Protein AF-A0A2E6SCY8-F1 (afdb_monomer)

Secondary structure (DSSP, 8-state):
------PPP-PPP--HHHHHHHHHHHHHHHHHHIIIII---TT-HHHHHHHHHHHHHHHHHHHHHHHHHHHHHTTT-TTHHHHHHHHHHHHHHHHHHHHHHTSTTS-THHHHHHHHHHHHHHHHHHHHHHHS----PPPP---THHHHHTSEEE--HHHHHHHHHHHHHHHHHGGGGS-S--HHHHHHHHHHHHHHHHHHHHHHHHHHHHHHHHS-GGGHHHHHHHHHHHHHHHHHHHHHHHHHSS-HHHHHHHTTTTS---HHHHHHHTT--S-HHHHHHHHHHHHHHHHHHHHHHHHHHHHTT-EEEHHHHHHHHHHHHHHHHHHHHHHHHHS-HHHHHHHHHH-S---SS-------------PPPSS-HHHHHHHHTS-PPPPS---EEEEEEETT--GGG-STTT-HHHHHHHHHTSPP-S----S-SSHHHHHHHHHHT--GGGHHHHHTGGGSTT-----HHHHHHHHTT-EEEEEESS-TTGGGHHHHHH-GGGTTEEEEE-GGGSPTT--HHHHHHHHHHHHHHHHHHS-SSSEEEEEEE-TTSTT----SSS---S-S--PPP-TT-SS--HHHHHHHHHHHHHHHHHHHHHHHHHHHHHHHTT-STTEEEEEEESS-------TTS-HHHHTT--

Solvent-accessible surface area (backbone atoms only — not comparable to full-atom values): 36044 Å² total; per-residue (Å²): 139,83,84,79,76,82,73,79,78,86,72,77,70,80,56,66,66,38,46,45,33,26,34,54,28,12,32,36,67,48,38,40,56,34,73,75,73,65,55,65,62,61,42,29,51,38,59,44,52,54,52,50,52,50,37,26,52,52,25,23,53,52,41,27,48,49,51,52,52,49,53,61,75,38,61,93,42,97,56,37,57,62,50,53,51,50,53,35,52,47,31,49,53,29,31,53,36,39,62,53,37,60,41,84,92,40,63,68,68,51,41,56,54,25,50,50,53,48,47,49,51,52,47,56,48,50,53,48,66,74,68,56,82,82,77,87,67,84,73,83,89,67,70,72,78,63,67,68,73,73,57,53,46,77,48,48,50,52,46,54,50,50,42,44,49,51,52,47,52,54,54,59,64,52,50,74,78,44,69,97,70,54,73,65,49,51,51,51,51,54,52,34,49,55,22,23,49,50,19,51,47,43,48,50,55,52,50,52,51,51,49,56,70,61,39,52,83,9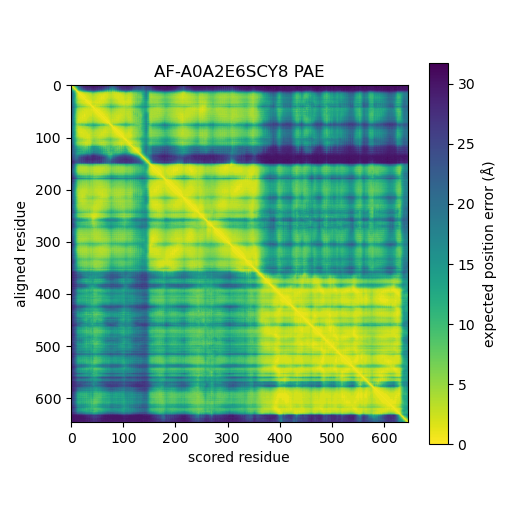2,52,33,63,57,59,50,52,58,56,53,44,52,55,51,51,52,52,47,26,52,48,27,36,59,76,66,76,34,52,41,57,56,59,50,7,57,58,21,53,81,65,54,75,56,65,60,62,55,30,54,76,68,70,42,90,66,54,58,66,57,54,51,52,51,55,51,49,53,52,53,51,45,51,53,49,49,54,52,28,34,53,53,16,58,75,71,63,41,62,49,35,66,71,56,52,51,52,50,26,51,49,22,36,52,46,15,31,53,43,39,54,47,40,72,76,72,40,58,69,66,61,45,37,39,51,58,70,73,44,90,81,77,62,45,86,68,73,63,77,86,81,70,82,85,73,91,78,75,84,78,69,94,65,52,74,69,56,50,55,52,54,73,72,43,93,72,80,84,73,91,72,50,48,26,33,39,38,40,36,30,35,40,40,51,76,86,50,59,31,70,91,42,14,48,54,52,33,48,45,47,73,77,75,45,87,85,71,97,77,87,77,57,53,31,89,41,63,65,38,11,51,46,16,70,48,55,76,41,66,40,87,50,48,70,62,56,61,51,40,56,76,42,94,82,36,24,82,30,16,63,59,54,53,50,41,41,76,73,60,36,46,32,35,39,30,34,50,54,57,45,69,55,88,41,44,38,26,57,42,33,5,46,88,34,69,50,37,80,41,73,46,32,34,89,77,48,70,86,88,60,50,64,46,55,40,43,52,49,49,53,49,52,49,54,58,48,53,79,78,46,76,89,41,36,36,36,40,39,40,41,40,50,27,42,28,92,86,30,36,58,56,91,64,100,57,82,63,88,47,86,83,41,60,80,84,62,91,82,53,75,74,67,50,74,67,55,37,50,22,48,49,40,33,37,43,29,6,44,30,46,51,26,53,53,48,46,55,49,53,52,47,29,54,74,71,75,53,43,90,63,42,46,81,45,79,44,47,32,16,61,67,84,74,82,72,52,98,81,41,58,69,80,62,52,69,73,75,114

Mean predicted aligned error: 11.48 Å

Foldseek 3Di:
DDDDDPDPDPDQDDLQLLLVLLLLLLLLLQLLCCLQPVPDFALQVLVSVVVSVVSSLRSLLVRLVVSVVLCVLCPPPPCNNVLSVVSSVLSVVLSVLSVVSNDPPDDVVSSVVSVVSVVVNVVVSVCCSVPDDPDDDDDPDDPPVVVVVPQWDFDLVLLLVVLLVLQCVLLVVLPPVQDDDDPVLVVLLNLLSCLQSQLVSLVLRLSLVSCCVSDRPVCNVVSLLVSLVSSVQSVVQSVCCLQPVDGPSSLVSVCGNLPDHDQVVSCVVVVNPDDPVVVVVVVVVVSVVSSVVSVVSSVVSVVVVDIDGPVRSVVSSVVSLVSSQVSVVCCVVPPDLSSQLSSVVSRPTRRYDDHRDNPDDDDPDDDDDPDDPVRLVVQLPDDDDQDPAFFEEEEEAEEQDAPVLLDCLQQVQSVCCCVPPDDDDPDDAQLDQDQLLSLCCVQAVDRSVCVSVLSVQCVDPQGAPAHSVLSNLVSNQAAEAAEEAADCPVSVSQCSHCNPVSVRNPHYYYNVNDDPPDDQQRSLVVRLVVVLVVPVVDDGGRYYYYYYHCCLPPQRDDDPPPDDFSDPPADGDDSVCSDDDPVNLVSVVSSSSRNVNRVSVVVVVSQVSCVVVVSNPRYHYHYYYNHHDDSPQPPPRDVVNVVSVD

Radius of gyration: 33.43 Å; Cα contacts (8 Å, |Δi|>4): 744; chains: 1; bounding box: 75×60×118 Å

Structure (mmCIF, N/CA/C/O backbone):
data_AF-A0A2E6SCY8-F1
#
_entry.id   AF-A0A2E6SCY8-F1
#
loop_
_atom_site.group_PDB
_atom_site.id
_atom_site.type_symbol
_atom_site.label_atom_id
_atom_site.label_alt_id
_atom_site.label_comp_id
_atom_site.label_asym_id
_atom_site.label_entity_id
_atom_site.label_seq_id
_atom_site.pdbx_PDB_ins_code
_atom_site.Cartn_x
_atom_site.Cartn_y
_atom_site.Cartn_z
_atom_site.occupancy
_atom_site.B_iso_or_equiv
_atom_site.auth_seq_id
_atom_site.auth_comp_id
_atom_site.auth_asym_id
_atom_site.auth_atom_id
_atom_site.pdbx_PDB_model_num
ATOM 1 N N . MET A 1 1 ? 20.234 -27.187 -81.248 1.00 42.41 1 MET A N 1
ATOM 2 C CA . MET A 1 1 ? 20.884 -27.167 -79.915 1.00 42.41 1 MET A CA 1
ATOM 3 C C . MET A 1 1 ? 20.815 -25.746 -79.379 1.00 42.41 1 MET A C 1
ATOM 5 O O . MET A 1 1 ? 21.062 -24.842 -80.161 1.00 42.41 1 MET A O 1
ATOM 9 N N . GLY A 1 2 ? 20.455 -25.559 -78.103 1.00 38.84 2 GLY A N 1
ATOM 10 C CA . GLY A 1 2 ? 20.498 -24.250 -77.432 1.00 38.84 2 GLY A CA 1
ATOM 11 C C . GLY A 1 2 ? 19.183 -23.797 -76.787 1.00 38.84 2 GLY A C 1
ATOM 12 O O . GLY A 1 2 ? 18.647 -22.765 -77.164 1.00 38.84 2 GLY A O 1
ATOM 13 N N . LYS A 1 3 ? 18.651 -24.553 -75.813 1.00 39.00 3 LYS A N 1
ATOM 14 C CA . LYS A 1 3 ? 17.714 -23.995 -74.821 1.00 39.00 3 LYS A CA 1
ATOM 15 C C . LYS A 1 3 ? 18.544 -23.173 -73.832 1.00 39.00 3 LYS A C 1
ATOM 17 O O . LYS A 1 3 ? 19.162 -23.750 -72.940 1.00 39.00 3 LYS A O 1
ATOM 22 N N . GLU A 1 4 ? 18.570 -21.854 -73.980 1.00 36.12 4 GLU A N 1
ATOM 23 C CA . GLU A 1 4 ? 19.003 -20.975 -72.894 1.00 36.12 4 GLU A CA 1
ATOM 24 C C . GLU A 1 4 ? 17.894 -20.929 -71.840 1.00 36.12 4 GLU A C 1
ATOM 26 O O . GLU A 1 4 ? 16.843 -20.320 -72.025 1.00 36.12 4 GLU A O 1
ATOM 31 N N . SER A 1 5 ? 18.113 -21.628 -70.724 1.00 37.28 5 SER A N 1
ATOM 32 C CA . SER A 1 5 ? 17.304 -21.433 -69.528 1.00 37.28 5 SER A CA 1
ATOM 33 C C . SER A 1 5 ? 17.600 -20.038 -68.978 1.00 37.28 5 SER A C 1
ATOM 35 O O . SER A 1 5 ? 18.706 -19.780 -68.489 1.00 37.28 5 SER A O 1
ATOM 37 N N . SER A 1 6 ? 16.615 -19.149 -69.012 1.00 38.16 6 SER A N 1
ATOM 38 C CA . SER A 1 6 ? 16.626 -17.922 -68.223 1.00 38.16 6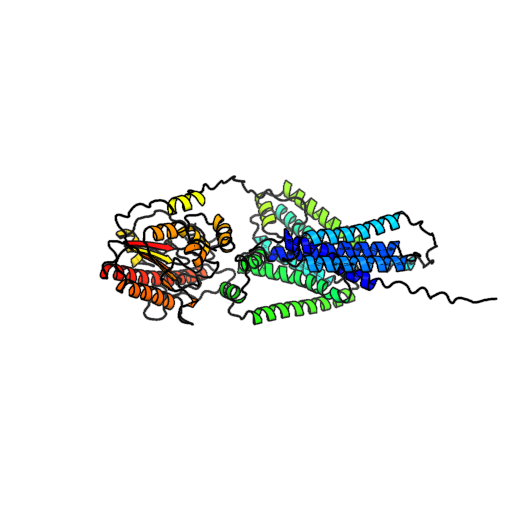 SER A CA 1
ATOM 39 C C . SER A 1 6 ? 16.730 -18.295 -66.739 1.00 38.16 6 SER A C 1
ATOM 41 O O . SER A 1 6 ? 15.765 -18.768 -66.135 1.00 38.16 6 SER A O 1
ATOM 43 N N . LYS A 1 7 ? 17.923 -18.134 -66.154 1.00 37.00 7 LYS A N 1
ATOM 44 C CA . LYS A 1 7 ? 18.144 -18.240 -64.706 1.00 37.00 7 LYS A CA 1
ATOM 45 C C . LYS A 1 7 ? 17.178 -17.288 -63.984 1.00 37.00 7 LYS A C 1
ATOM 47 O O . LYS A 1 7 ? 17.072 -16.134 -64.404 1.00 37.00 7 LYS A O 1
ATOM 52 N N . PRO A 1 8 ? 16.512 -17.709 -62.895 1.00 38.69 8 PRO A N 1
ATOM 53 C CA . PRO A 1 8 ? 15.695 -16.798 -62.114 1.00 38.69 8 PRO A CA 1
ATOM 54 C C . PRO A 1 8 ? 16.599 -15.716 -61.517 1.00 38.69 8 PRO A C 1
ATOM 56 O O . PRO A 1 8 ? 17.639 -16.000 -60.917 1.00 38.69 8 PRO A O 1
ATOM 59 N N . THR A 1 9 ? 16.207 -14.462 -61.717 1.00 40.53 9 THR A N 1
ATOM 60 C CA . THR A 1 9 ? 16.811 -13.292 -61.085 1.00 40.53 9 THR A CA 1
ATOM 61 C C . THR A 1 9 ? 16.861 -13.508 -59.578 1.00 40.53 9 THR A C 1
ATOM 63 O O . THR A 1 9 ? 15.832 -13.718 -58.940 1.00 40.53 9 THR A O 1
ATOM 66 N N . ASN A 1 10 ? 18.069 -13.483 -59.020 1.00 43.09 10 ASN A N 1
ATOM 67 C CA . ASN A 1 10 ? 18.356 -13.729 -57.613 1.00 43.09 10 ASN A CA 1
ATOM 68 C C . ASN A 1 10 ? 17.792 -12.571 -56.758 1.00 43.09 10 ASN A C 1
ATOM 70 O O . ASN A 1 10 ? 18.501 -11.622 -56.420 1.00 43.09 10 ASN A O 1
ATOM 74 N N . THR A 1 11 ? 16.487 -12.592 -56.473 1.00 58.28 11 THR A N 1
ATOM 75 C CA . THR A 1 11 ? 15.826 -11.630 -55.585 1.00 58.28 11 THR A CA 1
ATOM 76 C C . THR A 1 11 ? 16.339 -11.855 -54.170 1.00 58.28 11 THR A C 1
ATOM 78 O O . THR A 1 11 ? 16.159 -12.933 -53.601 1.00 58.28 11 THR A O 1
ATOM 81 N N . ARG A 1 12 ? 17.014 -10.848 -53.608 1.00 65.19 12 ARG A N 1
ATOM 82 C CA . ARG A 1 12 ? 17.549 -10.901 -52.241 1.00 65.19 12 ARG A CA 1
ATOM 83 C C . ARG A 1 12 ? 16.430 -11.230 -51.238 1.00 65.19 12 ARG A C 1
ATOM 85 O O . ARG A 1 12 ? 15.341 -10.671 -51.371 1.00 65.19 12 ARG A O 1
ATOM 92 N N . PRO A 1 13 ? 16.676 -12.088 -50.233 1.00 73.19 13 PRO A N 1
ATOM 93 C CA . PRO A 1 13 ? 15.659 -12.436 -49.248 1.00 73.19 13 PRO A CA 1
ATOM 94 C C . PRO A 1 13 ? 15.268 -11.222 -48.394 1.00 73.19 13 PRO A C 1
ATOM 96 O O . PRO A 1 13 ? 16.131 -10.478 -47.918 1.00 73.19 13 PRO A O 1
ATOM 99 N N . ASN A 1 14 ? 13.961 -11.033 -48.184 1.00 80.56 14 ASN A N 1
ATOM 100 C CA . ASN A 1 14 ? 13.443 -10.009 -47.281 1.00 80.56 14 ASN A CA 1
ATOM 101 C C . ASN A 1 14 ? 13.557 -10.492 -45.825 1.00 80.56 14 ASN A C 1
ATOM 103 O O . ASN A 1 14 ? 12.884 -11.438 -45.425 1.00 80.56 14 ASN A O 1
ATOM 107 N N . TRP A 1 15 ? 14.413 -9.838 -45.041 1.00 82.19 15 TRP A N 1
ATOM 108 C CA . TRP A 1 15 ? 14.653 -10.167 -43.633 1.00 82.19 15 TRP A CA 1
ATOM 109 C C . TRP A 1 15 ? 13.682 -9.469 -42.665 1.00 82.19 15 TRP A C 1
ATOM 111 O O . TRP A 1 15 ? 13.659 -9.816 -41.486 1.00 82.19 15 TRP A O 1
ATOM 121 N N . ASP A 1 16 ? 12.872 -8.513 -43.124 1.00 85.25 16 ASP A N 1
ATOM 122 C CA . ASP A 1 16 ? 11.998 -7.718 -42.249 1.00 85.25 16 ASP A CA 1
ATOM 123 C C . ASP A 1 16 ? 10.915 -8.555 -41.530 1.00 85.25 16 ASP A C 1
ATOM 125 O O . ASP A 1 16 ? 10.709 -8.351 -40.326 1.00 85.25 16 ASP A O 1
ATOM 129 N N . PRO A 1 17 ? 10.273 -9.556 -42.172 1.00 87.31 17 PRO A N 1
ATOM 130 C CA . PRO A 1 17 ? 9.342 -10.434 -41.466 1.00 87.31 17 PRO A CA 1
ATOM 131 C C . PRO A 1 17 ? 10.059 -11.369 -40.478 1.00 87.31 17 PRO A C 1
ATOM 133 O O . PRO A 1 17 ? 9.514 -11.677 -39.423 1.00 87.31 17 PRO A O 1
ATOM 136 N N . VAL A 1 18 ? 11.308 -11.766 -40.761 1.00 86.38 18 VAL A N 1
ATOM 137 C CA . VAL A 1 18 ? 12.122 -12.575 -39.832 1.00 86.38 18 VAL A CA 1
ATOM 138 C C . VAL A 1 18 ? 12.441 -11.785 -38.567 1.00 86.38 18 VAL A C 1
ATOM 140 O O . VAL A 1 18 ? 12.295 -12.305 -37.467 1.00 86.38 18 VAL A O 1
ATOM 143 N N . LEU A 1 19 ? 12.832 -10.516 -38.710 1.00 87.25 19 LEU A N 1
ATOM 144 C CA . LEU A 1 19 ? 13.100 -9.625 -37.576 1.00 87.25 19 LEU A CA 1
ATOM 145 C C . LEU A 1 19 ? 11.837 -9.355 -36.750 1.00 87.25 19 LEU A C 1
ATOM 147 O O . LEU A 1 19 ? 11.907 -9.315 -35.526 1.00 87.25 19 LEU A O 1
ATOM 151 N N . THR A 1 20 ? 10.679 -9.238 -37.403 1.00 90.25 20 THR A N 1
ATOM 152 C CA . THR A 1 20 ? 9.378 -9.133 -36.723 1.00 90.25 20 THR A CA 1
ATOM 153 C C . THR A 1 20 ? 9.069 -10.384 -35.899 1.00 90.25 20 THR A C 1
ATOM 155 O O . THR A 1 20 ? 8.710 -10.279 -34.729 1.00 90.25 20 THR A O 1
ATOM 158 N N . MET A 1 21 ? 9.248 -11.574 -36.476 1.00 89.56 21 MET A N 1
ATOM 159 C CA . MET A 1 21 ? 9.013 -12.829 -35.754 1.00 89.56 21 MET A CA 1
ATOM 160 C C . MET A 1 21 ? 10.027 -13.037 -34.627 1.00 89.56 21 MET A C 1
ATOM 162 O O . MET A 1 21 ? 9.659 -13.508 -33.557 1.00 89.56 21 MET A O 1
ATOM 166 N N . ALA A 1 22 ? 11.281 -12.627 -34.821 1.00 89.25 22 ALA A N 1
ATOM 167 C CA . ALA A 1 22 ? 12.303 -12.641 -33.777 1.00 89.25 22 ALA A CA 1
ATOM 168 C C . ALA A 1 22 ? 11.952 -11.692 -32.626 1.00 89.25 22 ALA A C 1
ATOM 170 O O . ALA A 1 22 ? 12.168 -12.025 -31.467 1.00 89.25 22 ALA A O 1
ATOM 171 N N . TRP A 1 23 ? 11.369 -10.533 -32.934 1.00 91.56 23 TRP A N 1
ATOM 172 C CA . TRP A 1 23 ? 10.865 -9.603 -31.930 1.00 91.56 23 TRP A CA 1
ATOM 173 C C . TRP A 1 23 ? 9.712 -10.221 -31.122 1.00 91.56 23 TRP A C 1
ATOM 175 O O . TRP A 1 23 ? 9.788 -10.247 -29.898 1.00 91.56 23 TRP A O 1
ATOM 185 N N . LEU A 1 24 ? 8.704 -10.809 -31.781 1.00 91.69 24 LEU A N 1
ATOM 186 C CA . LEU A 1 24 ? 7.578 -11.482 -31.106 1.00 91.69 24 LEU A CA 1
ATOM 187 C C . LEU A 1 24 ? 8.025 -12.685 -30.264 1.00 91.69 24 LEU A C 1
ATOM 189 O O . LEU A 1 24 ? 7.636 -12.821 -29.101 1.00 91.69 24 LEU A O 1
ATOM 193 N N . THR A 1 25 ? 8.874 -13.540 -30.837 1.00 91.56 25 THR A N 1
ATOM 194 C CA . THR A 1 25 ? 9.425 -14.713 -30.145 1.00 91.56 25 THR A CA 1
ATOM 195 C C . THR A 1 25 ? 10.261 -14.266 -28.946 1.00 91.56 25 THR A C 1
ATOM 197 O O . THR A 1 25 ? 10.118 -14.820 -27.862 1.00 91.56 25 THR A O 1
ATOM 200 N N . GLY A 1 26 ? 11.099 -13.239 -29.114 1.00 91.19 26 GLY A N 1
ATOM 201 C CA . GLY A 1 26 ? 11.975 -12.712 -28.069 1.00 91.19 26 GLY A CA 1
ATOM 202 C C . GLY A 1 26 ? 11.196 -12.050 -26.938 1.00 91.19 26 GLY A C 1
ATOM 203 O O . GLY A 1 26 ? 11.515 -12.263 -25.775 1.00 91.19 26 GLY A O 1
ATOM 204 N N . ALA A 1 27 ? 10.128 -11.316 -27.253 1.00 91.06 27 ALA A N 1
ATOM 205 C CA . ALA A 1 27 ? 9.231 -10.769 -26.240 1.00 91.06 27 ALA A CA 1
ATOM 206 C C . ALA A 1 27 ? 8.543 -11.881 -25.430 1.00 91.06 27 ALA A C 1
ATOM 208 O O . ALA A 1 27 ? 8.374 -11.741 -24.224 1.00 91.06 27 ALA A O 1
ATOM 209 N N . SER A 1 28 ? 8.186 -12.995 -26.076 1.00 92.06 28 SER A N 1
ATOM 210 C CA . SER A 1 28 ? 7.407 -14.073 -25.453 1.00 92.06 28 SER A CA 1
ATOM 211 C C . SER A 1 28 ? 8.263 -15.077 -24.676 1.00 92.06 28 SER A C 1
ATOM 213 O O . SER A 1 28 ? 7.832 -15.561 -23.634 1.00 92.06 28 SER A O 1
ATOM 215 N N . VAL A 1 29 ? 9.479 -15.381 -25.146 1.00 90.88 29 VAL A N 1
ATOM 216 C CA . VAL A 1 29 ? 10.296 -16.497 -24.632 1.00 90.88 29 VAL A CA 1
ATOM 217 C C . VAL A 1 29 ? 10.605 -16.376 -23.142 1.00 90.88 29 VAL A C 1
ATOM 219 O O . VAL A 1 29 ? 10.519 -17.361 -22.424 1.00 90.88 29 VAL A O 1
ATOM 222 N N . LEU A 1 30 ? 10.904 -15.173 -22.652 1.00 91.06 30 LEU A N 1
ATOM 223 C CA . LEU A 1 30 ? 11.123 -14.959 -21.222 1.00 91.06 30 LEU A CA 1
ATOM 224 C C . LEU A 1 30 ? 9.841 -14.526 -20.486 1.00 91.06 30 LEU A C 1
ATOM 226 O O . LEU A 1 30 ? 9.741 -14.700 -19.274 1.00 91.06 30 LEU A O 1
ATOM 230 N N . GLN A 1 31 ? 8.840 -14.000 -21.201 1.00 93.12 31 GLN A N 1
ATOM 231 C CA . GLN A 1 31 ? 7.560 -13.610 -20.603 1.00 93.12 31 GLN A CA 1
ATOM 232 C C . GLN A 1 31 ? 6.713 -14.802 -20.167 1.00 93.12 31 GLN A C 1
ATOM 234 O O . GLN A 1 31 ? 6.110 -14.744 -19.101 1.00 93.12 31 GLN A O 1
ATOM 239 N N . VAL A 1 32 ? 6.671 -15.886 -20.944 1.00 92.12 32 VAL A N 1
ATOM 240 C CA . VAL A 1 32 ? 5.905 -17.093 -20.591 1.00 92.12 32 VAL A CA 1
ATOM 241 C C . VAL A 1 32 ? 6.305 -17.654 -19.217 1.00 92.12 32 VAL A C 1
ATOM 243 O O . VAL A 1 32 ? 5.426 -17.767 -18.361 1.00 92.12 32 VAL A O 1
ATOM 246 N N . PRO A 1 33 ? 7.588 -17.970 -18.936 1.00 91.69 33 PRO A N 1
ATOM 247 C CA . PRO A 1 33 ? 7.979 -18.466 -17.618 1.00 91.69 33 PRO A CA 1
ATOM 248 C C . PRO A 1 33 ? 7.778 -17.411 -16.528 1.00 91.69 33 PRO A C 1
ATOM 250 O O . PRO A 1 33 ? 7.390 -17.766 -15.417 1.00 91.69 33 PRO A O 1
ATOM 253 N N . PHE A 1 34 ? 7.971 -16.123 -16.837 1.00 93.19 34 PHE A N 1
ATOM 254 C CA . PHE A 1 34 ? 7.688 -15.059 -15.880 1.00 93.19 34 PHE A CA 1
ATOM 255 C C . PHE A 1 34 ? 6.218 -15.080 -15.442 1.00 93.19 34 PHE A C 1
ATOM 257 O O . PHE A 1 34 ? 5.949 -15.253 -14.260 1.00 93.19 34 PHE A O 1
ATOM 264 N N . GLN A 1 35 ? 5.266 -15.026 -16.375 1.00 90.75 35 GLN A N 1
ATOM 265 C CA . GLN A 1 35 ? 3.833 -15.014 -16.050 1.00 90.75 35 GLN A CA 1
ATOM 266 C C . GLN A 1 35 ? 3.343 -16.319 -15.398 1.00 90.75 35 GLN A C 1
ATOM 268 O O . GLN A 1 35 ? 2.401 -16.282 -14.611 1.00 90.75 35 GLN A O 1
ATOM 273 N N . ARG A 1 36 ? 3.955 -17.466 -15.721 1.00 87.25 36 ARG A N 1
ATOM 274 C CA . ARG A 1 36 ? 3.524 -18.795 -15.247 1.00 87.25 36 ARG A CA 1
ATOM 275 C C . ARG A 1 36 ? 4.127 -19.213 -13.906 1.00 87.25 36 ARG A C 1
ATOM 277 O O . ARG A 1 36 ? 3.481 -19.975 -13.196 1.00 87.25 36 ARG A O 1
ATOM 284 N N . ALA A 1 37 ? 5.355 -18.789 -13.600 1.00 86.12 37 ALA A N 1
ATOM 285 C CA . ALA A 1 37 ? 6.126 -19.343 -12.483 1.00 86.12 37 ALA A CA 1
ATOM 286 C C . ALA A 1 37 ? 6.809 -18.297 -11.591 1.00 86.12 37 ALA A C 1
ATOM 288 O O . ALA A 1 37 ? 6.996 -18.562 -10.408 1.00 86.12 37 ALA A O 1
ATOM 289 N N . PHE A 1 38 ? 7.189 -17.132 -12.128 1.00 88.06 38 PHE A N 1
ATOM 290 C CA . PHE A 1 38 ? 7.985 -16.142 -11.381 1.00 88.06 38 PHE A CA 1
ATOM 291 C C . PHE A 1 38 ? 7.234 -14.859 -11.029 1.00 88.06 38 PHE A C 1
ATOM 293 O O . PHE A 1 38 ? 7.757 -14.041 -10.276 1.00 88.06 38 PHE A O 1
ATOM 300 N N . LYS A 1 39 ? 6.029 -14.663 -11.568 1.00 87.94 39 LYS A N 1
ATOM 301 C CA . LYS A 1 39 ? 5.188 -13.512 -11.258 1.00 87.94 39 LYS A CA 1
ATOM 302 C C . LYS A 1 39 ? 4.866 -13.528 -9.771 1.00 87.94 39 LYS A C 1
ATOM 304 O O . LYS A 1 39 ? 4.359 -14.521 -9.247 1.00 87.94 39 LYS A O 1
ATOM 309 N N . PHE A 1 40 ? 5.137 -12.416 -9.106 1.00 85.62 40 PHE A N 1
ATOM 310 C CA . PHE A 1 40 ? 4.812 -12.269 -7.699 1.00 85.62 40 PHE A CA 1
ATOM 311 C C . PHE A 1 40 ? 3.296 -12.200 -7.505 1.00 85.62 40 PHE A C 1
ATOM 313 O O . PHE A 1 40 ? 2.562 -11.740 -8.386 1.00 85.62 40 PHE A O 1
ATOM 320 N N . GLY A 1 41 ? 2.837 -12.687 -6.352 1.00 77.25 41 GLY A N 1
ATOM 321 C CA . GLY A 1 41 ? 1.424 -12.698 -5.985 1.00 77.25 41 GLY A CA 1
ATOM 322 C C . GLY A 1 41 ? 0.841 -11.295 -5.747 1.00 77.25 41 GLY A C 1
ATOM 323 O O . GLY A 1 41 ? 1.477 -10.290 -6.071 1.00 77.25 41 GLY A O 1
ATOM 324 N N . PRO A 1 42 ? -0.373 -11.223 -5.171 1.00 74.81 42 PRO A N 1
ATOM 325 C CA . PRO A 1 42 ? -1.001 -9.966 -4.755 1.00 74.81 42 PRO A CA 1
ATOM 326 C C . PRO A 1 42 ? -0.050 -9.039 -3.978 1.00 74.81 42 PRO A C 1
ATOM 328 O O . PRO A 1 42 ? 0.853 -9.516 -3.283 1.00 74.81 42 PRO A O 1
ATOM 331 N N . GLY A 1 43 ? -0.227 -7.725 -4.125 1.00 74.00 43 GLY A N 1
ATOM 332 C CA . GLY A 1 43 ? 0.623 -6.713 -3.486 1.00 74.00 43 GLY A CA 1
ATOM 333 C C . GLY A 1 43 ? 1.982 -6.478 -4.161 1.00 74.00 43 GLY A C 1
ATOM 334 O O . GLY A 1 43 ? 2.893 -5.962 -3.531 1.00 74.00 43 GLY A O 1
ATOM 335 N N . ASN A 1 44 ? 2.169 -6.914 -5.412 1.00 84.69 44 ASN A N 1
ATOM 336 C CA . ASN A 1 44 ? 3.438 -6.775 -6.155 1.00 84.69 44 ASN A CA 1
ATOM 337 C C . ASN A 1 44 ? 3.221 -6.320 -7.608 1.00 84.69 44 ASN A C 1
ATOM 339 O O . ASN A 1 44 ? 3.984 -6.668 -8.517 1.00 84.69 44 ASN A O 1
ATOM 343 N N . PHE A 1 45 ? 2.124 -5.614 -7.875 1.00 86.12 45 PHE A N 1
ATOM 344 C CA . PHE A 1 45 ? 1.742 -5.217 -9.227 1.00 86.12 45 PHE A CA 1
ATOM 345 C C . PHE A 1 45 ? 2.789 -4.340 -9.924 1.00 86.12 45 PHE A C 1
ATOM 347 O O . PHE A 1 45 ? 3.171 -4.638 -11.060 1.00 86.12 45 PHE A O 1
ATOM 354 N N . GLY A 1 46 ? 3.316 -3.330 -9.235 1.00 86.56 46 GLY A N 1
ATOM 355 C CA . GLY A 1 46 ? 4.359 -2.453 -9.755 1.00 86.56 46 GLY A CA 1
ATOM 356 C C . GLY A 1 46 ? 5.636 -3.221 -10.105 1.00 86.56 46 GLY A C 1
ATOM 357 O O . GLY A 1 46 ? 6.154 -3.099 -11.220 1.00 86.56 46 GLY A O 1
ATOM 358 N N . TYR A 1 47 ? 6.104 -4.093 -9.204 1.00 89.50 47 TYR A N 1
ATOM 359 C CA . TYR A 1 47 ? 7.270 -4.946 -9.474 1.00 89.50 47 TYR A CA 1
ATOM 360 C C . TYR A 1 47 ? 7.039 -5.877 -10.663 1.00 89.50 47 TYR A C 1
ATOM 362 O O . TYR A 1 47 ? 7.920 -6.035 -11.512 1.00 89.50 47 TYR A O 1
ATOM 370 N N . ASN A 1 48 ? 5.840 -6.449 -10.777 1.00 91.44 48 ASN A N 1
ATOM 371 C CA . ASN A 1 48 ? 5.490 -7.315 -11.894 1.00 91.44 48 ASN A CA 1
ATOM 372 C C . ASN A 1 48 ? 5.519 -6.573 -13.244 1.00 91.44 48 ASN A C 1
ATOM 374 O O . ASN A 1 48 ? 5.973 -7.147 -14.239 1.00 91.44 48 ASN A O 1
ATOM 378 N N . ILE A 1 49 ? 5.089 -5.306 -13.291 1.00 89.88 49 ILE A N 1
ATOM 379 C CA . ILE A 1 49 ? 5.189 -4.458 -14.492 1.00 89.88 49 ILE A CA 1
ATOM 380 C C . ILE A 1 49 ? 6.653 -4.182 -14.846 1.00 89.88 49 ILE A C 1
ATOM 382 O O . ILE A 1 49 ? 7.043 -4.340 -16.009 1.00 89.88 49 ILE A O 1
ATOM 386 N N . LEU A 1 50 ? 7.472 -3.788 -13.866 1.00 89.81 50 LEU A N 1
ATOM 387 C CA . LEU A 1 50 ? 8.885 -3.462 -14.080 1.00 89.81 50 LEU A CA 1
ATOM 388 C C . LEU A 1 50 ? 9.677 -4.676 -14.574 1.00 89.81 50 LEU A C 1
ATOM 390 O O . LEU A 1 50 ? 10.319 -4.613 -15.628 1.00 89.81 50 LEU A O 1
ATOM 394 N N . ILE A 1 51 ? 9.584 -5.799 -13.855 1.00 92.25 51 ILE A N 1
ATOM 395 C CA . ILE A 1 51 ? 10.264 -7.049 -14.215 1.00 92.25 51 ILE A CA 1
ATOM 396 C C . ILE A 1 51 ? 9.748 -7.539 -15.563 1.00 92.25 51 ILE A C 1
ATOM 398 O O . ILE A 1 51 ? 10.546 -7.876 -16.437 1.00 92.25 51 ILE A O 1
ATOM 402 N N . GLY A 1 52 ? 8.432 -7.508 -15.783 1.00 92.56 52 GLY A N 1
ATOM 403 C CA . GLY A 1 52 ? 7.846 -7.904 -17.055 1.00 92.56 52 GLY A CA 1
ATOM 404 C C . GLY A 1 52 ? 8.411 -7.093 -18.230 1.00 92.56 52 GLY A C 1
ATOM 405 O O . GLY A 1 52 ? 8.889 -7.650 -19.222 1.00 92.56 52 GLY A O 1
ATOM 406 N N . THR A 1 53 ? 8.459 -5.772 -18.095 1.00 90.25 53 THR A N 1
ATOM 407 C CA . THR A 1 53 ? 9.007 -4.883 -19.129 1.00 90.25 53 THR A CA 1
ATOM 408 C C . THR A 1 53 ? 10.491 -5.160 -19.392 1.00 90.25 53 THR A C 1
ATOM 410 O O . THR A 1 53 ? 10.908 -5.262 -20.551 1.00 90.25 53 THR A O 1
ATOM 413 N N . ALA A 1 54 ? 11.289 -5.350 -18.337 1.00 91.19 54 ALA A N 1
ATOM 414 C CA . ALA A 1 54 ? 12.711 -5.675 -18.452 1.00 91.19 54 ALA A CA 1
ATOM 415 C C . ALA A 1 54 ? 12.935 -7.017 -19.165 1.00 91.19 54 ALA A C 1
ATOM 417 O O . ALA A 1 54 ? 13.767 -7.123 -20.068 1.00 91.19 54 ALA A O 1
ATOM 418 N N . VAL A 1 55 ? 12.143 -8.026 -18.812 1.00 93.38 55 VAL A N 1
ATOM 419 C CA . VAL A 1 55 ? 12.184 -9.367 -19.396 1.00 93.38 55 VAL A CA 1
ATOM 420 C C . VAL A 1 55 ? 11.844 -9.343 -20.894 1.00 93.38 55 VAL A C 1
ATOM 422 O O . VAL A 1 55 ? 12.539 -9.986 -21.685 1.00 93.38 55 VAL A O 1
ATOM 425 N N . VAL A 1 56 ? 10.849 -8.548 -21.314 1.00 91.56 56 VAL A N 1
ATOM 426 C CA . VAL A 1 56 ? 10.546 -8.325 -22.743 1.00 91.56 56 VAL A CA 1
ATOM 427 C C . VAL A 1 56 ? 11.735 -7.687 -23.454 1.00 91.56 56 VAL A C 1
ATOM 429 O O . VAL A 1 56 ? 12.160 -8.170 -24.505 1.00 91.56 56 VAL A O 1
ATOM 432 N N . ALA A 1 57 ? 12.287 -6.609 -22.889 1.00 90.31 57 ALA A N 1
ATOM 433 C CA . ALA A 1 57 ? 13.412 -5.903 -23.489 1.00 90.31 57 ALA A CA 1
ATOM 434 C C . ALA A 1 57 ? 14.620 -6.836 -23.670 1.00 90.31 57 ALA A C 1
ATOM 436 O O . ALA A 1 57 ? 15.172 -6.911 -24.767 1.00 90.31 57 ALA A O 1
ATOM 437 N N . LEU A 1 58 ? 14.988 -7.600 -22.639 1.00 92.38 58 LEU A N 1
ATOM 438 C CA . LEU A 1 58 ? 16.098 -8.555 -22.684 1.00 92.38 58 LEU A CA 1
ATOM 439 C C . LEU A 1 58 ? 15.891 -9.636 -23.748 1.00 92.38 58 LEU A C 1
ATOM 441 O O . LEU A 1 58 ? 16.791 -9.878 -24.557 1.00 92.38 58 LEU A O 1
ATOM 445 N N . GLY A 1 59 ? 14.708 -10.251 -23.791 1.00 90.50 59 GLY A N 1
ATOM 446 C CA . GLY A 1 59 ? 14.404 -11.303 -24.759 1.00 90.50 59 GLY A CA 1
ATOM 447 C C . GLY A 1 59 ? 14.420 -10.798 -26.207 1.00 90.50 59 GLY A C 1
ATOM 448 O O . GLY A 1 59 ? 14.996 -11.445 -27.088 1.00 90.50 59 GLY A O 1
ATOM 449 N N . VAL A 1 60 ? 13.879 -9.599 -26.455 1.00 90.81 60 VAL A N 1
ATOM 450 C CA . VAL A 1 60 ? 13.937 -8.939 -27.770 1.00 90.81 60 VAL A CA 1
ATOM 451 C C . VAL A 1 60 ? 15.377 -8.623 -28.171 1.00 90.81 60 VAL A C 1
ATOM 453 O O . VAL A 1 60 ? 15.787 -8.963 -29.283 1.00 90.81 60 VAL A O 1
ATOM 456 N N . LEU A 1 61 ? 16.156 -7.987 -27.290 1.00 90.00 61 LEU A N 1
ATOM 457 C CA . LEU A 1 61 ? 17.549 -7.622 -27.570 1.00 90.00 61 LEU A CA 1
ATOM 458 C C . LEU A 1 61 ? 18.394 -8.857 -27.902 1.00 90.00 61 LEU A C 1
ATOM 460 O O . LEU A 1 61 ? 19.170 -8.828 -28.861 1.00 90.00 61 LEU A O 1
ATOM 464 N N . ALA A 1 62 ? 18.214 -9.944 -27.149 1.00 88.69 62 ALA A N 1
ATOM 465 C CA . ALA A 1 62 ? 18.927 -11.194 -27.364 1.00 88.69 62 ALA A CA 1
ATOM 466 C C . ALA A 1 62 ? 18.578 -11.821 -28.722 1.00 88.69 62 ALA A C 1
ATOM 468 O O . ALA A 1 62 ? 19.470 -12.070 -29.541 1.00 88.69 62 ALA A O 1
ATOM 469 N N . LEU A 1 63 ? 17.289 -12.046 -28.997 1.00 88.12 63 LEU A N 1
ATOM 470 C CA . LEU A 1 63 ? 16.881 -12.810 -30.175 1.00 88.12 63 LEU A CA 1
ATOM 471 C C . LEU A 1 63 ? 17.000 -12.006 -31.474 1.00 88.12 63 LEU A C 1
ATOM 473 O O . LEU A 1 63 ? 17.499 -12.517 -32.479 1.00 88.12 63 LEU A O 1
ATOM 477 N N . VAL A 1 64 ? 16.621 -10.727 -31.466 1.00 88.56 64 VAL A N 1
ATOM 478 C CA . VAL A 1 64 ? 16.790 -9.858 -32.639 1.00 88.56 64 VAL A CA 1
ATOM 479 C C . VAL A 1 64 ? 18.275 -9.582 -32.895 1.00 88.56 64 VAL A C 1
ATOM 481 O O . VAL A 1 64 ? 18.715 -9.586 -34.049 1.00 88.56 64 VAL A O 1
ATOM 484 N N . GLY A 1 65 ? 19.078 -9.422 -31.837 1.00 85.62 65 GLY A N 1
ATOM 485 C CA . GLY A 1 65 ? 20.534 -9.322 -31.933 1.00 85.62 65 GLY A CA 1
ATOM 486 C C . GLY A 1 65 ? 21.162 -10.548 -32.605 1.00 85.62 65 GLY A C 1
ATOM 487 O O . GLY A 1 65 ? 21.969 -10.395 -33.530 1.00 85.62 65 GLY A O 1
ATOM 488 N N . LEU A 1 66 ? 20.730 -11.753 -32.218 1.00 84.44 66 LEU A N 1
ATOM 489 C CA . LEU A 1 66 ? 21.156 -13.012 -32.834 1.00 84.44 66 LEU A CA 1
ATOM 490 C C . LEU A 1 66 ? 20.789 -13.066 -34.325 1.00 84.44 66 LEU A C 1
ATOM 492 O O . LEU A 1 66 ? 21.637 -13.397 -35.153 1.00 84.44 66 LEU A O 1
ATOM 496 N N . VAL A 1 67 ? 19.569 -12.664 -34.697 1.00 85.06 67 VAL A N 1
ATOM 497 C CA . VAL A 1 67 ? 19.129 -12.621 -36.106 1.00 85.06 67 VAL A CA 1
ATOM 498 C C . VAL A 1 67 ? 19.888 -11.561 -36.920 1.00 85.06 67 VAL A C 1
ATOM 500 O O . VAL A 1 67 ? 20.192 -11.766 -38.098 1.00 85.06 67 VAL A O 1
ATOM 503 N N . HIS A 1 68 ? 20.277 -10.437 -36.319 1.00 83.56 68 HIS A N 1
ATOM 504 C CA . HIS A 1 68 ? 21.150 -9.470 -36.988 1.00 83.56 68 HIS A CA 1
ATOM 505 C C . HIS A 1 68 ? 22.565 -10.005 -37.214 1.00 83.56 68 HIS A C 1
ATOM 507 O O . HIS A 1 68 ? 23.140 -9.759 -38.280 1.00 83.56 68 HIS A O 1
ATOM 513 N N . LEU A 1 69 ? 23.132 -10.719 -36.239 1.00 81.88 69 LEU A N 1
ATOM 514 C CA . LEU A 1 69 ? 24.427 -11.384 -36.390 1.00 81.88 69 LEU A CA 1
ATOM 515 C C . LEU A 1 69 ? 24.352 -12.447 -37.492 1.00 81.88 69 LEU A C 1
ATOM 517 O O . LEU A 1 69 ? 25.180 -12.452 -38.402 1.00 81.88 69 LEU A O 1
ATOM 521 N N . ALA A 1 70 ? 23.293 -13.252 -37.467 1.00 76.75 70 ALA A N 1
ATOM 522 C CA . ALA A 1 70 ? 22.967 -14.251 -38.469 1.00 76.75 70 ALA A CA 1
ATOM 523 C C . ALA A 1 70 ? 22.950 -13.679 -39.890 1.00 76.75 70 ALA A C 1
ATOM 525 O O . ALA A 1 70 ? 23.679 -14.138 -40.771 1.00 76.75 70 ALA A O 1
ATOM 526 N N . ARG A 1 71 ? 22.166 -12.616 -40.094 1.00 82.00 71 ARG A N 1
ATOM 527 C CA . ARG A 1 71 ? 22.069 -11.901 -41.369 1.00 82.00 71 ARG A CA 1
ATOM 528 C C . ARG A 1 71 ? 23.425 -11.375 -41.843 1.00 82.00 71 ARG A C 1
ATOM 530 O O . ARG A 1 71 ? 23.689 -11.382 -43.041 1.00 82.00 71 ARG A O 1
ATOM 537 N N . ARG A 1 72 ? 24.287 -10.904 -40.932 1.00 80.62 72 ARG A N 1
ATOM 538 C CA . ARG A 1 72 ? 25.640 -10.429 -41.280 1.00 80.62 72 ARG A CA 1
ATOM 539 C C . ARG A 1 72 ? 26.556 -11.569 -41.716 1.00 80.62 72 ARG A C 1
ATOM 541 O O . ARG A 1 72 ? 27.292 -11.389 -42.680 1.00 80.62 72 ARG A O 1
ATOM 548 N N . CYS A 1 73 ? 26.511 -12.709 -41.032 1.00 75.56 73 CYS A N 1
ATOM 549 C CA . CYS A 1 73 ? 27.318 -13.883 -41.368 1.00 75.56 73 CYS A CA 1
ATOM 550 C C . CYS A 1 73 ? 26.890 -14.530 -42.692 1.00 75.56 73 CYS A C 1
ATOM 552 O O . CYS A 1 73 ? 27.741 -15.001 -43.440 1.00 75.56 73 CYS A O 1
ATOM 554 N N . LEU A 1 74 ? 25.590 -14.518 -42.995 1.00 73.38 74 LEU A N 1
ATOM 555 C CA . LEU A 1 74 ? 25.016 -15.111 -44.207 1.00 73.38 74 LEU A CA 1
ATOM 556 C C . LEU A 1 74 ? 24.969 -14.163 -45.409 1.00 73.38 74 LEU A C 1
ATOM 558 O O . LEU A 1 74 ? 24.504 -14.563 -46.476 1.00 73.38 74 LEU A O 1
ATOM 562 N N . HIS A 1 75 ? 25.414 -12.916 -45.252 1.00 74.38 75 HIS A N 1
ATOM 563 C CA . HIS A 1 75 ? 25.298 -11.907 -46.295 1.00 74.38 75 HIS A CA 1
ATOM 564 C C . HIS A 1 75 ? 26.026 -12.350 -47.573 1.00 74.38 75 HIS A C 1
ATOM 566 O O . HIS A 1 75 ? 27.243 -12.524 -47.553 1.00 74.38 75 HIS A O 1
ATOM 572 N N . GLN A 1 76 ? 25.290 -12.469 -48.685 1.00 68.50 76 GLN A N 1
ATOM 573 C CA . GLN A 1 76 ? 25.802 -12.917 -49.992 1.00 68.50 76 GLN A CA 1
ATOM 574 C C . GLN A 1 76 ? 26.200 -14.402 -50.056 1.00 68.50 76 GLN A C 1
ATOM 576 O O . GLN A 1 76 ? 26.916 -14.807 -50.973 1.00 68.50 76 GLN A O 1
ATOM 581 N N . HIS A 1 77 ? 25.719 -15.224 -49.120 1.00 72.56 77 HIS A N 1
ATOM 582 C CA . HIS A 1 77 ? 25.928 -16.670 -49.136 1.00 72.56 77 HIS A CA 1
ATOM 583 C C . HIS A 1 77 ? 24.919 -17.378 -50.060 1.00 72.56 77 HIS A C 1
ATOM 585 O O . HIS A 1 77 ? 23.754 -16.988 -50.142 1.00 72.56 77 HIS A O 1
ATOM 591 N N . GLU A 1 78 ? 25.318 -18.475 -50.712 1.00 70.94 78 GLU A N 1
ATOM 592 C CA . GLU A 1 78 ? 24.474 -19.225 -51.667 1.00 70.94 78 GLU A CA 1
ATOM 593 C C . GLU A 1 78 ? 23.165 -19.755 -51.046 1.00 70.94 78 GLU A C 1
ATOM 595 O O . GLU A 1 78 ? 22.135 -19.888 -51.706 1.00 70.94 78 GLU A O 1
ATOM 600 N N . HIS A 1 79 ? 23.180 -20.014 -49.739 1.00 73.62 79 HIS A N 1
ATOM 601 C CA . HIS A 1 79 ? 22.044 -20.550 -48.985 1.00 73.62 79 HIS A CA 1
ATOM 602 C C . HIS A 1 79 ? 21.231 -19.496 -48.214 1.00 73.62 79 HIS A C 1
ATOM 604 O O . HIS A 1 79 ? 20.294 -19.870 -47.503 1.00 73.62 79 HIS A O 1
ATOM 610 N N . GLU A 1 80 ? 21.528 -18.197 -48.363 1.00 76.94 80 GLU A N 1
ATOM 611 C CA . GLU A 1 80 ? 20.899 -17.105 -47.595 1.00 76.94 80 GLU A CA 1
ATOM 612 C C . GLU A 1 80 ? 19.357 -17.168 -47.644 1.00 76.94 80 GLU A C 1
ATOM 614 O O . GLU A 1 80 ? 18.691 -17.112 -46.612 1.00 76.94 80 GLU A O 1
ATOM 619 N N . THR A 1 81 ? 18.773 -17.391 -48.825 1.00 78.56 81 THR A N 1
ATOM 620 C CA . THR A 1 81 ? 17.311 -17.441 -49.020 1.00 78.56 81 THR A CA 1
ATOM 621 C C . THR A 1 81 ? 16.649 -18.685 -48.420 1.00 78.56 81 THR A C 1
ATOM 623 O O . THR A 1 81 ? 15.500 -18.625 -47.977 1.00 78.56 81 THR A O 1
ATOM 626 N N . ARG A 1 82 ? 17.332 -19.838 -48.410 1.00 78.19 82 ARG A N 1
ATOM 627 C CA . ARG A 1 82 ? 16.799 -21.064 -47.783 1.00 78.19 82 ARG A CA 1
ATOM 628 C C . ARG A 1 82 ? 16.807 -20.928 -46.264 1.00 78.19 82 ARG A C 1
ATOM 630 O O . ARG A 1 82 ? 15.805 -21.226 -45.624 1.00 78.19 82 ARG A O 1
ATOM 637 N N . LEU A 1 83 ? 17.900 -20.405 -45.715 1.00 77.12 83 LEU A N 1
ATOM 638 C CA . LEU A 1 83 ? 18.061 -20.208 -44.277 1.00 77.12 83 LEU A CA 1
ATOM 639 C C . LEU A 1 83 ? 17.132 -19.130 -43.733 1.00 77.12 83 LEU A C 1
ATOM 641 O O . LEU A 1 83 ? 16.522 -19.337 -42.694 1.00 77.12 83 LEU A O 1
ATOM 645 N N . CYS A 1 84 ? 16.949 -18.027 -44.461 1.00 82.06 84 CYS A N 1
ATOM 646 C CA . CYS A 1 84 ? 15.991 -16.987 -44.093 1.00 82.06 84 CYS A CA 1
ATOM 647 C C . CYS A 1 84 ? 14.565 -17.554 -43.931 1.00 82.06 84 CYS A C 1
ATOM 649 O O . CYS A 1 84 ? 13.904 -17.287 -42.930 1.00 82.06 84 CYS A O 1
ATOM 651 N N . ARG A 1 85 ? 14.118 -18.417 -44.859 1.00 83.62 85 ARG A N 1
ATOM 652 C CA . ARG A 1 85 ? 12.810 -19.092 -44.769 1.00 83.62 85 ARG A CA 1
ATOM 653 C C . ARG A 1 85 ? 12.724 -20.092 -43.617 1.00 83.62 85 ARG A C 1
ATOM 655 O O . ARG A 1 85 ? 11.699 -20.139 -42.948 1.00 83.62 85 ARG A O 1
ATOM 662 N N . LEU A 1 86 ? 13.784 -20.864 -43.376 1.00 82.56 86 LEU A N 1
ATOM 663 C CA . LEU A 1 86 ? 13.818 -21.832 -42.278 1.00 82.56 86 LEU A CA 1
ATOM 664 C C . LEU A 1 86 ? 13.760 -21.128 -40.918 1.00 82.56 86 LEU A C 1
ATOM 666 O O . LEU A 1 86 ? 12.935 -21.487 -40.087 1.00 82.56 86 LEU A O 1
ATOM 670 N N . VAL A 1 87 ? 14.560 -20.075 -40.726 1.00 82.19 87 VAL A N 1
ATOM 671 C CA . VAL A 1 87 ? 14.540 -19.257 -39.503 1.00 82.19 87 VAL A CA 1
ATOM 672 C C . VAL A 1 87 ? 13.171 -18.608 -39.307 1.00 82.19 87 VAL A C 1
ATOM 674 O O . VAL A 1 87 ? 12.651 -18.624 -38.196 1.00 82.19 87 VAL A O 1
ATOM 677 N N . MET A 1 88 ? 12.554 -18.087 -40.374 1.00 86.62 88 MET A N 1
ATOM 678 C CA . MET A 1 88 ? 11.190 -17.558 -40.307 1.00 86.62 88 MET A CA 1
ATOM 679 C C . MET A 1 88 ? 10.203 -18.615 -39.803 1.00 86.62 88 MET A C 1
ATOM 681 O O . MET A 1 88 ? 9.498 -18.363 -38.834 1.00 86.62 88 MET A O 1
ATOM 685 N N . ALA A 1 89 ? 10.191 -19.800 -40.420 1.00 86.38 89 ALA A N 1
ATOM 686 C CA . ALA A 1 89 ? 9.286 -20.882 -40.046 1.00 86.38 89 ALA A CA 1
ATOM 687 C C . ALA A 1 89 ? 9.498 -21.327 -38.590 1.00 86.38 89 ALA A C 1
ATOM 689 O O . ALA A 1 89 ? 8.530 -21.440 -37.840 1.00 86.38 89 ALA A O 1
ATOM 690 N N . SER A 1 90 ? 10.753 -21.507 -38.163 1.00 86.19 90 SER A N 1
ATOM 691 C CA . SER A 1 90 ? 11.087 -21.851 -36.778 1.00 86.19 90 SER A CA 1
ATOM 692 C C . SER A 1 90 ? 10.584 -20.800 -35.788 1.00 86.19 90 SER A C 1
ATOM 694 O O . SER A 1 90 ? 9.946 -21.158 -34.801 1.00 86.19 90 SER A O 1
ATOM 696 N N . LEU A 1 91 ? 10.822 -19.511 -36.053 1.00 88.56 91 LEU A N 1
ATOM 697 C CA . LEU A 1 91 ? 10.367 -18.422 -35.182 1.00 88.56 91 LEU A CA 1
ATOM 698 C C . LEU A 1 91 ? 8.839 -18.323 -35.139 1.00 88.56 91 LEU A C 1
ATOM 700 O O . LEU A 1 91 ? 8.276 -18.107 -34.069 1.00 88.56 91 LEU A O 1
ATOM 704 N N . THR A 1 92 ? 8.154 -18.526 -36.266 1.00 90.44 92 THR A N 1
ATOM 705 C CA . THR A 1 92 ? 6.686 -18.554 -36.307 1.00 90.44 92 THR A CA 1
ATOM 706 C C . THR A 1 92 ? 6.129 -19.692 -35.455 1.00 90.44 92 THR A C 1
ATOM 708 O O . THR A 1 92 ? 5.245 -19.452 -34.636 1.00 90.44 92 THR A O 1
ATOM 711 N N . VAL A 1 93 ? 6.676 -20.906 -35.577 1.00 90.56 93 VAL A N 1
ATOM 712 C CA . VAL A 1 93 ? 6.257 -22.052 -34.751 1.00 90.56 93 VAL A CA 1
ATOM 713 C C . VAL A 1 93 ? 6.528 -21.787 -33.268 1.00 90.56 93 VAL A C 1
ATOM 715 O O . VAL A 1 93 ? 5.635 -21.985 -32.448 1.00 90.56 93 VAL A O 1
ATOM 718 N N . CYS A 1 94 ? 7.711 -21.272 -32.915 1.00 90.50 94 CYS A N 1
ATOM 719 C CA . CYS A 1 94 ? 8.037 -20.927 -31.526 1.00 90.50 94 CYS A CA 1
ATOM 720 C C . CYS A 1 94 ? 7.089 -19.859 -30.970 1.00 90.50 94 CYS A C 1
ATOM 722 O O . CYS A 1 94 ? 6.582 -20.010 -29.863 1.00 90.50 94 CYS A O 1
ATOM 724 N N . THR A 1 95 ? 6.807 -18.808 -31.747 1.00 91.31 95 THR A N 1
ATOM 725 C CA . THR A 1 95 ? 5.871 -17.745 -31.353 1.00 91.31 95 THR A CA 1
ATOM 726 C C . THR A 1 95 ? 4.489 -18.322 -31.073 1.00 91.31 95 THR A C 1
ATOM 728 O O . THR A 1 95 ? 3.920 -18.028 -30.030 1.00 91.31 95 THR A O 1
ATOM 731 N N . LEU A 1 96 ? 3.961 -19.174 -31.958 1.00 92.44 96 LEU A N 1
ATOM 732 C CA . LEU A 1 96 ? 2.655 -19.809 -31.762 1.00 92.44 96 LEU A CA 1
ATOM 733 C C . LEU A 1 96 ? 2.626 -20.669 -30.494 1.00 92.44 96 LEU A C 1
ATOM 735 O O . LEU A 1 96 ? 1.691 -20.553 -29.706 1.00 92.44 96 LEU A O 1
ATOM 739 N N . ILE A 1 97 ? 3.665 -21.476 -30.257 1.00 91.25 97 ILE A N 1
ATOM 740 C CA . ILE A 1 97 ? 3.775 -22.295 -29.043 1.00 91.25 97 ILE A CA 1
ATOM 741 C C . ILE A 1 97 ? 3.801 -21.415 -27.789 1.00 91.25 97 ILE A C 1
ATOM 743 O O . ILE A 1 97 ? 3.067 -21.686 -26.842 1.00 91.25 97 ILE A O 1
ATOM 747 N N . PHE A 1 98 ? 4.601 -20.346 -27.780 1.00 92.81 98 PHE A N 1
ATOM 748 C CA . PHE A 1 98 ? 4.684 -19.438 -26.634 1.00 92.81 98 PHE A CA 1
ATOM 749 C C . PHE A 1 98 ? 3.379 -18.673 -26.400 1.00 92.81 98 PHE A C 1
ATOM 751 O O . PHE A 1 98 ? 2.962 -18.539 -25.253 1.00 92.81 98 PHE A O 1
ATOM 758 N N . LEU A 1 99 ? 2.696 -18.241 -27.465 1.00 91.00 99 LEU A N 1
ATOM 759 C CA . LEU A 1 99 ? 1.382 -17.602 -27.369 1.00 91.00 99 LEU A CA 1
ATOM 760 C C . LEU A 1 99 ? 0.345 -18.528 -26.724 1.00 91.00 99 LEU A C 1
ATOM 762 O O . LEU A 1 99 ? -0.402 -18.096 -25.850 1.00 91.00 99 LEU A O 1
ATOM 766 N N . VAL A 1 100 ? 0.337 -19.806 -27.103 1.00 91.94 100 VAL A N 1
ATOM 767 C CA . VAL A 1 100 ? -0.555 -20.812 -26.509 1.00 91.94 100 VAL A CA 1
ATOM 768 C C . VAL A 1 100 ? -0.153 -21.122 -25.059 1.00 91.94 100 VAL A C 1
ATOM 770 O O . VAL A 1 100 ? -1.019 -21.227 -24.195 1.00 91.94 100 VAL A O 1
ATOM 773 N N . ALA A 1 101 ? 1.147 -21.187 -24.755 1.00 90.50 101 ALA A N 1
ATOM 774 C CA . ALA A 1 101 ? 1.664 -21.477 -23.413 1.00 90.50 101 ALA A CA 1
ATOM 775 C C . ALA A 1 101 ? 1.362 -20.389 -22.360 1.00 90.50 101 ALA A C 1
ATOM 777 O O . ALA A 1 101 ? 1.445 -20.667 -21.161 1.00 90.50 101 ALA A O 1
ATOM 778 N N . PHE A 1 102 ? 0.975 -19.172 -22.767 1.00 88.19 102 PHE A N 1
ATOM 779 C CA . PHE A 1 102 ? 0.469 -18.163 -21.828 1.00 88.19 102 PHE A CA 1
ATOM 780 C C . PHE A 1 102 ? -0.839 -18.584 -21.159 1.00 88.19 102 PHE A C 1
ATOM 782 O O . PHE A 1 102 ? -1.101 -18.176 -20.027 1.00 88.19 102 PHE A O 1
ATOM 789 N N . HIS A 1 103 ? -1.669 -19.382 -21.834 1.00 88.00 103 HIS A N 1
ATOM 790 C CA . HIS A 1 103 ? -2.984 -19.715 -21.314 1.00 88.00 103 HIS A CA 1
ATOM 791 C C . HIS A 1 103 ? -2.865 -20.665 -20.106 1.00 88.00 103 HIS A C 1
ATOM 793 O O . HIS A 1 103 ? -2.241 -21.720 -20.233 1.00 88.00 103 HIS A O 1
ATOM 799 N N . PRO A 1 104 ? -3.480 -20.360 -18.945 1.00 84.19 104 PRO A N 1
ATOM 800 C CA . PRO A 1 104 ? -3.359 -21.174 -17.730 1.00 84.19 104 PRO A CA 1
ATOM 801 C C . PRO A 1 104 ? -3.743 -22.647 -17.925 1.00 84.19 104 PRO A C 1
ATOM 803 O O . PRO A 1 104 ? -3.084 -23.529 -17.384 1.00 84.19 104 PRO A O 1
ATOM 806 N N . ALA A 1 105 ? -4.756 -22.920 -18.756 1.00 88.31 105 ALA A N 1
ATOM 807 C CA . ALA A 1 105 ? -5.217 -24.283 -19.046 1.00 88.31 105 ALA A CA 1
ATOM 808 C C . ALA A 1 105 ? -4.253 -25.114 -19.916 1.00 88.31 105 ALA A C 1
ATOM 810 O O . ALA A 1 105 ? -4.449 -26.317 -20.066 1.00 88.31 105 ALA A O 1
ATOM 811 N N . VAL A 1 106 ? -3.235 -24.494 -20.519 1.00 88.81 106 VAL A N 1
ATOM 812 C CA . VAL A 1 106 ? -2.238 -25.209 -21.320 1.00 88.81 106 VAL A CA 1
ATOM 813 C C . VAL A 1 106 ? -1.132 -25.738 -20.395 1.00 88.81 106 VAL A C 1
ATOM 815 O O . VAL A 1 106 ? -0.654 -24.984 -19.535 1.00 88.81 106 VAL A O 1
ATOM 818 N N . PRO A 1 107 ? -0.703 -27.007 -20.554 1.00 89.50 107 PRO A N 1
ATOM 819 C CA . PRO A 1 107 ? 0.412 -27.569 -19.798 1.00 89.50 107 PRO A CA 1
ATOM 820 C C . PRO A 1 107 ? 1.695 -26.759 -20.012 1.00 89.50 107 PRO A C 1
ATOM 822 O O . PRO A 1 107 ? 2.045 -26.411 -21.145 1.00 89.50 107 PRO A O 1
ATOM 825 N N . PHE A 1 108 ? 2.405 -26.448 -18.926 1.00 88.50 108 PHE A N 1
ATOM 826 C CA . PHE A 1 108 ? 3.616 -25.624 -18.997 1.00 88.50 108 PHE A CA 1
ATOM 827 C C . PHE A 1 108 ? 4.738 -26.326 -19.775 1.00 88.50 108 PHE A C 1
ATOM 829 O O . PHE A 1 108 ? 5.602 -25.678 -20.352 1.00 88.50 108 PHE A O 1
ATOM 836 N N . GLU A 1 109 ? 4.693 -27.650 -19.880 1.00 89.06 109 GLU A N 1
ATOM 837 C CA . GLU A 1 109 ? 5.629 -28.497 -20.614 1.00 89.06 109 GLU A CA 1
ATOM 838 C C . GLU A 1 109 ? 5.704 -28.137 -22.106 1.00 89.06 109 GLU A C 1
ATOM 840 O O . GLU A 1 109 ? 6.757 -28.288 -22.729 1.00 89.06 109 GLU A O 1
ATOM 845 N N . LEU A 1 110 ? 4.625 -27.581 -22.673 1.00 87.50 110 LEU A N 1
ATOM 846 C CA . LEU A 1 110 ? 4.593 -27.110 -24.059 1.00 87.50 110 LEU A CA 1
ATOM 847 C C . LEU A 1 110 ? 5.621 -25.990 -24.309 1.00 87.50 110 LEU A C 1
ATOM 849 O O . LEU A 1 110 ? 6.187 -25.896 -25.401 1.00 87.50 110 LEU A O 1
ATOM 853 N N . TYR A 1 111 ? 5.925 -25.175 -23.293 1.00 89.50 111 TYR A N 1
ATOM 854 C CA . TYR A 1 111 ? 6.971 -24.154 -23.368 1.00 89.50 111 TYR A CA 1
ATOM 855 C C . TYR A 1 111 ? 8.343 -24.772 -23.673 1.00 89.50 111 TYR A C 1
ATOM 857 O O . TYR A 1 111 ? 9.066 -24.268 -24.536 1.00 89.50 111 TYR A O 1
ATOM 865 N N . TRP A 1 112 ? 8.682 -25.904 -23.046 1.00 88.56 112 TRP A N 1
ATOM 866 C CA . TRP A 1 112 ? 9.955 -26.593 -23.279 1.00 88.56 112 TRP A CA 1
ATOM 867 C C . TRP A 1 112 ? 10.075 -27.147 -24.697 1.00 88.56 112 TRP A C 1
ATOM 869 O O . TRP A 1 112 ? 11.172 -27.158 -25.252 1.00 88.56 112 TRP A O 1
ATOM 879 N N . ILE A 1 113 ? 8.959 -27.528 -25.323 1.00 85.56 113 ILE A N 1
ATOM 880 C CA . ILE A 1 113 ? 8.927 -27.919 -26.739 1.00 85.56 113 ILE A CA 1
ATOM 881 C C . ILE A 1 113 ? 9.264 -26.712 -27.626 1.00 85.56 113 ILE A C 1
ATOM 883 O O . ILE A 1 113 ? 10.086 -26.827 -28.534 1.00 85.56 113 ILE A O 1
ATOM 887 N N . GLY A 1 114 ? 8.699 -25.536 -27.330 1.00 83.88 114 GLY A N 1
ATOM 888 C CA . GLY A 1 114 ? 9.034 -24.284 -28.019 1.00 83.88 114 GLY A CA 1
ATOM 889 C C . GLY A 1 114 ? 10.512 -23.905 -27.873 1.00 83.88 114 GLY A C 1
ATOM 890 O O . GLY A 1 114 ? 11.168 -23.569 -28.860 1.00 83.88 114 GLY A O 1
ATOM 891 N N . ILE A 1 115 ? 11.072 -24.040 -26.666 1.00 85.19 115 ILE A N 1
ATOM 892 C CA . ILE A 1 115 ? 12.508 -23.846 -26.407 1.00 85.19 115 ILE A CA 1
ATOM 893 C C . ILE A 1 115 ? 13.357 -24.874 -27.156 1.00 85.19 115 ILE A C 1
ATOM 895 O O . ILE A 1 115 ? 14.348 -24.495 -27.775 1.00 85.19 115 ILE A O 1
ATOM 899 N N . GLY A 1 116 ? 12.977 -26.152 -27.148 1.00 80.00 116 GLY A N 1
ATOM 900 C CA . GLY A 1 116 ? 13.685 -27.221 -27.851 1.00 80.00 116 GLY A CA 1
ATOM 901 C C . GLY A 1 116 ? 13.725 -27.000 -29.363 1.00 80.00 116 GLY A C 1
ATOM 902 O O . GLY A 1 116 ? 14.781 -27.134 -29.977 1.00 80.00 116 GLY A O 1
ATOM 903 N N . LEU A 1 117 ? 12.610 -26.575 -29.964 1.00 75.00 117 LEU A N 1
ATOM 904 C CA . LEU A 1 117 ? 12.527 -26.232 -31.389 1.00 75.00 117 LEU A CA 1
ATOM 905 C C . LEU A 1 117 ? 13.343 -24.974 -31.734 1.00 75.00 117 LEU A C 1
ATOM 907 O O . LEU A 1 117 ? 14.042 -24.955 -32.752 1.00 75.00 117 LEU A O 1
ATOM 911 N N . GLY A 1 118 ? 13.312 -23.948 -30.878 1.00 72.06 118 GLY A N 1
ATOM 912 C CA . GLY A 1 118 ? 14.138 -22.745 -31.022 1.00 72.06 118 GLY A CA 1
ATOM 913 C C . GLY A 1 118 ? 15.636 -23.024 -30.848 1.00 72.06 118 GLY A C 1
ATOM 914 O O . GLY A 1 118 ? 16.461 -22.522 -31.614 1.00 72.06 118 GLY A O 1
ATOM 915 N N . GLY A 1 119 ? 15.989 -23.884 -29.893 1.00 66.50 119 GLY A N 1
ATOM 916 C CA . GLY A 1 119 ? 17.347 -24.352 -29.628 1.00 66.50 119 GLY A CA 1
ATOM 917 C C . GLY A 1 119 ? 17.898 -25.218 -30.758 1.00 66.50 119 GLY A C 1
ATOM 918 O O . GLY A 1 119 ? 19.037 -25.018 -31.171 1.00 66.50 119 GLY A O 1
ATOM 919 N N . LEU A 1 120 ? 17.085 -26.108 -31.336 1.00 63.12 120 LEU A N 1
ATOM 920 C CA . LEU A 1 120 ? 17.445 -26.897 -32.518 1.00 63.12 120 LEU A CA 1
ATOM 921 C C . LEU A 1 120 ? 17.720 -25.990 -33.727 1.00 63.12 120 LEU A C 1
ATOM 923 O O . LEU A 1 120 ? 18.706 -26.188 -34.437 1.00 63.12 120 LEU A O 1
ATOM 927 N N . ALA A 1 121 ? 16.896 -24.957 -33.933 1.00 65.19 121 ALA A N 1
ATOM 928 C CA . ALA A 1 121 ? 17.120 -23.966 -34.982 1.00 65.19 121 ALA A CA 1
ATOM 929 C C . ALA A 1 121 ? 18.431 -23.191 -34.759 1.00 65.19 121 ALA A C 1
ATOM 931 O O . ALA A 1 121 ? 19.208 -23.044 -35.699 1.00 65.19 121 ALA A O 1
ATOM 932 N N . ALA A 1 122 ? 18.723 -22.761 -33.526 1.00 65.25 122 ALA A N 1
ATOM 933 C CA . ALA A 1 122 ? 19.971 -22.079 -33.165 1.00 65.25 122 ALA A CA 1
ATOM 934 C C . ALA A 1 122 ? 21.218 -22.986 -33.245 1.00 65.25 122 ALA A C 1
ATOM 936 O O . ALA A 1 122 ? 22.295 -22.527 -33.631 1.00 65.25 122 ALA A O 1
ATOM 937 N N . LEU A 1 123 ? 21.087 -24.276 -32.930 1.00 63.16 123 LEU A N 1
ATOM 938 C CA . LEU A 1 123 ? 22.147 -25.279 -33.054 1.00 63.16 123 LEU A CA 1
ATOM 939 C C . LEU A 1 123 ? 22.471 -25.560 -34.526 1.00 63.16 123 LEU A C 1
ATOM 941 O O . LEU A 1 123 ? 23.630 -25.461 -34.924 1.00 63.16 123 LEU A O 1
ATOM 945 N N . LEU A 1 124 ? 21.452 -25.827 -35.352 1.00 64.31 124 LEU A N 1
ATOM 946 C CA . LEU A 1 124 ? 21.597 -25.975 -36.806 1.00 64.31 124 LEU A CA 1
ATOM 947 C C . LEU A 1 124 ? 22.221 -24.719 -37.426 1.00 64.31 124 LEU A C 1
ATOM 949 O O . LEU A 1 124 ? 23.070 -24.809 -38.310 1.00 64.31 124 LEU A O 1
ATOM 953 N N . PHE A 1 125 ? 21.850 -23.547 -36.912 1.00 66.88 125 PHE A N 1
ATOM 954 C CA . PHE A 1 125 ? 22.395 -22.259 -37.317 1.00 66.88 125 PHE A CA 1
ATOM 955 C C . PHE A 1 125 ? 23.886 -22.098 -36.967 1.00 66.88 125 PHE A C 1
ATOM 957 O O . PHE A 1 125 ? 24.680 -21.660 -37.801 1.00 66.88 125 PHE A O 1
ATOM 964 N N . THR A 1 126 ? 24.280 -22.493 -35.755 1.00 62.81 126 THR A N 1
ATOM 965 C CA . THR A 1 126 ? 25.659 -22.393 -35.247 1.00 62.81 126 THR A CA 1
ATOM 966 C C . THR A 1 126 ? 26.578 -23.398 -35.937 1.00 62.81 126 THR A C 1
ATOM 968 O O . THR A 1 126 ? 27.650 -23.021 -36.411 1.00 62.81 126 THR A O 1
ATOM 971 N N . ILE A 1 127 ? 26.131 -24.650 -36.085 1.00 64.56 127 ILE A N 1
ATOM 972 C CA . ILE A 1 127 ? 26.845 -25.691 -36.837 1.00 64.56 127 ILE A CA 1
ATOM 973 C C . ILE A 1 127 ? 27.089 -25.217 -38.268 1.00 64.56 127 ILE A C 1
ATOM 975 O O . ILE A 1 127 ? 28.206 -25.336 -38.761 1.00 64.56 127 ILE A O 1
ATOM 979 N N . LEU A 1 128 ? 26.098 -24.610 -38.921 1.00 63.56 128 LEU A N 1
ATOM 980 C CA . LEU A 1 128 ? 26.234 -24.131 -40.294 1.00 63.56 128 LEU A CA 1
ATOM 981 C C . LEU A 1 128 ? 27.178 -22.921 -40.416 1.00 63.56 128 LEU A C 1
ATOM 983 O O . LEU A 1 128 ? 27.986 -22.870 -41.338 1.00 63.56 128 LEU A O 1
ATOM 987 N N . ILE A 1 129 ? 27.151 -21.971 -39.474 1.00 64.00 129 ILE A N 1
ATOM 988 C CA . ILE A 1 129 ? 28.117 -20.855 -39.444 1.00 64.00 129 ILE A CA 1
ATOM 989 C C . ILE A 1 129 ? 29.554 -21.356 -39.262 1.00 64.00 129 ILE A C 1
ATOM 991 O O . ILE A 1 129 ? 30.472 -20.813 -39.877 1.00 64.00 129 ILE A O 1
ATOM 995 N N . CYS A 1 130 ? 29.755 -22.370 -38.420 1.00 60.78 130 CYS A N 1
ATOM 996 C CA . CYS A 1 130 ? 31.075 -22.925 -38.130 1.00 60.78 130 CYS A CA 1
ATOM 997 C C . CYS A 1 130 ? 31.604 -23.855 -39.235 1.00 60.78 130 CYS A C 1
ATOM 999 O O . CYS A 1 130 ? 32.817 -24.017 -39.343 1.00 60.78 130 CYS A O 1
ATOM 1001 N N . THR A 1 131 ? 30.729 -24.457 -40.048 1.00 62.31 131 THR A N 1
ATOM 1002 C CA . THR A 1 131 ? 31.100 -25.472 -41.058 1.00 62.31 131 THR A CA 1
ATOM 1003 C C . THR A 1 131 ? 31.216 -24.929 -42.485 1.00 62.31 131 THR A C 1
ATOM 1005 O O . THR A 1 131 ? 31.781 -25.602 -43.345 1.00 62.31 131 THR A O 1
ATOM 1008 N N . LEU A 1 132 ? 30.735 -23.712 -42.763 1.00 61.16 132 LEU A N 1
ATOM 1009 C CA . LEU A 1 132 ? 30.804 -23.119 -44.101 1.00 61.16 132 LEU A CA 1
ATOM 1010 C C . LEU A 1 132 ? 32.190 -22.500 -44.402 1.00 61.16 132 LEU A C 1
ATOM 1012 O O . LEU A 1 132 ? 32.640 -21.609 -43.671 1.00 61.16 132 LEU A O 1
ATOM 1016 N N . PRO A 1 133 ? 32.871 -22.890 -45.501 1.00 58.12 133 PRO A N 1
ATOM 1017 C CA . PRO A 1 133 ? 34.116 -22.252 -45.911 1.00 58.12 133 PRO A CA 1
ATOM 1018 C C . PRO A 1 133 ? 33.855 -20.797 -46.317 1.00 58.12 133 PRO A C 1
ATOM 1020 O O . PRO A 1 133 ? 33.047 -20.510 -47.200 1.00 58.12 133 PRO A O 1
ATOM 1023 N N . ARG A 1 134 ? 34.563 -19.849 -45.686 1.00 57.50 134 ARG A N 1
ATOM 1024 C CA . ARG A 1 134 ? 34.504 -18.425 -46.050 1.00 57.50 134 ARG A CA 1
ATOM 1025 C C . ARG A 1 134 ? 34.975 -18.243 -47.495 1.00 57.50 134 ARG A C 1
ATOM 1027 O O . ARG A 1 134 ? 36.177 -18.166 -47.745 1.00 57.50 134 ARG A O 1
ATOM 1034 N N . THR A 1 135 ? 34.059 -18.098 -48.448 1.00 50.41 135 THR A N 1
ATOM 1035 C CA . THR A 1 135 ? 34.415 -17.635 -49.792 1.00 50.41 135 THR A CA 1
ATOM 1036 C C . THR A 1 135 ? 34.886 -16.184 -49.693 1.00 50.41 135 THR A C 1
ATOM 1038 O O . THR A 1 135 ? 34.076 -15.264 -49.572 1.00 50.41 135 THR A O 1
ATOM 1041 N N . LYS A 1 136 ? 36.207 -15.961 -49.718 1.00 46.75 136 LYS A N 1
ATOM 1042 C CA . LYS A 1 136 ? 36.788 -14.631 -49.941 1.00 46.75 136 LYS A CA 1
ATOM 1043 C C . LYS A 1 136 ? 36.381 -14.170 -51.343 1.00 46.75 136 LYS A C 1
ATOM 1045 O O . LYS A 1 136 ? 37.004 -14.549 -52.328 1.00 46.75 136 LYS A O 1
ATOM 1050 N N . ARG A 1 137 ? 35.341 -13.346 -51.440 1.00 52.59 137 ARG A N 1
ATOM 1051 C CA . ARG A 1 137 ? 35.216 -12.376 -52.531 1.00 52.59 137 ARG A CA 1
ATOM 1052 C C . ARG A 1 137 ? 35.584 -11.016 -51.972 1.00 52.59 137 ARG A C 1
ATOM 1054 O O . ARG A 1 137 ? 35.071 -10.625 -50.924 1.00 52.59 137 ARG A O 1
ATOM 1061 N N . ASP A 1 138 ? 36.509 -10.344 -52.648 1.00 42.22 138 ASP A N 1
ATOM 1062 C CA . ASP A 1 138 ? 36.960 -9.017 -52.253 1.00 42.22 138 ASP A CA 1
ATOM 1063 C C . ASP A 1 138 ? 35.761 -8.067 -52.125 1.00 42.22 138 ASP A C 1
ATOM 1065 O O . ASP A 1 138 ? 34.897 -8.033 -53.008 1.00 42.22 138 ASP A O 1
ATOM 1069 N N . PRO A 1 139 ? 35.669 -7.292 -51.032 1.00 46.28 139 PRO A N 1
ATOM 1070 C CA . PRO A 1 139 ? 34.626 -6.292 -50.910 1.00 46.28 139 PRO A CA 1
ATOM 1071 C C . PRO A 1 139 ? 34.837 -5.221 -51.993 1.00 46.28 139 PRO A C 1
ATOM 1073 O O . PRO A 1 139 ? 35.984 -4.871 -52.287 1.00 46.28 139 PRO A O 1
ATOM 1076 N N . PRO A 1 140 ? 33.768 -4.637 -52.566 1.00 44.56 140 PRO A N 1
ATOM 1077 C CA . PRO A 1 140 ? 33.927 -3.509 -53.473 1.00 44.56 140 PRO A CA 1
ATOM 1078 C C . PRO A 1 140 ? 34.692 -2.390 -52.749 1.00 44.56 140 PRO A C 1
ATOM 1080 O O . PRO A 1 140 ? 34.298 -1.956 -51.661 1.00 44.56 140 PRO A O 1
ATOM 1083 N N . ARG A 1 141 ? 35.809 -1.941 -53.338 1.00 43.81 141 ARG A N 1
ATOM 1084 C CA . ARG A 1 141 ? 36.607 -0.807 -52.850 1.00 43.81 141 ARG A CA 1
ATOM 1085 C C . ARG A 1 141 ? 35.742 0.456 -52.874 1.00 43.81 141 ARG A C 1
ATOM 1087 O O . ARG A 1 141 ? 35.610 1.101 -53.906 1.00 43.81 141 ARG A O 1
ATOM 1094 N N . GLN A 1 142 ? 35.166 0.823 -51.732 1.00 47.28 142 GLN A N 1
ATOM 1095 C CA . GLN A 1 142 ? 34.678 2.182 -51.488 1.00 47.28 142 GLN A CA 1
ATOM 1096 C C . GLN A 1 142 ? 35.730 2.977 -50.697 1.00 47.28 142 GLN A C 1
ATOM 1098 O O . GLN A 1 142 ? 36.343 2.422 -49.779 1.00 47.28 142 GLN A O 1
ATOM 1103 N N . PRO A 1 143 ? 35.953 4.262 -51.028 1.00 39.94 143 PRO A N 1
ATOM 1104 C CA . PRO A 1 143 ? 37.020 5.069 -50.445 1.00 39.94 143 PRO A CA 1
ATOM 1105 C C . PRO A 1 143 ? 36.868 5.227 -48.924 1.00 39.94 143 PRO A C 1
ATOM 1107 O O . PRO A 1 143 ? 35.797 5.529 -48.388 1.00 39.94 143 PRO A O 1
ATOM 1110 N N . SER A 1 144 ? 37.982 5.018 -48.221 1.00 46.66 144 SER A N 1
ATOM 1111 C CA . SER A 1 144 ? 38.112 4.928 -46.760 1.00 46.66 144 SER A CA 1
ATOM 1112 C C . SER A 1 144 ? 37.641 6.173 -45.995 1.00 46.66 144 SER A C 1
ATOM 1114 O O . SER A 1 144 ? 37.223 6.054 -44.841 1.00 46.66 144 SER A O 1
ATOM 1116 N N . SER A 1 145 ? 37.606 7.343 -46.638 1.00 38.50 145 SER A N 1
ATOM 1117 C CA . SER A 1 145 ? 37.160 8.606 -46.034 1.00 38.50 145 SER A CA 1
ATOM 1118 C C . SER A 1 145 ? 35.646 8.665 -45.764 1.00 38.50 145 SER A C 1
ATOM 1120 O O . SER A 1 145 ? 35.213 9.338 -44.826 1.00 38.50 145 SER A O 1
ATOM 1122 N N . GLN A 1 146 ? 34.817 7.893 -46.482 1.00 41.62 146 GLN A N 1
ATOM 1123 C CA . GLN A 1 146 ? 33.372 7.796 -46.206 1.00 41.62 146 GLN A CA 1
ATOM 1124 C C . GLN A 1 146 ? 33.027 6.801 -45.083 1.00 41.62 146 GLN A C 1
ATOM 1126 O O . GLN A 1 146 ? 31.952 6.893 -44.480 1.00 41.62 146 GLN A O 1
ATOM 1131 N N . ARG A 1 147 ? 33.937 5.880 -44.732 1.00 40.50 147 ARG A N 1
ATOM 1132 C CA . ARG A 1 147 ? 33.710 4.856 -43.692 1.00 40.50 147 ARG A CA 1
ATOM 1133 C C . ARG A 1 147 ? 33.785 5.424 -42.267 1.00 40.50 147 ARG A C 1
ATOM 1135 O O . ARG A 1 147 ? 33.203 4.849 -41.349 1.00 40.50 147 ARG A O 1
ATOM 1142 N N . GLN A 1 148 ? 34.447 6.567 -42.071 1.00 39.81 148 GLN A N 1
ATOM 1143 C CA . GLN A 1 148 ? 34.573 7.221 -40.759 1.00 39.81 148 GLN A CA 1
ATOM 1144 C C . GLN A 1 148 ? 33.431 8.196 -40.427 1.00 39.81 148 GLN A C 1
ATOM 1146 O O . GLN A 1 148 ? 33.114 8.362 -39.247 1.00 39.81 148 GLN A O 1
ATOM 1151 N N . ARG A 1 149 ? 32.753 8.782 -41.427 1.00 40.12 149 ARG A N 1
ATOM 1152 C CA . ARG A 1 149 ? 31.600 9.682 -41.204 1.00 40.12 149 ARG A CA 1
ATOM 1153 C C . ARG A 1 149 ? 30.302 8.955 -40.803 1.00 40.12 149 ARG A C 1
ATOM 1155 O O . ARG A 1 149 ? 29.425 9.583 -40.225 1.00 40.12 149 ARG A O 1
ATOM 1162 N N . LYS A 1 150 ? 30.194 7.633 -41.012 1.00 49.91 150 LYS A N 1
ATOM 1163 C CA . LYS A 1 150 ? 28.988 6.814 -40.730 1.00 49.91 150 LYS A CA 1
ATOM 1164 C C . LYS A 1 150 ? 28.904 6.173 -39.325 1.00 49.91 150 LYS A C 1
ATOM 1166 O O . LYS A 1 150 ? 28.061 5.310 -39.117 1.00 49.91 150 LYS A O 1
ATOM 1171 N N . LYS A 1 151 ? 29.760 6.534 -38.355 1.00 65.00 151 LYS A N 1
ATOM 1172 C CA . LYS A 1 151 ? 29.802 5.858 -37.029 1.00 65.00 151 LYS A CA 1
ATOM 1173 C C . LYS A 1 151 ? 29.093 6.577 -35.874 1.00 65.00 151 LYS A C 1
ATOM 1175 O O . LYS A 1 151 ? 28.963 5.983 -34.808 1.00 65.00 151 LYS A O 1
ATOM 1180 N N . ALA A 1 152 ? 28.698 7.836 -36.042 1.00 81.94 152 ALA A N 1
ATOM 1181 C CA . ALA A 1 152 ? 27.983 8.577 -35.006 1.00 81.94 152 ALA A CA 1
ATOM 1182 C C . ALA A 1 152 ? 26.491 8.616 -35.347 1.00 81.94 152 ALA A C 1
ATOM 1184 O O . ALA A 1 152 ? 26.139 8.966 -36.475 1.00 81.94 152 ALA A O 1
ATOM 1185 N N . TRP A 1 153 ? 25.641 8.235 -34.401 1.00 89.31 153 TRP A N 1
ATOM 1186 C CA . TRP A 1 153 ? 24.190 8.254 -34.543 1.00 89.31 153 TRP A CA 1
ATOM 1187 C C . TRP A 1 153 ? 23.619 9.499 -33.865 1.00 89.31 153 TRP A C 1
ATOM 1189 O O . TRP A 1 153 ? 24.156 9.985 -32.870 1.00 89.31 153 TRP A O 1
ATOM 1199 N N . GLN A 1 154 ? 22.556 10.044 -34.454 1.00 88.81 154 GLN A N 1
ATOM 1200 C CA . GLN A 1 154 ? 21.799 11.136 -33.850 1.00 88.81 154 GLN A CA 1
ATOM 1201 C C . GLN A 1 154 ? 20.950 10.592 -32.707 1.00 88.81 154 GLN A C 1
ATOM 1203 O O . GLN A 1 154 ? 20.383 9.502 -32.814 1.00 88.81 154 GLN A O 1
ATOM 1208 N N . PHE A 1 155 ? 20.840 11.369 -31.638 1.00 91.88 155 PHE A N 1
ATOM 1209 C CA . PHE A 1 155 ? 20.031 11.025 -30.476 1.00 91.88 155 PHE A CA 1
ATOM 1210 C C . PHE A 1 155 ? 19.337 12.258 -29.920 1.00 91.88 155 PHE A C 1
ATOM 1212 O O . PHE A 1 155 ? 19.708 13.389 -30.235 1.00 91.88 155 PHE A O 1
ATOM 1219 N N . ASN A 1 156 ? 18.303 12.038 -29.112 1.00 94.56 156 ASN A N 1
ATOM 1220 C CA . ASN A 1 156 ? 17.582 13.123 -28.463 1.00 94.56 156 ASN A CA 1
ATOM 1221 C C . ASN A 1 156 ? 18.350 13.592 -27.216 1.00 94.56 156 ASN A C 1
ATOM 1223 O O . ASN A 1 156 ? 17.966 13.284 -26.091 1.00 94.56 156 ASN A O 1
ATOM 1227 N N . GLY A 1 157 ? 19.487 14.261 -27.424 1.00 94.12 157 GLY A N 1
ATOM 1228 C CA . GLY A 1 157 ? 20.350 14.718 -26.336 1.00 94.12 157 GLY A CA 1
ATOM 1229 C C . GLY A 1 157 ? 19.653 15.700 -25.400 1.00 94.12 157 GLY A C 1
ATOM 1230 O O . GLY A 1 157 ? 19.777 15.552 -24.194 1.00 94.12 157 GLY A O 1
ATOM 1231 N N . ALA A 1 158 ? 18.837 16.614 -25.935 1.00 95.56 158 ALA A N 1
ATOM 1232 C CA . ALA A 1 158 ? 18.062 17.549 -25.120 1.00 95.56 158 ALA A CA 1
ATOM 1233 C C . ALA A 1 158 ? 17.074 16.829 -24.182 1.00 95.56 158 ALA A C 1
ATOM 1235 O O . ALA A 1 158 ? 16.970 17.190 -23.014 1.00 95.56 158 ALA A O 1
ATOM 1236 N N . PHE A 1 159 ? 16.399 15.777 -24.663 1.00 96.69 159 PHE A N 1
ATOM 1237 C CA . PHE A 1 159 ? 15.536 14.941 -23.821 1.00 96.69 159 PHE A CA 1
ATOM 1238 C C . PHE A 1 159 ? 16.316 14.225 -22.719 1.00 96.69 159 PHE A C 1
ATOM 1240 O O . PHE A 1 159 ? 15.918 14.276 -21.564 1.00 96.69 159 PHE A O 1
ATOM 1247 N N . TRP A 1 160 ? 17.442 13.590 -23.040 1.00 96.38 160 TRP A N 1
ATOM 1248 C CA . TRP A 1 160 ? 18.213 12.872 -22.023 1.00 96.38 160 TRP A CA 1
ATOM 1249 C C . TRP A 1 160 ? 18.908 13.800 -21.020 1.00 96.38 160 TRP A C 1
ATOM 1251 O O . TRP A 1 160 ? 19.079 13.420 -19.866 1.00 96.38 160 TRP A O 1
ATOM 1261 N N . THR A 1 161 ? 19.252 15.027 -21.419 1.00 95.94 161 THR A N 1
ATOM 1262 C CA . THR A 1 161 ? 19.670 16.072 -20.478 1.00 95.94 161 THR A CA 1
ATOM 1263 C C . THR A 1 161 ? 18.528 16.452 -19.540 1.00 95.94 161 THR A C 1
ATOM 1265 O O . THR A 1 161 ? 18.760 16.527 -18.341 1.00 95.94 161 THR A O 1
ATOM 1268 N N . LEU A 1 162 ? 17.303 16.628 -20.049 1.00 96.31 162 LEU A N 1
ATOM 1269 C CA . LEU A 1 162 ? 16.129 16.868 -19.204 1.00 96.31 162 LEU A CA 1
ATOM 1270 C C . LEU A 1 162 ? 15.906 15.714 -18.216 1.00 96.31 162 LEU A C 1
ATOM 1272 O O . LEU A 1 162 ? 15.702 15.969 -17.038 1.00 96.31 162 LEU A O 1
ATOM 1276 N N . VAL A 1 163 ? 15.997 14.461 -18.670 1.00 96.44 163 VAL A N 1
ATOM 1277 C CA . VAL A 1 163 ? 15.871 13.279 -17.800 1.00 96.44 163 VAL A CA 1
ATOM 1278 C C . VAL A 1 163 ? 16.920 13.291 -16.684 1.00 96.44 163 VAL A C 1
ATOM 1280 O O . VAL A 1 163 ? 16.567 13.104 -15.525 1.00 96.44 163 VAL A O 1
ATOM 1283 N N . LEU A 1 164 ? 18.190 13.563 -17.006 1.00 96.75 164 LEU A N 1
ATOM 1284 C CA . LEU A 1 164 ? 19.245 13.682 -15.994 1.00 96.75 164 LEU A CA 1
ATOM 1285 C C . LEU A 1 164 ? 18.967 14.822 -15.007 1.00 96.75 164 LEU A C 1
ATOM 1287 O O . LEU A 1 164 ? 19.186 14.648 -13.814 1.00 96.75 164 LEU A O 1
ATOM 1291 N N . LEU A 1 165 ? 18.480 15.970 -15.487 1.00 96.56 165 LEU A N 1
ATOM 1292 C CA . LEU A 1 165 ? 18.113 17.091 -14.623 1.00 96.56 165 LEU A CA 1
ATOM 1293 C C . LEU A 1 165 ? 16.962 16.724 -13.686 1.00 96.56 165 LEU A C 1
ATOM 1295 O O . LEU A 1 165 ? 17.063 17.017 -12.507 1.00 96.56 165 LEU A O 1
ATOM 1299 N N . VAL A 1 166 ? 15.925 16.035 -14.170 1.00 95.56 166 VAL A N 1
ATOM 1300 C CA . VAL A 1 166 ? 14.810 15.563 -13.330 1.00 95.56 166 VAL A CA 1
ATOM 1301 C C . VAL A 1 166 ? 15.309 14.605 -12.244 1.00 95.56 166 VAL A C 1
ATOM 1303 O O . VAL A 1 166 ? 14.960 14.786 -11.082 1.00 95.56 166 VAL A O 1
ATOM 1306 N N . PHE A 1 167 ? 16.176 13.644 -12.588 1.00 94.75 167 PHE A N 1
ATOM 1307 C CA . PHE A 1 167 ? 16.796 12.760 -11.593 1.00 94.75 167 PHE A CA 1
ATOM 1308 C C . PHE A 1 167 ? 17.614 13.532 -10.555 1.00 94.75 167 PHE A C 1
ATOM 1310 O O . PHE A 1 167 ? 17.483 13.279 -9.363 1.00 94.75 167 PHE A O 1
ATOM 1317 N N . LEU A 1 168 ? 18.453 14.473 -11.000 1.00 94.25 168 LEU A N 1
ATOM 1318 C CA . LEU A 1 168 ? 19.273 15.278 -10.097 1.00 94.25 168 LEU A CA 1
ATOM 1319 C C . LEU A 1 168 ? 18.408 16.167 -9.207 1.00 94.25 168 LEU A C 1
ATOM 1321 O O . LEU A 1 168 ? 18.697 16.273 -8.027 1.00 94.25 168 LEU A O 1
ATOM 1325 N N . THR A 1 169 ? 17.352 16.784 -9.738 1.00 92.19 169 THR A N 1
ATOM 1326 C CA . THR A 1 169 ? 16.423 17.595 -8.947 1.00 92.19 169 THR A CA 1
ATOM 1327 C C . THR A 1 169 ? 15.742 16.756 -7.875 1.00 92.19 169 THR A C 1
ATOM 1329 O O . THR A 1 169 ? 15.720 17.203 -6.737 1.00 92.19 169 THR A O 1
ATOM 1332 N N . ARG A 1 170 ? 15.267 15.548 -8.210 1.00 90.50 170 ARG A N 1
ATOM 1333 C CA . ARG A 1 170 ? 14.670 14.615 -7.242 1.00 90.50 170 ARG A CA 1
ATOM 1334 C C . ARG A 1 170 ? 15.667 14.212 -6.158 1.00 90.50 170 ARG A C 1
ATOM 1336 O O . ARG A 1 170 ? 15.371 14.342 -4.981 1.00 90.50 170 ARG A O 1
ATOM 1343 N N . ASP A 1 171 ? 16.861 13.751 -6.531 1.00 91.25 171 ASP A N 1
ATOM 1344 C CA . ASP A 1 171 ? 17.836 13.318 -5.523 1.00 91.25 171 ASP A CA 1
ATOM 1345 C C . ASP A 1 171 ? 18.318 14.513 -4.681 1.00 91.25 171 ASP A C 1
ATOM 1347 O O . ASP A 1 171 ? 18.390 14.401 -3.465 1.00 91.25 171 ASP A O 1
ATOM 1351 N N . PHE A 1 172 ? 18.587 15.681 -5.277 1.00 91.00 172 PHE A N 1
ATOM 1352 C CA . PHE A 1 172 ? 19.015 16.869 -4.528 1.00 91.00 172 PHE A CA 1
ATOM 1353 C C . PHE A 1 172 ? 17.908 17.518 -3.691 1.00 91.00 172 PHE A C 1
ATOM 1355 O O . PHE A 1 172 ? 18.246 18.165 -2.703 1.00 91.00 172 PHE A O 1
ATOM 1362 N N . SER A 1 173 ? 16.621 17.357 -4.016 1.00 86.88 173 SER A N 1
ATOM 1363 C CA . SER A 1 173 ? 15.551 17.793 -3.107 1.00 86.88 173 SER A CA 1
ATOM 1364 C C . SER A 1 173 ? 15.538 16.966 -1.824 1.00 86.88 173 SER A C 1
ATOM 1366 O O . SER A 1 173 ? 15.373 17.536 -0.751 1.00 86.88 173 SER A O 1
ATOM 1368 N N . SER A 1 174 ? 15.837 15.669 -1.922 1.00 84.94 174 SER A N 1
ATOM 1369 C CA . SER A 1 174 ? 15.935 14.753 -0.778 1.00 84.94 174 SER A CA 1
ATOM 1370 C C . SER A 1 174 ? 17.298 14.803 -0.071 1.00 84.94 174 SER A C 1
ATOM 1372 O O . SER A 1 174 ? 17.565 14.050 0.861 1.00 84.94 174 SER A O 1
ATOM 1374 N N . PHE A 1 175 ? 18.216 15.702 -0.469 1.00 86.06 175 PHE A N 1
ATOM 1375 C CA . PHE A 1 175 ? 19.490 15.844 0.251 1.00 86.06 175 PHE A CA 1
ATOM 1376 C C . PHE A 1 175 ? 19.284 16.295 1.692 1.00 86.06 175 PHE A C 1
ATOM 1378 O O . PHE A 1 175 ? 20.164 16.021 2.505 1.00 86.06 175 PHE A O 1
ATOM 1385 N N . GLY A 1 176 ? 18.200 17.015 1.996 1.00 81.75 176 GLY A N 1
ATOM 1386 C CA . GLY A 1 176 ? 17.885 17.475 3.350 1.00 81.75 176 GLY A CA 1
ATOM 1387 C C . GLY A 1 176 ? 17.617 16.332 4.330 1.00 81.75 176 GLY A C 1
ATOM 1388 O O . GLY A 1 176 ? 17.940 16.474 5.503 1.00 81.75 176 GLY A O 1
ATOM 1389 N N . ASP A 1 177 ? 17.134 15.195 3.829 1.00 82.50 177 ASP A N 1
ATOM 1390 C CA . ASP A 1 177 ? 16.688 14.055 4.642 1.00 82.50 177 ASP A CA 1
ATOM 1391 C C . ASP A 1 177 ? 17.867 13.274 5.240 1.00 82.50 177 ASP A C 1
ATOM 1393 O O . ASP A 1 177 ? 17.747 12.565 6.236 1.00 82.50 177 ASP A O 1
ATOM 1397 N N . ILE A 1 178 ? 19.053 13.435 4.652 1.00 85.88 178 ILE A N 1
ATOM 1398 C CA . ILE A 1 178 ? 20.298 12.927 5.217 1.00 85.88 178 ILE A CA 1
ATOM 1399 C C . ILE A 1 178 ? 20.765 13.954 6.254 1.00 85.88 178 ILE A C 1
ATOM 1401 O O . ILE A 1 178 ? 21.068 15.086 5.884 1.00 85.88 178 ILE A O 1
ATOM 1405 N N . GLY A 1 179 ? 20.840 13.560 7.530 1.00 80.12 179 GLY A N 1
ATOM 1406 C CA . GLY A 1 179 ? 21.132 14.446 8.668 1.00 80.12 179 GLY A CA 1
ATOM 1407 C C . GLY A 1 179 ? 22.490 15.174 8.643 1.00 80.12 179 GLY A C 1
ATOM 1408 O O . GLY A 1 179 ? 23.064 15.486 7.594 1.00 80.12 179 GLY A O 1
ATOM 1409 N N . GLU A 1 180 ? 23.033 15.491 9.821 1.00 86.44 180 GLU A N 1
ATOM 1410 C CA . GLU A 1 180 ? 24.280 16.262 9.913 1.00 86.44 180 GLU A CA 1
ATOM 1411 C C . GLU A 1 180 ? 25.449 15.579 9.193 1.00 86.44 180 GLU A C 1
ATOM 1413 O O . GLU A 1 180 ? 25.775 14.412 9.431 1.00 86.44 180 GLU A O 1
ATOM 1418 N N . ARG A 1 181 ? 26.124 16.341 8.328 1.00 90.50 181 ARG A N 1
ATOM 1419 C CA . ARG A 1 181 ? 27.200 15.872 7.450 1.00 90.50 181 ARG A CA 1
ATOM 1420 C C . ARG A 1 181 ? 28.384 16.818 7.481 1.00 90.50 181 ARG A C 1
ATOM 1422 O O . ARG A 1 181 ? 28.235 18.037 7.503 1.00 90.50 181 ARG A O 1
ATOM 1429 N N . SER A 1 182 ? 29.576 16.251 7.370 1.00 93.62 182 SER A N 1
ATOM 1430 C CA . SER A 1 182 ? 30.783 17.016 7.075 1.00 93.62 182 SER A CA 1
ATOM 1431 C C . SER A 1 182 ? 30.800 17.502 5.617 1.00 93.62 182 SER A C 1
ATOM 1433 O O . SER A 1 182 ? 30.110 16.975 4.736 1.00 93.62 182 SER A O 1
ATOM 1435 N N . ILE A 1 183 ? 31.655 18.488 5.330 1.00 94.12 183 ILE A N 1
ATOM 1436 C CA . ILE A 1 183 ? 31.910 18.971 3.959 1.00 94.12 183 ILE A CA 1
ATOM 1437 C C . ILE A 1 183 ? 32.411 17.825 3.066 1.00 94.12 183 ILE A C 1
ATOM 1439 O O . ILE A 1 183 ? 32.044 17.732 1.893 1.00 94.12 183 ILE A O 1
ATOM 1443 N N . TRP A 1 184 ? 33.227 16.930 3.627 1.00 94.50 184 TRP A N 1
ATOM 1444 C CA . TRP A 1 184 ? 33.762 15.778 2.908 1.00 94.50 184 TRP A CA 1
ATOM 1445 C C . TRP A 1 184 ? 32.671 14.773 2.534 1.00 94.50 184 TRP A C 1
ATOM 1447 O O . TRP A 1 184 ? 32.553 14.413 1.363 1.00 94.50 184 TRP A O 1
ATOM 1457 N N . GLU A 1 185 ? 31.824 14.388 3.493 1.00 94.75 185 GLU A N 1
ATOM 1458 C CA . GLU A 1 185 ? 30.668 13.515 3.247 1.00 94.75 185 GLU A CA 1
ATOM 1459 C C . GLU A 1 185 ? 29.745 14.133 2.189 1.00 94.75 185 GLU A C 1
ATOM 1461 O O . GLU A 1 185 ? 29.399 13.475 1.213 1.00 94.75 185 GLU A O 1
ATOM 1466 N N . SER A 1 186 ? 29.444 15.428 2.302 1.00 94.12 186 SER A N 1
ATOM 1467 C CA . SER A 1 186 ? 28.626 16.155 1.321 1.00 94.12 186 SER A CA 1
ATOM 1468 C C . SER A 1 186 ? 29.234 16.127 -0.085 1.00 94.12 186 SER A C 1
ATOM 1470 O O . SER A 1 186 ? 28.529 15.919 -1.071 1.00 94.12 186 SER A O 1
ATOM 1472 N N . THR A 1 187 ? 30.556 16.277 -0.190 1.00 94.62 187 THR A N 1
ATOM 1473 C CA . THR A 1 187 ? 31.270 16.209 -1.473 1.00 94.62 187 THR A CA 1
ATOM 1474 C C . THR A 1 187 ? 31.172 14.814 -2.090 1.00 94.62 187 THR A C 1
ATOM 1476 O O . THR A 1 187 ? 30.909 14.690 -3.288 1.00 94.62 187 THR A O 1
ATOM 1479 N N . LEU A 1 188 ? 31.344 13.762 -1.282 1.00 94.12 188 LEU A N 1
ATOM 1480 C CA . LEU A 1 188 ? 31.210 12.378 -1.737 1.00 94.12 188 LEU A CA 1
ATOM 1481 C C . LEU A 1 188 ? 29.785 12.056 -2.192 1.00 94.12 188 LEU A C 1
ATOM 1483 O O . LEU A 1 188 ? 29.628 11.429 -3.237 1.00 94.12 188 LEU A O 1
ATOM 1487 N N . LEU A 1 189 ? 28.768 12.533 -1.470 1.00 94.12 189 LEU A N 1
ATOM 1488 C CA . LEU A 1 189 ? 27.360 12.379 -1.843 1.00 94.12 189 LEU A CA 1
ATOM 1489 C C . LEU A 1 189 ? 27.065 13.013 -3.206 1.00 94.12 189 LEU A C 1
ATOM 1491 O O . LEU A 1 189 ? 26.556 12.343 -4.107 1.00 94.12 189 LEU A O 1
ATOM 1495 N N . VAL A 1 190 ? 27.428 14.288 -3.390 1.00 95.06 190 VAL A N 1
ATOM 1496 C CA . VAL A 1 190 ? 27.215 15.015 -4.655 1.00 95.06 190 VAL A CA 1
ATOM 1497 C C . VAL A 1 190 ? 27.934 14.313 -5.807 1.00 95.06 190 VAL A C 1
ATOM 1499 O O . VAL A 1 190 ? 27.342 14.077 -6.863 1.00 95.06 190 VAL A O 1
ATOM 1502 N N . LEU A 1 191 ? 29.200 13.936 -5.604 1.00 95.19 191 LEU A N 1
ATOM 1503 C CA . LEU A 1 191 ? 29.981 13.217 -6.607 1.00 95.19 191 LEU A CA 1
ATOM 1504 C C . LEU A 1 191 ? 29.340 11.865 -6.952 1.00 95.19 191 LEU A C 1
ATOM 1506 O O . LEU A 1 191 ? 29.223 11.523 -8.131 1.00 95.19 191 LEU A O 1
ATOM 1510 N N . GLY A 1 192 ? 28.881 11.124 -5.943 1.00 93.44 192 GLY A N 1
ATOM 1511 C CA . GLY A 1 192 ? 28.213 9.836 -6.101 1.00 93.44 192 GLY A CA 1
ATOM 1512 C C . GLY A 1 192 ? 26.936 9.923 -6.923 1.00 93.44 192 GLY A C 1
ATOM 1513 O O . GLY A 1 192 ? 26.737 9.109 -7.831 1.00 93.44 192 GLY A O 1
ATOM 1514 N N . ARG A 1 193 ? 26.112 10.951 -6.685 1.00 94.38 193 ARG A N 1
ATOM 1515 C CA . ARG A 1 193 ? 24.892 11.203 -7.466 1.00 94.38 193 ARG A CA 1
ATOM 1516 C C . ARG A 1 193 ? 25.196 11.571 -8.911 1.00 94.38 193 ARG A C 1
ATOM 1518 O O . ARG A 1 193 ? 24.606 10.990 -9.819 1.00 94.38 193 ARG A O 1
ATOM 1525 N N . LEU A 1 194 ? 26.158 12.464 -9.153 1.00 95.50 194 LEU A N 1
ATOM 1526 C CA . LEU A 1 194 ? 26.551 12.845 -10.516 1.00 95.50 194 LEU A CA 1
ATOM 1527 C C . LEU A 1 194 ? 27.063 11.643 -11.325 1.00 95.50 194 LEU A C 1
ATOM 1529 O O . LEU A 1 194 ? 26.703 11.484 -12.495 1.00 95.50 194 LEU A O 1
ATOM 1533 N N . LEU A 1 195 ? 27.873 10.779 -10.708 1.00 96.00 195 LEU A N 1
ATOM 1534 C CA . LEU A 1 195 ? 28.422 9.585 -11.355 1.00 96.00 195 LEU A CA 1
ATOM 1535 C C . LEU A 1 195 ? 27.351 8.508 -11.571 1.00 96.00 195 LEU A C 1
ATOM 1537 O O . LEU A 1 195 ? 27.241 7.978 -12.679 1.00 96.00 195 LEU A O 1
ATOM 1541 N N . SER A 1 196 ? 26.529 8.224 -10.558 1.00 94.81 196 SER A N 1
ATOM 1542 C CA . SER A 1 196 ? 25.477 7.202 -10.631 1.00 94.81 196 SER A CA 1
ATOM 1543 C C . SER A 1 196 ? 24.352 7.607 -11.584 1.00 94.81 196 SER A C 1
ATOM 1545 O O . SER A 1 196 ? 24.037 6.870 -12.516 1.00 94.81 196 SER A O 1
ATOM 1547 N N . LEU A 1 197 ? 23.782 8.804 -11.447 1.00 95.75 197 LEU A N 1
ATOM 1548 C CA . LEU A 1 197 ? 22.698 9.257 -12.326 1.00 95.75 197 LEU A CA 1
ATOM 1549 C C . LEU A 1 197 ? 23.199 9.539 -13.746 1.00 95.75 197 LEU A C 1
ATOM 1551 O O . LEU A 1 197 ? 22.508 9.238 -14.725 1.00 95.75 197 LEU A O 1
ATOM 1555 N N . GLY A 1 198 ? 24.430 10.043 -13.887 1.00 96.06 198 GLY A N 1
ATOM 1556 C CA . GLY A 1 198 ? 25.087 10.186 -15.184 1.00 96.06 198 GLY A CA 1
ATOM 1557 C C . GLY A 1 198 ? 25.285 8.834 -15.874 1.00 96.06 198 GLY A C 1
ATOM 1558 O O . GLY A 1 198 ? 24.947 8.679 -17.053 1.00 96.06 198 GLY A O 1
ATOM 1559 N N . GLY A 1 199 ? 25.798 7.840 -15.144 1.00 96.06 199 GLY A N 1
ATOM 1560 C CA . GLY A 1 199 ? 25.964 6.471 -15.630 1.00 96.06 199 GLY A CA 1
ATOM 1561 C C . GLY A 1 199 ? 24.629 5.843 -16.028 1.00 96.06 199 GLY A C 1
ATOM 1562 O O . GLY A 1 199 ? 24.515 5.288 -17.122 1.00 96.06 199 GLY A O 1
ATOM 1563 N N . PHE A 1 200 ? 23.597 6.009 -15.200 1.00 95.50 200 PHE A N 1
ATOM 1564 C CA . PHE A 1 200 ? 22.259 5.470 -15.439 1.00 95.50 200 PHE A CA 1
ATOM 1565 C C . PHE A 1 200 ? 21.625 6.097 -16.684 1.00 95.50 200 PHE A C 1
ATOM 1567 O O . PHE A 1 200 ? 21.137 5.393 -17.569 1.00 95.50 200 PHE A O 1
ATOM 1574 N N . THR A 1 201 ? 21.736 7.418 -16.824 1.00 96.25 201 THR A N 1
ATOM 1575 C CA . THR A 1 201 ? 21.277 8.152 -18.011 1.00 96.25 201 THR A CA 1
ATOM 1576 C C . THR A 1 201 ? 22.004 7.676 -19.270 1.00 96.25 201 THR A C 1
ATOM 1578 O O . THR A 1 201 ? 21.374 7.446 -20.303 1.00 96.25 201 THR A O 1
ATOM 1581 N N . MET A 1 202 ? 23.324 7.469 -19.209 1.00 96.25 202 MET A N 1
ATOM 1582 C CA . MET A 1 202 ? 24.093 6.965 -20.352 1.00 96.25 202 MET A CA 1
ATOM 1583 C C . MET A 1 202 ? 23.717 5.523 -20.721 1.00 96.25 202 MET A C 1
ATOM 1585 O O . MET A 1 202 ? 23.625 5.199 -21.909 1.00 96.25 202 MET A O 1
ATOM 1589 N N . ALA A 1 203 ? 23.446 4.670 -19.730 1.00 95.06 203 ALA A N 1
ATOM 1590 C CA . ALA A 1 203 ? 22.895 3.337 -19.956 1.00 95.06 203 ALA A CA 1
ATOM 1591 C C . ALA A 1 203 ? 21.522 3.417 -20.639 1.00 95.06 203 ALA A C 1
ATOM 1593 O O . ALA A 1 203 ? 21.300 2.726 -21.632 1.00 95.06 203 ALA A O 1
ATOM 1594 N N . GLY A 1 204 ? 20.644 4.320 -20.191 1.00 94.50 204 GLY A N 1
ATOM 1595 C CA . GLY A 1 204 ? 19.353 4.602 -20.824 1.00 94.50 204 GLY A CA 1
ATOM 1596 C C . GLY A 1 204 ? 19.485 5.072 -22.278 1.00 94.50 204 GLY A C 1
ATOM 1597 O O . GLY A 1 204 ? 18.782 4.576 -23.161 1.00 94.50 204 GLY A O 1
ATOM 1598 N N . ILE A 1 205 ? 20.443 5.955 -22.576 1.00 95.56 205 ILE A N 1
ATOM 1599 C CA . ILE A 1 205 ? 20.775 6.402 -23.942 1.00 95.56 205 ILE A CA 1
ATOM 1600 C C . ILE A 1 205 ? 21.223 5.223 -24.825 1.00 95.56 205 ILE A C 1
ATOM 1602 O O . ILE A 1 205 ? 20.792 5.094 -25.974 1.00 95.56 205 ILE A O 1
ATOM 1606 N N . LEU A 1 206 ? 22.090 4.350 -24.311 1.00 94.44 206 LEU A N 1
ATOM 1607 C CA . LEU A 1 206 ? 22.570 3.170 -25.037 1.00 94.44 206 LEU A CA 1
ATOM 1608 C C . LEU A 1 206 ? 21.453 2.147 -25.267 1.00 94.44 206 LEU A C 1
ATOM 1610 O O . LEU A 1 206 ? 21.296 1.652 -26.387 1.00 94.44 206 LEU A O 1
ATOM 1614 N N . LEU A 1 207 ? 20.668 1.862 -24.228 1.00 93.06 207 LEU A N 1
ATOM 1615 C CA . LEU A 1 207 ? 19.553 0.922 -24.260 1.00 93.06 207 LEU A CA 1
ATOM 1616 C C . LEU A 1 207 ? 18.461 1.404 -25.216 1.00 93.06 207 LEU A C 1
ATOM 1618 O O . LEU A 1 207 ? 18.033 0.651 -26.085 1.00 93.06 207 LEU A O 1
ATOM 1622 N N . SER A 1 208 ? 18.063 2.674 -25.130 1.00 93.12 208 SER A N 1
ATOM 1623 C CA . SER A 1 208 ? 17.085 3.270 -26.046 1.00 93.12 208 SER A CA 1
ATOM 1624 C C . SER A 1 208 ? 17.541 3.220 -27.500 1.00 93.12 208 SER A C 1
ATOM 1626 O O . SER A 1 208 ? 16.750 2.874 -28.379 1.00 93.12 208 SER A O 1
ATOM 1628 N N . HIS A 1 209 ? 18.816 3.507 -27.773 1.00 92.31 209 HIS A N 1
ATOM 1629 C CA . HIS A 1 209 ? 19.369 3.369 -29.115 1.00 92.31 209 HIS A CA 1
ATOM 1630 C C . HIS A 1 209 ? 19.315 1.916 -29.604 1.00 92.31 209 HIS A C 1
ATOM 1632 O O . HIS A 1 209 ? 18.873 1.670 -30.727 1.00 92.31 209 HIS A O 1
ATOM 1638 N N . ALA A 1 210 ? 19.719 0.957 -28.767 1.00 90.56 210 ALA A N 1
ATOM 1639 C CA . ALA A 1 210 ? 19.661 -0.463 -29.100 1.00 90.56 210 ALA A CA 1
ATOM 1640 C C . ALA A 1 210 ? 18.221 -0.913 -29.391 1.00 90.56 210 ALA A C 1
ATOM 1642 O O . ALA A 1 210 ? 17.966 -1.505 -30.439 1.00 90.56 210 ALA A O 1
ATOM 1643 N N . LEU A 1 211 ? 17.268 -0.559 -28.527 1.00 90.31 211 LEU A N 1
ATOM 1644 C CA . LEU A 1 211 ? 15.853 -0.887 -28.697 1.00 90.31 211 LEU A CA 1
ATOM 1645 C C . LEU A 1 211 ? 15.274 -0.253 -29.968 1.00 90.31 211 LEU A C 1
ATOM 1647 O O . LEU A 1 211 ? 14.628 -0.946 -30.741 1.00 90.31 211 LEU A O 1
ATOM 1651 N N . LEU A 1 212 ? 15.561 1.016 -30.271 1.00 90.81 212 LEU A N 1
ATOM 1652 C CA . LEU A 1 212 ? 15.097 1.651 -31.515 1.00 90.81 212 LEU A CA 1
ATOM 1653 C C . LEU A 1 212 ? 15.674 0.993 -32.779 1.00 90.81 212 LEU A C 1
ATOM 1655 O O . LEU A 1 212 ? 15.013 0.974 -33.821 1.00 90.81 212 LEU A O 1
ATOM 1659 N N . VAL A 1 213 ? 16.899 0.465 -32.711 1.00 87.81 213 VAL A N 1
ATOM 1660 C CA . VAL A 1 213 ? 17.523 -0.270 -33.821 1.00 87.81 213 VAL A CA 1
ATOM 1661 C C . VAL A 1 213 ? 16.895 -1.652 -33.988 1.00 87.81 213 VAL A C 1
ATOM 1663 O O . VAL A 1 213 ? 16.646 -2.058 -35.124 1.00 87.81 213 VAL A O 1
ATOM 1666 N N . PHE A 1 214 ? 16.629 -2.351 -32.884 1.00 86.38 214 PHE A N 1
ATOM 1667 C CA . PHE A 1 214 ? 16.126 -3.725 -32.889 1.00 86.38 214 PHE A CA 1
ATOM 1668 C C . PHE A 1 214 ? 14.598 -3.836 -32.984 1.00 86.38 214 PHE A C 1
ATOM 1670 O O . PHE A 1 214 ? 14.091 -4.882 -33.380 1.00 86.38 214 PHE A O 1
ATOM 1677 N N . PHE A 1 215 ? 13.844 -2.778 -32.685 1.00 87.25 215 PHE A N 1
ATOM 1678 C CA . PHE A 1 215 ? 12.391 -2.780 -32.843 1.00 87.25 215 PHE A CA 1
ATOM 1679 C C . PHE A 1 215 ? 11.989 -2.523 -34.305 1.00 87.25 215 PHE A C 1
ATOM 1681 O O . PHE A 1 215 ? 12.524 -1.599 -34.946 1.00 87.25 215 PHE A O 1
ATOM 1688 N N . PRO A 1 216 ? 11.013 -3.290 -34.833 1.00 86.25 216 PRO A N 1
ATOM 1689 C CA . PRO A 1 216 ? 10.390 -3.006 -36.119 1.00 86.25 216 PRO A CA 1
ATOM 1690 C C . PRO A 1 216 ? 9.878 -1.556 -36.214 1.00 86.25 216 PRO A C 1
ATOM 1692 O O . PRO A 1 216 ? 9.395 -1.012 -35.222 1.00 86.25 216 PRO A O 1
ATOM 1695 N N . PRO A 1 217 ? 9.928 -0.902 -37.393 1.00 86.38 217 PRO A N 1
ATOM 1696 C CA . PRO A 1 217 ? 9.574 0.515 -37.527 1.00 86.38 217 PRO A CA 1
ATOM 1697 C C . PRO A 1 217 ? 8.200 0.898 -36.959 1.00 86.38 217 PRO A C 1
ATOM 1699 O O . PRO A 1 217 ? 8.074 1.957 -36.351 1.00 86.38 217 PRO A O 1
ATOM 1702 N N . TYR A 1 218 ? 7.202 0.025 -37.107 1.00 86.50 218 TYR A N 1
ATOM 1703 C CA . TYR A 1 218 ? 5.828 0.239 -36.645 1.00 86.50 218 TYR A CA 1
ATOM 1704 C C . TYR A 1 218 ? 5.633 0.033 -35.130 1.00 86.50 218 TYR A C 1
ATOM 1706 O O . TYR A 1 218 ? 4.589 0.413 -34.614 1.00 86.50 218 TYR A O 1
ATOM 1714 N N . THR A 1 219 ? 6.616 -0.514 -34.400 1.00 87.19 219 THR A N 1
ATOM 1715 C CA . THR A 1 219 ? 6.578 -0.655 -32.927 1.00 87.19 219 THR A CA 1
ATOM 1716 C C . THR A 1 219 ? 7.548 0.275 -32.201 1.00 87.19 219 THR A C 1
ATOM 1718 O O . THR A 1 219 ? 7.535 0.339 -30.975 1.00 87.19 219 THR A O 1
ATOM 1721 N N . ARG A 1 220 ? 8.371 1.053 -32.917 1.00 89.38 220 ARG A N 1
ATOM 1722 C CA . ARG A 1 220 ? 9.323 2.001 -32.300 1.00 89.38 220 ARG A CA 1
ATOM 1723 C C . ARG A 1 220 ? 8.658 3.060 -31.425 1.00 89.38 220 ARG A C 1
ATOM 1725 O O . ARG A 1 220 ? 9.302 3.578 -30.518 1.00 89.38 220 ARG A O 1
ATOM 1732 N N . TRP A 1 221 ? 7.390 3.378 -31.675 1.00 88.94 221 TRP A N 1
ATOM 1733 C CA . TRP A 1 221 ? 6.633 4.302 -30.833 1.00 88.94 221 TRP A CA 1
ATOM 1734 C C . TRP A 1 221 ? 6.465 3.777 -29.398 1.00 88.94 221 TRP A C 1
ATOM 1736 O O . TRP A 1 221 ? 6.477 4.588 -28.483 1.00 88.94 221 TRP A O 1
ATOM 1746 N N . LEU A 1 222 ? 6.420 2.453 -29.179 1.00 88.62 222 LEU A N 1
ATOM 1747 C CA . LEU A 1 222 ? 6.388 1.850 -27.836 1.00 88.62 222 LEU A CA 1
ATOM 1748 C C . LEU A 1 222 ? 7.667 2.160 -27.055 1.00 88.62 222 LEU A C 1
ATOM 1750 O O . LEU A 1 222 ? 7.629 2.466 -25.870 1.00 88.62 222 LEU A O 1
ATOM 1754 N N . VAL A 1 223 ? 8.809 2.124 -27.744 1.00 90.81 223 VAL A N 1
ATOM 1755 C CA . VAL A 1 223 ? 10.119 2.444 -27.165 1.00 90.81 223 VAL A CA 1
ATOM 1756 C C . VAL A 1 223 ? 10.196 3.932 -26.803 1.00 90.81 223 VAL A C 1
ATOM 1758 O O . VAL A 1 223 ? 10.735 4.283 -25.757 1.00 90.81 223 VAL A O 1
ATOM 1761 N N . ILE A 1 224 ? 9.619 4.809 -27.633 1.00 92.19 224 ILE A N 1
ATOM 1762 C CA . ILE A 1 224 ? 9.507 6.247 -27.337 1.00 92.19 224 ILE A CA 1
ATOM 1763 C C . ILE A 1 224 ? 8.563 6.488 -26.154 1.00 92.19 224 ILE A C 1
ATOM 1765 O O . ILE A 1 224 ? 8.928 7.230 -25.249 1.00 92.19 224 ILE A O 1
ATOM 1769 N N . ALA A 1 225 ? 7.394 5.843 -26.131 1.00 90.56 225 ALA A N 1
ATOM 1770 C CA . ALA A 1 225 ? 6.450 5.937 -25.022 1.00 90.56 225 ALA A CA 1
ATOM 1771 C C . ALA A 1 225 ? 7.110 5.500 -23.704 1.00 90.56 225 ALA A C 1
ATOM 1773 O O . ALA A 1 225 ? 7.079 6.251 -22.736 1.00 90.56 225 ALA A O 1
ATOM 1774 N N . GLY A 1 226 ? 7.815 4.364 -23.695 1.00 90.88 226 GLY A N 1
ATOM 1775 C CA . GLY A 1 226 ? 8.566 3.900 -22.526 1.00 90.88 226 GLY A CA 1
ATOM 1776 C C . GLY A 1 226 ? 9.645 4.883 -22.058 1.00 90.88 226 GLY A C 1
ATOM 1777 O O . GLY A 1 226 ? 9.781 5.104 -20.862 1.00 90.88 226 GLY A O 1
ATOM 1778 N N . MET A 1 227 ? 10.375 5.530 -22.977 1.00 93.44 227 MET A N 1
ATOM 1779 C CA . MET A 1 227 ? 11.331 6.586 -22.608 1.00 93.44 227 MET A CA 1
ATOM 1780 C C . MET A 1 227 ? 10.641 7.788 -21.964 1.00 93.44 227 MET A C 1
ATOM 1782 O O . MET A 1 227 ? 11.121 8.294 -20.958 1.00 93.44 227 MET A O 1
ATOM 1786 N N . VAL A 1 228 ? 9.534 8.249 -22.549 1.00 94.88 228 VAL A N 1
ATOM 1787 C CA . VAL A 1 228 ? 8.772 9.414 -22.075 1.00 94.88 228 VAL A CA 1
ATOM 1788 C C . VAL A 1 228 ? 8.200 9.182 -20.677 1.00 94.88 228 VAL A C 1
ATOM 1790 O O . VAL A 1 228 ? 8.118 10.127 -19.897 1.00 94.88 228 VAL A O 1
ATOM 1793 N N . LEU A 1 229 ? 7.862 7.935 -20.340 1.00 93.56 229 LEU A N 1
ATOM 1794 C CA . LEU A 1 229 ? 7.404 7.580 -19.000 1.00 93.56 229 LEU A CA 1
ATOM 1795 C C . LEU A 1 229 ? 8.494 7.732 -17.933 1.00 93.56 229 LEU A C 1
ATOM 1797 O O . LEU A 1 229 ? 8.142 7.993 -16.795 1.00 93.56 229 LEU A O 1
ATOM 1801 N N . ILE A 1 230 ? 9.790 7.635 -18.262 1.00 93.31 230 ILE A N 1
ATOM 1802 C CA . ILE A 1 230 ? 10.880 7.720 -17.267 1.00 93.31 230 ILE A CA 1
ATOM 1803 C C . ILE A 1 230 ? 10.795 9.006 -16.422 1.00 93.31 230 ILE A C 1
ATOM 1805 O O . ILE A 1 230 ? 10.639 8.891 -15.210 1.00 93.31 230 ILE A O 1
ATOM 1809 N N . PRO A 1 231 ? 10.860 10.225 -16.997 1.00 94.50 231 PRO A N 1
ATOM 1810 C CA . PRO A 1 231 ? 10.770 11.444 -16.196 1.00 94.50 231 PRO A CA 1
ATOM 1811 C C . PRO A 1 231 ? 9.392 11.626 -15.547 1.00 94.50 231 PRO A C 1
ATOM 1813 O O . PRO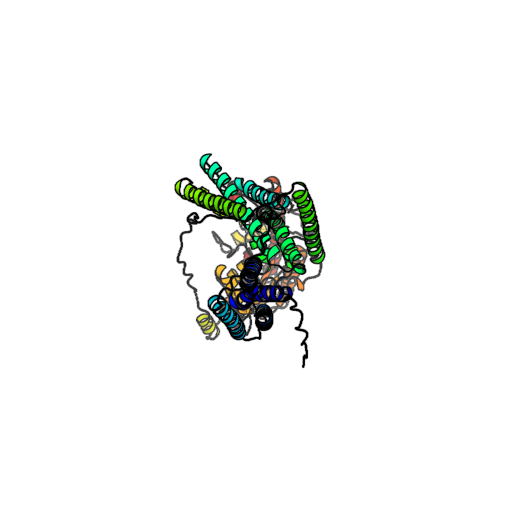 A 1 231 ? 9.320 12.200 -14.470 1.00 94.50 231 PRO A O 1
ATOM 1816 N N . LEU A 1 232 ? 8.309 11.127 -16.158 1.00 94.12 232 LEU A N 1
ATOM 1817 C CA . LEU A 1 232 ? 6.972 11.198 -15.558 1.00 94.12 232 LEU A CA 1
ATOM 1818 C C . LEU A 1 232 ? 6.867 10.333 -14.301 1.00 94.12 232 LEU A C 1
ATOM 1820 O O . LEU A 1 232 ? 6.318 10.787 -13.308 1.00 94.12 232 LEU A O 1
ATOM 1824 N N . VAL A 1 233 ? 7.422 9.120 -14.331 1.00 91.94 233 VAL A N 1
ATOM 1825 C CA . VAL A 1 233 ? 7.466 8.210 -13.181 1.00 91.94 233 VAL A CA 1
ATOM 1826 C C . VAL A 1 233 ? 8.316 8.802 -12.065 1.00 91.94 233 VAL A C 1
ATOM 1828 O O . VAL A 1 233 ? 7.901 8.733 -10.923 1.00 91.94 233 VAL A O 1
ATOM 1831 N N . VAL A 1 234 ? 9.450 9.439 -12.372 1.00 92.06 234 VAL A N 1
ATOM 1832 C CA . VAL A 1 234 ? 10.278 10.109 -11.347 1.00 92.06 234 VAL A CA 1
ATOM 1833 C C . VAL A 1 234 ? 9.540 11.282 -10.705 1.00 92.06 234 VAL A C 1
ATOM 1835 O O . VAL A 1 234 ? 9.621 11.467 -9.499 1.00 92.06 234 VAL A O 1
ATOM 1838 N N . LEU A 1 235 ? 8.808 12.073 -11.494 1.00 91.19 235 LEU A N 1
ATOM 1839 C CA . LEU A 1 235 ? 7.997 13.170 -10.961 1.00 91.19 235 LEU A CA 1
ATOM 1840 C C . LEU A 1 235 ? 6.798 12.661 -10.155 1.00 91.19 235 LEU A C 1
ATOM 1842 O O . LEU A 1 235 ? 6.445 13.269 -9.153 1.00 91.19 235 LEU A O 1
ATOM 1846 N N . ALA A 1 236 ? 6.183 11.557 -10.581 1.00 89.38 236 ALA A N 1
ATOM 1847 C CA . ALA A 1 236 ? 5.105 10.911 -9.844 1.00 89.38 236 ALA A CA 1
ATOM 1848 C C . ALA A 1 236 ? 5.609 10.247 -8.553 1.00 89.38 236 ALA A C 1
ATOM 1850 O O . ALA A 1 236 ? 4.899 10.281 -7.562 1.00 89.38 236 ALA A O 1
ATOM 1851 N N . ASP A 1 237 ? 6.825 9.699 -8.549 1.00 88.56 237 ASP A N 1
ATOM 1852 C CA . ASP A 1 237 ? 7.507 9.191 -7.352 1.00 88.56 237 ASP A CA 1
ATOM 1853 C C . ASP A 1 237 ? 7.833 10.314 -6.377 1.00 88.56 237 ASP A C 1
ATOM 1855 O O . ASP A 1 237 ? 7.506 10.200 -5.208 1.00 88.56 237 ASP A O 1
ATOM 1859 N N . LEU A 1 238 ? 8.357 11.441 -6.866 1.00 86.31 238 LEU A N 1
ATOM 1860 C CA . LEU A 1 238 ? 8.549 12.633 -6.044 1.00 86.31 238 LEU A CA 1
ATOM 1861 C C . LEU A 1 238 ? 7.221 13.148 -5.470 1.00 86.31 238 LEU A C 1
ATOM 1863 O O . LEU A 1 238 ? 7.164 13.541 -4.314 1.00 86.31 238 LEU A O 1
ATOM 1867 N N . ALA A 1 239 ? 6.148 13.154 -6.264 1.00 84.31 239 ALA A N 1
ATOM 1868 C CA . ALA A 1 239 ? 4.830 13.527 -5.765 1.00 84.31 239 ALA A CA 1
ATOM 1869 C C . ALA A 1 239 ? 4.331 12.526 -4.712 1.00 84.31 239 ALA A C 1
ATOM 1871 O O . ALA A 1 239 ? 3.845 12.952 -3.675 1.00 84.31 239 ALA A O 1
ATOM 1872 N N . ALA A 1 240 ? 4.480 11.222 -4.945 1.00 81.62 240 ALA A N 1
ATOM 1873 C CA . ALA A 1 240 ? 4.067 10.196 -3.995 1.00 81.62 240 ALA A CA 1
ATOM 1874 C C . ALA A 1 240 ? 4.828 10.300 -2.666 1.00 81.62 240 ALA A C 1
ATOM 1876 O O . ALA A 1 240 ? 4.206 10.263 -1.613 1.00 81.62 240 ALA A O 1
ATOM 1877 N N . ASP A 1 241 ? 6.137 10.528 -2.725 1.00 77.94 241 ASP A N 1
ATOM 1878 C CA . ASP A 1 241 ? 6.989 10.743 -1.555 1.00 77.94 241 ASP A CA 1
ATOM 1879 C C . ASP A 1 241 ? 6.550 11.987 -0.767 1.00 77.94 241 ASP A C 1
ATOM 1881 O O . ASP A 1 241 ? 6.418 11.952 0.448 1.00 77.94 241 ASP A O 1
ATOM 1885 N N . ILE A 1 242 ? 6.218 13.076 -1.466 1.00 76.81 242 ILE A N 1
ATOM 1886 C CA . ILE A 1 242 ? 5.773 14.324 -0.836 1.00 76.81 242 ILE A CA 1
ATOM 1887 C C . ILE A 1 242 ? 4.348 14.225 -0.256 1.00 76.81 242 ILE A C 1
ATOM 1889 O O . ILE A 1 242 ? 4.080 14.826 0.779 1.00 76.81 242 ILE A O 1
ATOM 1893 N N . TYR A 1 243 ? 3.422 13.532 -0.925 1.00 71.06 243 TYR A N 1
ATOM 1894 C CA . TYR A 1 243 ? 2.010 13.467 -0.515 1.00 71.06 243 TYR A CA 1
ATOM 1895 C C . TYR A 1 243 ? 1.693 12.310 0.437 1.00 71.06 243 TYR A C 1
ATOM 1897 O O . TYR A 1 243 ? 0.780 12.434 1.247 1.00 71.06 243 TYR A O 1
ATOM 1905 N N . TRP A 1 244 ? 2.392 11.184 0.309 1.00 68.81 244 TRP A N 1
ATOM 1906 C CA . TRP A 1 244 ? 2.086 9.944 1.026 1.00 68.81 244 TRP A CA 1
ATOM 1907 C C . TRP A 1 244 ? 3.263 9.405 1.844 1.00 68.81 244 TRP A C 1
ATOM 1909 O O . TRP A 1 244 ? 3.109 8.343 2.441 1.00 68.81 244 TRP A O 1
ATOM 1919 N N . GLU A 1 245 ? 4.427 10.071 1.837 1.00 74.81 245 GLU A N 1
ATOM 1920 C CA . GLU A 1 245 ? 5.676 9.580 2.456 1.00 74.81 245 GLU A CA 1
ATOM 1921 C C . GLU A 1 245 ? 6.009 8.132 2.051 1.00 74.81 245 GLU A C 1
ATOM 1923 O O . GLU A 1 245 ? 6.589 7.339 2.794 1.00 74.81 245 GLU A O 1
ATOM 1928 N N . GLN A 1 246 ? 5.593 7.762 0.839 1.00 73.75 246 GLN A N 1
ATOM 1929 C CA . GLN A 1 246 ? 5.746 6.432 0.275 1.00 73.75 246 GLN A CA 1
ATOM 1930 C C . GLN A 1 246 ? 6.247 6.540 -1.153 1.00 73.75 246 GLN A C 1
ATOM 1932 O O . GLN A 1 246 ? 5.833 7.404 -1.929 1.00 73.75 246 GLN A O 1
ATOM 1937 N N . SER A 1 247 ? 7.090 5.586 -1.539 1.00 83.31 247 SER A N 1
ATOM 1938 C CA . SER A 1 247 ? 7.513 5.477 -2.927 1.00 83.31 247 SER A CA 1
ATOM 1939 C C . SER A 1 247 ? 6.317 5.151 -3.828 1.00 83.31 247 SER A C 1
ATOM 1941 O O . SER A 1 247 ? 5.393 4.424 -3.445 1.00 83.31 247 SER A O 1
ATOM 1943 N N . LEU A 1 248 ? 6.344 5.616 -5.080 1.00 86.19 248 LEU A N 1
ATOM 1944 C CA . LEU A 1 248 ? 5.263 5.327 -6.028 1.00 86.19 248 LEU A CA 1
ATOM 1945 C C . LEU A 1 248 ? 5.091 3.820 -6.249 1.00 86.19 248 LEU A C 1
ATOM 1947 O O . LEU A 1 248 ? 3.983 3.353 -6.512 1.00 86.19 248 LEU A O 1
ATOM 1951 N N . ILE A 1 249 ? 6.178 3.045 -6.167 1.00 85.25 249 ILE A N 1
ATOM 1952 C CA . ILE A 1 249 ? 6.104 1.596 -6.356 1.00 85.25 249 ILE A CA 1
ATOM 1953 C C . ILE A 1 249 ? 5.328 0.918 -5.223 1.00 85.25 249 ILE A C 1
ATOM 1955 O O . ILE A 1 249 ? 4.567 -0.009 -5.505 1.00 85.25 249 ILE A O 1
ATOM 1959 N N . ASP A 1 250 ? 5.460 1.401 -3.988 1.00 80.75 250 ASP A N 1
ATOM 1960 C CA . ASP A 1 250 ? 4.731 0.881 -2.829 1.00 80.75 250 ASP A CA 1
ATOM 1961 C C . ASP A 1 250 ? 3.252 1.236 -2.916 1.00 80.75 250 ASP A C 1
ATOM 1963 O O . ASP A 1 250 ? 2.410 0.342 -2.809 1.00 80.75 250 ASP A O 1
ATOM 1967 N N . VAL A 1 251 ? 2.938 2.491 -3.258 1.00 80.50 251 VAL A N 1
ATOM 1968 C CA . VAL A 1 251 ? 1.560 2.930 -3.525 1.00 80.50 251 VAL A CA 1
ATOM 1969 C C . VAL A 1 251 ? 0.920 2.027 -4.579 1.00 80.50 251 VAL A C 1
ATOM 1971 O O . VAL A 1 251 ? -0.113 1.415 -4.327 1.00 80.50 251 VAL A O 1
ATOM 1974 N N . VAL A 1 252 ? 1.570 1.845 -5.734 1.00 83.56 252 VAL A N 1
ATOM 1975 C CA . VAL A 1 252 ? 1.057 1.009 -6.836 1.00 83.56 252 VAL A CA 1
ATOM 1976 C C . VAL A 1 252 ? 0.923 -0.467 -6.446 1.00 83.56 252 VAL A C 1
ATOM 1978 O O . VAL A 1 252 ? 0.029 -1.162 -6.934 1.00 83.56 252 VAL A O 1
ATOM 1981 N N . ASN A 1 253 ? 1.810 -0.983 -5.599 1.00 82.25 253 ASN A N 1
ATOM 1982 C CA . ASN A 1 253 ? 1.728 -2.354 -5.110 1.00 82.25 253 ASN A CA 1
ATOM 1983 C C . ASN A 1 253 ? 0.541 -2.538 -4.156 1.00 82.25 253 ASN A C 1
ATOM 1985 O O . ASN A 1 253 ? -0.175 -3.540 -4.281 1.00 82.25 253 ASN A O 1
ATOM 1989 N N . ASN A 1 254 ? 0.304 -1.566 -3.272 1.00 74.88 254 ASN A N 1
ATOM 1990 C CA . ASN A 1 254 ? -0.774 -1.586 -2.285 1.00 74.88 254 ASN A CA 1
ATOM 1991 C C . ASN A 1 254 ? -2.165 -1.665 -2.933 1.00 74.88 254 ASN A C 1
ATOM 1993 O O . ASN A 1 254 ? -3.006 -2.410 -2.431 1.00 74.88 254 ASN A O 1
ATOM 1997 N N . LEU A 1 255 ? -2.344 -1.065 -4.118 1.00 74.44 255 LEU A N 1
ATOM 1998 C CA . LEU A 1 255 ? -3.577 -1.131 -4.928 1.00 74.44 255 LEU A CA 1
ATOM 1999 C C . LEU A 1 255 ? -4.031 -2.556 -5.307 1.00 74.44 255 LEU A C 1
ATOM 2001 O O . LEU A 1 255 ? -5.098 -2.735 -5.881 1.00 74.44 255 LEU A O 1
ATOM 2005 N N . THR A 1 256 ? -3.190 -3.576 -5.107 1.00 72.25 256 THR A N 1
ATOM 2006 C CA . THR A 1 256 ? -3.481 -4.966 -5.511 1.00 72.25 256 THR A CA 1
ATOM 2007 C C . THR A 1 256 ? -3.266 -5.978 -4.391 1.00 72.25 256 THR A C 1
ATOM 2009 O O . THR A 1 256 ? -3.066 -7.170 -4.655 1.00 72.25 256 THR A O 1
ATOM 2012 N N . LEU A 1 257 ? -3.242 -5.518 -3.137 1.00 66.19 257 LEU A N 1
ATOM 2013 C CA . LEU A 1 257 ? -2.992 -6.354 -1.956 1.00 66.19 257 LEU A CA 1
ATOM 2014 C C . LEU A 1 257 ? -3.997 -7.503 -1.809 1.00 66.19 257 LEU A C 1
ATOM 2016 O O . LEU A 1 257 ? -3.611 -8.624 -1.478 1.00 66.19 257 LEU A O 1
ATOM 2020 N N . ASP A 1 258 ? -5.267 -7.248 -2.101 1.00 61.44 258 ASP A N 1
ATOM 2021 C CA . ASP A 1 258 ? -6.371 -8.215 -2.047 1.00 61.44 258 ASP A CA 1
ATOM 2022 C C . ASP A 1 258 ? -6.457 -9.109 -3.307 1.00 61.44 258 ASP A C 1
ATOM 2024 O O . ASP A 1 258 ? -7.270 -10.036 -3.389 1.00 61.44 258 ASP A O 1
ATOM 2028 N N . GLY A 1 259 ? -5.584 -8.868 -4.291 1.00 64.31 259 GLY A N 1
ATOM 2029 C CA . GLY A 1 259 ? -5.522 -9.591 -5.558 1.00 64.31 259 GLY A CA 1
ATOM 2030 C C . GLY A 1 259 ? -6.538 -9.124 -6.600 1.00 64.31 259 GLY A C 1
ATOM 2031 O O . GLY A 1 259 ? -6.628 -9.751 -7.663 1.00 64.31 259 GLY A O 1
ATOM 2032 N N . ARG A 1 260 ? -7.281 -8.048 -6.335 1.00 67.75 260 ARG A N 1
ATOM 2033 C CA . ARG A 1 260 ? -8.135 -7.352 -7.303 1.00 67.75 260 ARG A CA 1
ATOM 2034 C C . ARG A 1 260 ? -7.680 -5.892 -7.384 1.00 67.75 260 ARG A C 1
ATOM 2036 O O . ARG A 1 260 ? -6.835 -5.456 -6.623 1.00 67.75 260 ARG A O 1
ATOM 2043 N N . PHE A 1 261 ? -8.124 -5.179 -8.410 1.00 72.00 261 PHE A N 1
ATOM 2044 C CA . PHE A 1 261 ? -7.856 -3.750 -8.547 1.00 72.00 261 PHE A CA 1
ATOM 2045 C C . PHE A 1 261 ? -9.184 -3.083 -8.863 1.00 72.00 261 PHE A C 1
ATOM 2047 O O . PHE A 1 261 ? -9.725 -3.300 -9.953 1.00 72.00 261 PHE A O 1
ATOM 2054 N N . ASP A 1 262 ? -9.713 -2.319 -7.911 1.00 77.19 262 ASP A N 1
ATOM 2055 C CA . ASP A 1 262 ? -10.899 -1.493 -8.113 1.00 77.19 262 ASP A CA 1
ATOM 2056 C C . ASP A 1 262 ? -10.515 -0.018 -8.032 1.00 77.19 262 ASP A C 1
ATOM 2058 O O . ASP A 1 262 ? -10.402 0.575 -6.966 1.00 77.19 262 ASP A O 1
ATOM 2062 N N . MET A 1 263 ? -10.330 0.589 -9.203 1.00 78.94 263 MET A N 1
ATOM 2063 C CA . MET A 1 263 ? -9.918 1.984 -9.305 1.00 78.94 263 MET A CA 1
ATOM 2064 C C . MET A 1 263 ? -10.887 2.947 -8.608 1.00 78.94 263 MET A C 1
ATOM 2066 O O . MET A 1 263 ? -10.453 4.016 -8.207 1.00 78.94 263 MET A O 1
ATOM 2070 N N . LYS A 1 264 ? -12.180 2.624 -8.472 1.00 78.56 264 LYS A N 1
ATOM 2071 C CA . LYS A 1 264 ? -13.119 3.521 -7.787 1.00 78.56 264 LYS A CA 1
ATOM 2072 C C . LYS A 1 264 ? -12.841 3.533 -6.284 1.00 78.56 264 LYS A C 1
ATOM 2074 O O . LYS A 1 264 ? -12.654 4.608 -5.727 1.00 78.56 264 LYS A O 1
ATOM 2079 N N . VAL A 1 265 ? -12.762 2.349 -5.679 1.00 72.00 265 VAL A N 1
ATOM 2080 C CA . VAL A 1 265 ? -12.495 2.182 -4.242 1.00 72.00 265 VAL A CA 1
ATOM 2081 C C . VAL A 1 265 ? -11.146 2.793 -3.871 1.00 72.00 265 VAL A C 1
ATOM 2083 O O . VAL A 1 265 ? -11.051 3.519 -2.891 1.00 72.00 265 VAL A O 1
ATOM 2086 N N . GLU A 1 266 ? -10.115 2.570 -4.688 1.00 74.88 266 GLU A N 1
ATOM 2087 C CA . GLU A 1 266 ? -8.776 3.105 -4.420 1.00 74.88 266 GLU A CA 1
ATOM 2088 C C . GLU A 1 266 ? -8.704 4.635 -4.559 1.00 74.88 266 GLU A C 1
ATOM 2090 O O . GLU A 1 266 ? -8.002 5.293 -3.796 1.00 74.88 266 GLU A O 1
ATOM 2095 N N . LEU A 1 267 ? -9.438 5.228 -5.510 1.00 72.94 267 LEU A N 1
ATOM 2096 C CA . LEU A 1 267 ? -9.523 6.688 -5.627 1.00 72.94 267 LEU A CA 1
ATOM 2097 C C . LEU A 1 267 ? -10.279 7.300 -4.442 1.00 72.94 267 LEU A C 1
ATOM 2099 O O . LEU A 1 267 ? -9.831 8.314 -3.913 1.00 72.94 267 LEU A O 1
ATOM 2103 N N . GLU A 1 268 ? 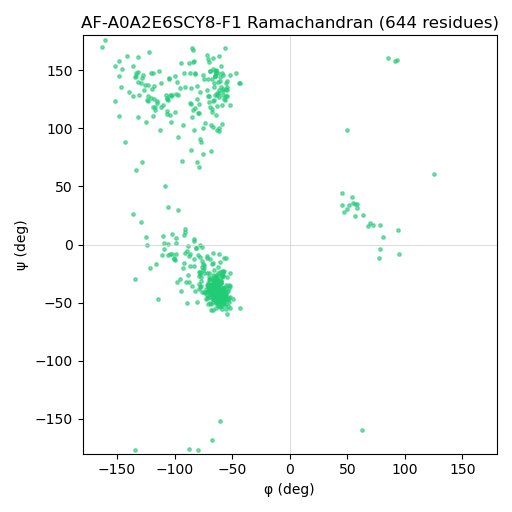-11.371 6.674 -3.995 1.00 68.38 268 GLU A N 1
ATOM 2104 C CA . GLU A 1 268 ? -12.121 7.098 -2.804 1.00 68.38 268 GLU A CA 1
ATOM 2105 C C . GLU A 1 268 ? -11.262 6.990 -1.535 1.00 68.38 268 GLU A C 1
ATOM 2107 O O . GLU A 1 268 ? -11.191 7.950 -0.768 1.00 68.38 268 GLU A O 1
ATOM 2112 N N . ALA A 1 269 ? -10.531 5.883 -1.365 1.00 64.81 269 ALA A N 1
ATOM 2113 C CA . ALA A 1 269 ? -9.587 5.686 -0.263 1.00 64.81 269 ALA A CA 1
ATOM 2114 C C . ALA A 1 269 ? -8.429 6.702 -0.282 1.00 64.81 269 ALA A C 1
ATOM 2116 O O . ALA A 1 269 ? -7.943 7.104 0.770 1.00 64.81 269 ALA A O 1
ATOM 2117 N N . ALA A 1 270 ? -8.011 7.157 -1.467 1.00 62.47 270 ALA A N 1
ATOM 2118 C CA . ALA A 1 270 ? -7.004 8.206 -1.635 1.00 62.47 270 ALA A CA 1
ATOM 2119 C C . ALA A 1 270 ? -7.569 9.640 -1.517 1.00 62.47 270 ALA A C 1
ATOM 2121 O O . ALA A 1 270 ? -6.834 10.603 -1.743 1.00 62.47 270 ALA A O 1
ATOM 2122 N N . GLY A 1 271 ? -8.865 9.808 -1.223 1.00 61.62 271 GLY A N 1
ATOM 2123 C CA . GLY A 1 271 ? -9.520 11.119 -1.131 1.00 61.62 271 GLY A CA 1
ATOM 2124 C C . GLY A 1 271 ? -9.735 11.824 -2.481 1.00 61.62 271 GLY A C 1
ATOM 2125 O O . GLY A 1 271 ? -9.976 13.033 -2.527 1.00 61.62 271 GLY A O 1
ATOM 2126 N N . ILE A 1 272 ? -9.644 11.097 -3.599 1.00 69.25 272 ILE A N 1
ATOM 2127 C CA . ILE A 1 272 ? -9.805 11.619 -4.961 1.00 69.25 272 ILE A CA 1
ATOM 2128 C C . ILE A 1 272 ? -11.267 11.463 -5.398 1.00 69.25 272 ILE A C 1
ATOM 2130 O O . ILE A 1 272 ? -11.709 10.398 -5.818 1.00 69.25 272 ILE A O 1
ATOM 2134 N N . ASN A 1 273 ? -12.014 12.568 -5.375 1.00 72.81 273 ASN A N 1
ATOM 2135 C CA . ASN A 1 273 ? -13.452 12.597 -5.688 1.00 72.81 273 ASN A CA 1
ATOM 2136 C C . ASN A 1 273 ? -13.787 12.502 -7.194 1.00 72.81 273 ASN A C 1
ATOM 2138 O O . ASN A 1 273 ? -14.955 12.549 -7.588 1.00 72.81 273 ASN A O 1
ATOM 2142 N N . GLN A 1 274 ? -12.783 12.446 -8.071 1.00 83.19 274 GLN A N 1
ATOM 2143 C CA . GLN A 1 274 ? -12.962 12.392 -9.523 1.00 83.19 274 GLN A CA 1
ATOM 2144 C C . GLN A 1 274 ? -13.241 10.966 -10.001 1.00 83.19 274 GLN A C 1
ATOM 2146 O O . GLN A 1 274 ? -12.702 9.990 -9.489 1.00 83.19 274 GLN A O 1
ATOM 2151 N N . SER A 1 275 ? -14.044 10.840 -11.060 1.00 86.81 275 SER A N 1
ATOM 2152 C CA . SER A 1 275 ? -14.369 9.517 -11.600 1.00 86.81 275 SER A CA 1
ATOM 2153 C C . SER A 1 275 ? -13.126 8.803 -12.165 1.00 86.81 275 SER A C 1
ATOM 2155 O O . SER A 1 275 ? -12.260 9.455 -12.766 1.00 86.81 275 SER A O 1
ATOM 2157 N N . PRO A 1 276 ? -13.077 7.457 -12.112 1.00 87.62 276 PRO A N 1
ATOM 2158 C CA . PRO A 1 276 ? -11.980 6.668 -12.677 1.00 87.62 276 PRO A CA 1
ATOM 2159 C C . PRO A 1 276 ? -11.663 7.010 -14.149 1.00 87.62 276 PRO A C 1
ATOM 2161 O O . PRO A 1 276 ? -10.504 7.049 -14.571 1.00 87.62 276 PRO A O 1
ATOM 2164 N N . LEU A 1 277 ? -12.696 7.319 -14.942 1.00 90.44 277 LEU A N 1
ATOM 2165 C CA . LEU A 1 277 ? -12.547 7.729 -16.339 1.00 90.44 277 LEU A CA 1
ATOM 2166 C C . LEU A 1 277 ? -11.834 9.082 -16.477 1.00 90.44 277 LEU A C 1
ATOM 2168 O O . LEU A 1 277 ? -10.954 9.217 -17.325 1.00 90.44 277 LEU A O 1
ATOM 2172 N N . GLN A 1 278 ? -12.187 10.076 -15.657 1.00 88.88 278 GLN A N 1
ATOM 2173 C CA . GLN A 1 278 ? -11.554 11.400 -15.690 1.00 88.88 278 GLN A CA 1
ATOM 2174 C C . GLN A 1 278 ? -10.070 11.316 -15.338 1.00 88.88 278 GLN A C 1
ATOM 2176 O O . GLN A 1 278 ? -9.248 11.881 -16.060 1.00 88.88 278 GLN A O 1
ATOM 2181 N N . VAL A 1 279 ? -9.723 10.565 -14.288 1.00 86.81 279 VAL A N 1
ATOM 2182 C CA . VAL A 1 279 ? -8.326 10.341 -13.887 1.00 86.81 279 VAL A CA 1
ATOM 2183 C C . VAL A 1 279 ? -7.555 9.650 -15.013 1.00 86.81 279 VAL A C 1
ATOM 2185 O O . VAL A 1 279 ? -6.490 10.116 -15.416 1.00 86.81 279 VAL A O 1
ATOM 2188 N N . THR A 1 280 ? -8.131 8.601 -15.609 1.00 89.00 280 THR A N 1
ATOM 2189 C CA . THR A 1 280 ? -7.511 7.891 -16.740 1.00 89.00 280 THR A CA 1
ATOM 2190 C C . THR A 1 280 ? -7.266 8.822 -17.931 1.00 89.00 280 THR A C 1
ATOM 2192 O O . THR A 1 280 ? -6.176 8.827 -18.505 1.00 89.00 280 THR A O 1
ATOM 2195 N N . LEU A 1 281 ? -8.252 9.643 -18.304 1.00 93.44 281 LEU A N 1
ATOM 2196 C CA . LEU A 1 281 ? -8.119 10.598 -19.406 1.00 93.44 281 LEU A CA 1
ATOM 2197 C C . LEU A 1 281 ? -7.067 11.674 -19.112 1.00 93.44 281 LEU A C 1
ATOM 2199 O O . LEU A 1 281 ? -6.305 12.028 -20.013 1.00 93.44 281 LEU A O 1
ATOM 2203 N N . ALA A 1 282 ? -6.982 12.155 -17.871 1.00 90.00 282 ALA A N 1
ATOM 2204 C CA . ALA A 1 282 ? -5.960 13.110 -17.452 1.00 90.00 282 ALA A CA 1
ATOM 2205 C C . ALA A 1 282 ? -4.550 12.510 -17.572 1.00 90.00 282 ALA A C 1
ATOM 2207 O O . ALA A 1 282 ? -3.674 13.119 -18.190 1.00 90.00 282 ALA A O 1
ATOM 2208 N N . VAL A 1 283 ? -4.343 11.284 -17.080 1.00 89.69 283 VAL A N 1
ATOM 2209 C CA . VAL A 1 283 ? -3.061 10.567 -17.198 1.00 89.69 283 VAL A CA 1
ATOM 2210 C C . VAL A 1 283 ? -2.680 10.360 -18.668 1.00 89.69 283 VAL A C 1
ATOM 2212 O O . VAL A 1 283 ? -1.550 10.651 -19.069 1.00 89.69 283 VAL A O 1
ATOM 2215 N N . LEU A 1 284 ? -3.624 9.923 -19.507 1.00 91.75 284 LEU A N 1
ATOM 2216 C CA . LEU A 1 284 ? -3.386 9.753 -20.943 1.00 91.75 284 LEU A CA 1
ATOM 2217 C C . LEU A 1 284 ? -3.054 11.080 -21.641 1.00 91.75 284 LEU A C 1
ATOM 2219 O O . LEU A 1 284 ? -2.178 11.106 -22.510 1.00 91.75 284 LEU A O 1
ATOM 2223 N N . ALA A 1 285 ? -3.700 12.183 -21.253 1.00 93.31 285 ALA A N 1
ATOM 2224 C CA . ALA A 1 285 ? -3.403 13.512 -21.779 1.00 93.31 285 ALA A CA 1
ATOM 2225 C C . ALA A 1 285 ? -1.982 13.965 -21.410 1.00 93.31 285 ALA A C 1
ATOM 2227 O O . ALA A 1 285 ? -1.253 14.450 -22.279 1.00 93.31 285 ALA A O 1
ATOM 2228 N N . VAL A 1 286 ? -1.547 13.741 -20.165 1.00 93.25 286 VAL A N 1
ATOM 2229 C CA . VAL A 1 286 ? -0.172 14.030 -19.719 1.00 93.25 286 VAL A CA 1
ATOM 2230 C C . VAL A 1 286 ? 0.847 13.227 -20.531 1.00 93.25 286 VAL A C 1
ATOM 2232 O O . VAL A 1 286 ? 1.816 13.797 -21.039 1.00 93.25 286 VAL A O 1
ATOM 2235 N N . ILE A 1 287 ? 0.607 11.928 -20.741 1.00 92.25 287 ILE A N 1
ATOM 2236 C CA . ILE A 1 287 ? 1.483 11.075 -21.563 1.00 92.25 287 ILE A CA 1
ATOM 2237 C C . ILE A 1 287 ? 1.538 11.586 -23.011 1.00 92.25 287 ILE A C 1
ATOM 2239 O O . ILE A 1 287 ? 2.624 11.691 -23.589 1.00 92.25 287 ILE A O 1
ATOM 2243 N N . ALA A 1 288 ? 0.398 11.948 -23.604 1.00 91.81 288 ALA A N 1
ATOM 2244 C CA . ALA A 1 288 ? 0.339 12.468 -24.970 1.00 91.81 288 ALA A CA 1
ATOM 2245 C C . ALA A 1 288 ? 1.105 13.795 -25.124 1.00 91.81 288 ALA A C 1
ATOM 2247 O O . ALA A 1 288 ? 1.881 13.957 -26.073 1.00 91.81 288 ALA A O 1
ATOM 2248 N N . LEU A 1 289 ? 0.951 14.719 -24.170 1.00 94.50 289 LEU A N 1
ATOM 2249 C CA . LEU A 1 289 ? 1.703 15.976 -24.128 1.00 94.50 289 LEU A CA 1
ATOM 2250 C C . LEU A 1 289 ? 3.209 15.726 -23.993 1.00 94.50 289 LEU A C 1
ATOM 2252 O O . LEU A 1 289 ? 4.003 16.342 -24.707 1.00 94.50 289 LEU A O 1
ATOM 2256 N N . ALA A 1 290 ? 3.610 14.779 -23.145 1.00 94.38 290 ALA A N 1
ATOM 2257 C CA . ALA A 1 290 ? 5.010 14.424 -22.948 1.00 94.38 290 ALA A CA 1
ATOM 2258 C C . ALA A 1 290 ? 5.636 13.778 -24.204 1.00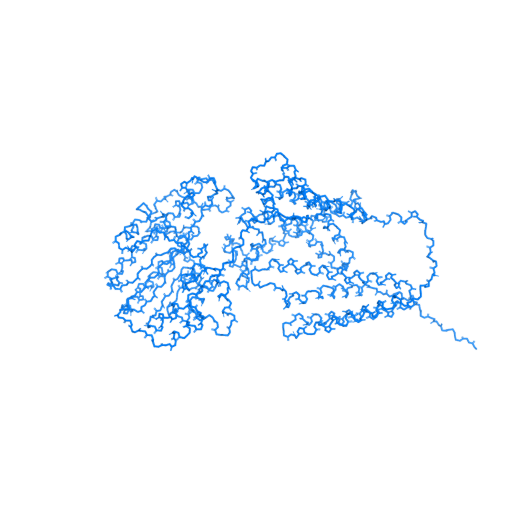 94.38 290 ALA A C 1
ATOM 2260 O O . ALA A 1 290 ? 6.786 14.071 -24.547 1.00 94.38 290 ALA A O 1
ATOM 2261 N N . ILE A 1 291 ? 4.873 12.980 -24.964 1.00 94.12 291 ILE A N 1
ATOM 2262 C CA . ILE A 1 291 ? 5.290 12.480 -26.288 1.00 94.12 291 ILE A CA 1
ATOM 2263 C C . ILE A 1 291 ? 5.482 13.652 -27.266 1.00 94.12 291 ILE A C 1
ATOM 2265 O O . ILE A 1 291 ? 6.484 13.703 -27.986 1.00 94.12 291 ILE A O 1
ATOM 2269 N N . GLY A 1 292 ? 4.566 14.625 -27.277 1.00 93.50 292 GLY A N 1
ATOM 2270 C CA . GLY A 1 292 ? 4.709 15.853 -28.066 1.00 93.50 292 GLY A CA 1
ATOM 2271 C C . GLY A 1 292 ? 5.985 16.629 -27.714 1.00 93.50 292 GLY A C 1
ATOM 2272 O O . GLY A 1 292 ? 6.766 16.991 -28.604 1.00 93.50 292 GLY A O 1
ATOM 2273 N N . ALA A 1 293 ? 6.253 16.808 -26.418 1.00 94.50 293 ALA A N 1
ATOM 2274 C CA . ALA A 1 293 ? 7.463 17.451 -25.910 1.00 94.50 293 ALA A CA 1
ATOM 2275 C C . ALA A 1 293 ? 8.738 16.694 -26.318 1.00 94.50 293 ALA A C 1
ATOM 2277 O O . ALA A 1 293 ? 9.708 17.319 -26.757 1.00 94.50 293 ALA A O 1
ATOM 2278 N N . TYR A 1 294 ? 8.730 15.356 -26.278 1.00 95.88 294 TYR A N 1
ATOM 2279 C CA . TYR A 1 294 ? 9.845 14.530 -26.751 1.00 95.88 294 TYR A CA 1
ATOM 2280 C C . TYR A 1 294 ? 10.212 14.841 -28.206 1.00 95.88 294 TYR A C 1
ATOM 2282 O O . TYR A 1 294 ? 11.393 15.043 -28.512 1.00 95.88 294 TYR A O 1
ATOM 2290 N N . PHE A 1 295 ? 9.228 14.928 -29.105 1.00 95.00 295 PHE A N 1
ATOM 2291 C CA . PHE A 1 295 ? 9.479 15.273 -30.508 1.00 95.00 295 PHE A CA 1
ATOM 2292 C C . PHE A 1 295 ? 9.955 16.723 -30.680 1.00 95.00 295 PHE A C 1
ATOM 2294 O O . PHE A 1 295 ? 10.827 16.986 -31.517 1.00 95.00 295 PHE A O 1
ATOM 2301 N N . GLY A 1 296 ? 9.467 17.654 -29.854 1.00 94.75 296 GLY A N 1
ATOM 2302 C CA . GLY A 1 296 ? 9.991 19.022 -29.773 1.00 94.75 296 GLY A CA 1
ATOM 2303 C C . GLY A 1 296 ? 11.481 19.059 -29.406 1.00 94.75 296 GLY A C 1
ATOM 2304 O O . GLY A 1 296 ? 12.292 19.657 -30.121 1.00 94.75 296 GLY A O 1
ATOM 2305 N N . LEU A 1 297 ? 11.874 18.332 -28.357 1.00 95.50 297 LEU A N 1
ATOM 2306 C CA . LEU A 1 297 ? 13.271 18.186 -27.927 1.00 95.50 297 LEU A CA 1
ATOM 2307 C C . LEU A 1 297 ? 14.120 17.430 -28.957 1.00 95.50 297 LEU A C 1
ATOM 2309 O O . LEU A 1 297 ? 15.303 17.735 -29.144 1.00 95.50 297 LEU A O 1
ATOM 2313 N N . GLN A 1 298 ? 13.522 16.500 -29.706 1.00 94.44 298 GLN A N 1
ATOM 2314 C CA . GLN A 1 298 ? 14.201 15.825 -30.808 1.00 94.44 298 GLN A CA 1
ATOM 2315 C C . GLN A 1 298 ? 14.529 16.810 -31.936 1.00 94.44 298 GLN A C 1
ATOM 2317 O O . GLN A 1 298 ? 15.634 16.769 -32.487 1.00 94.44 298 GLN A O 1
ATOM 2322 N N . LYS A 1 299 ? 13.605 17.720 -32.269 1.00 93.69 299 LYS A N 1
ATOM 2323 C CA . LYS A 1 299 ? 13.841 18.797 -33.243 1.00 93.69 299 LYS A CA 1
ATOM 2324 C C . LYS A 1 299 ? 14.965 19.724 -32.774 1.00 93.69 299 LYS A C 1
ATOM 2326 O O . LYS A 1 299 ? 15.834 20.066 -33.577 1.00 93.69 299 LYS A O 1
ATOM 2331 N N . LEU A 1 300 ? 14.999 20.061 -31.483 1.00 92.94 300 LEU A N 1
ATOM 2332 C CA . LEU A 1 300 ? 16.077 20.848 -30.876 1.00 92.94 300 LEU A CA 1
ATOM 2333 C C . LEU A 1 300 ? 17.433 20.132 -30.974 1.00 92.94 300 LEU A C 1
ATOM 2335 O O . LEU A 1 300 ? 18.405 20.703 -31.460 1.00 92.94 300 LEU A O 1
ATOM 2339 N N . SER A 1 301 ? 17.485 18.851 -30.610 1.00 93.69 301 SER A N 1
ATOM 2340 C CA . SER A 1 301 ? 18.704 18.033 -30.687 1.00 93.69 301 SER A CA 1
ATOM 2341 C C . SER A 1 301 ? 19.243 17.916 -32.117 1.00 93.69 301 SER A C 1
ATOM 2343 O O . SER A 1 301 ? 20.455 17.930 -32.331 1.00 93.69 301 SER A O 1
ATOM 2345 N N . ARG A 1 302 ? 18.347 17.845 -33.115 1.00 90.88 302 ARG A N 1
ATOM 2346 C CA . ARG A 1 302 ? 18.717 17.856 -34.540 1.00 90.88 302 ARG A CA 1
ATOM 2347 C C . ARG A 1 302 ? 19.258 19.211 -34.995 1.00 90.88 302 ARG A C 1
ATOM 2349 O O . ARG A 1 302 ? 20.169 19.228 -35.815 1.00 90.88 302 ARG A O 1
ATOM 2356 N N . ARG A 1 303 ? 18.744 20.325 -34.459 1.00 91.31 303 ARG A N 1
ATOM 2357 C CA . ARG A 1 303 ? 19.234 21.683 -34.766 1.00 91.31 303 ARG A CA 1
ATOM 2358 C C . ARG A 1 303 ? 20.697 21.875 -34.357 1.00 91.31 303 ARG A C 1
ATOM 2360 O O . ARG A 1 303 ? 21.437 22.519 -35.089 1.00 91.31 303 ARG A O 1
ATOM 2367 N N . TYR A 1 304 ? 21.109 21.292 -33.232 1.00 89.88 304 TYR A N 1
ATOM 2368 C CA . TYR A 1 304 ? 22.491 21.345 -32.735 1.00 89.88 304 TYR A CA 1
ATOM 2369 C C . TYR A 1 304 ? 23.369 20.165 -33.199 1.00 89.88 304 TYR A C 1
ATOM 2371 O O . TYR A 1 304 ? 24.484 20.007 -32.715 1.00 89.88 304 TYR A O 1
ATOM 2379 N N . ASP A 1 305 ? 22.869 19.327 -34.118 1.00 86.62 305 ASP A N 1
ATOM 2380 C CA . ASP A 1 305 ? 23.527 18.119 -34.643 1.00 86.62 305 ASP A CA 1
ATOM 2381 C C . ASP A 1 305 ? 24.176 17.232 -33.560 1.00 86.62 305 ASP A C 1
ATOM 2383 O O . ASP A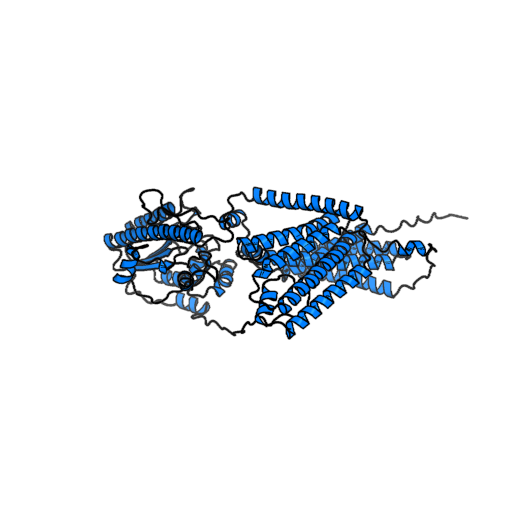 1 305 ? 25.297 16.739 -33.712 1.00 86.62 305 ASP A O 1
ATOM 2387 N N . LEU A 1 306 ? 23.459 17.002 -32.452 1.00 86.94 306 LEU A N 1
ATOM 2388 C CA . LEU A 1 306 ? 23.944 16.152 -31.364 1.00 86.94 306 LEU A CA 1
ATOM 2389 C C . LEU A 1 306 ? 24.104 14.705 -31.851 1.00 86.94 306 LEU A C 1
ATOM 2391 O O . LEU A 1 306 ? 23.131 13.999 -32.140 1.00 86.94 306 LEU A O 1
ATOM 2395 N N . ARG A 1 307 ? 25.358 14.250 -31.941 1.00 89.31 307 ARG A N 1
ATOM 2396 C CA . ARG A 1 307 ? 25.720 12.905 -32.402 1.00 89.31 307 ARG A CA 1
ATOM 2397 C C . ARG A 1 307 ? 26.652 12.215 -31.430 1.00 89.31 307 ARG A C 1
ATOM 2399 O O . ARG A 1 307 ? 27.640 12.792 -30.981 1.00 89.31 307 ARG A O 1
ATOM 2406 N N . LEU A 1 308 ? 26.406 10.930 -31.209 1.00 89.00 308 LEU A N 1
ATOM 2407 C CA . LEU A 1 308 ? 27.212 10.106 -30.323 1.00 89.00 308 LEU A CA 1
ATOM 2408 C C . LEU A 1 308 ? 27.715 8.865 -31.062 1.00 89.00 308 LEU A C 1
ATOM 2410 O O . LEU A 1 308 ? 27.008 8.247 -31.852 1.00 89.00 308 LEU A O 1
ATOM 2414 N N . ARG A 1 309 ? 28.985 8.510 -30.849 1.00 91.12 309 ARG A N 1
ATOM 2415 C CA . ARG A 1 309 ? 29.543 7.241 -31.340 1.00 91.12 309 ARG A CA 1
ATOM 2416 C C . ARG A 1 309 ? 29.355 6.191 -30.258 1.00 91.12 309 ARG A C 1
ATOM 2418 O O . ARG A 1 309 ? 29.723 6.455 -29.119 1.00 91.12 309 ARG A O 1
ATOM 2425 N N . THR A 1 310 ? 28.917 4.986 -30.619 1.00 89.50 310 THR A N 1
ATOM 2426 C CA . THR A 1 310 ? 28.697 3.892 -29.654 1.00 89.50 310 THR A CA 1
ATOM 2427 C C . THR A 1 310 ? 29.930 3.600 -28.797 1.00 89.50 310 THR A C 1
ATOM 2429 O O . THR A 1 310 ? 29.803 3.434 -27.595 1.00 89.50 310 THR A O 1
ATOM 2432 N N . SER A 1 311 ? 31.140 3.624 -29.371 1.00 89.94 311 SER A N 1
ATOM 2433 C CA . SER A 1 311 ? 32.372 3.413 -28.596 1.00 89.94 311 SER A CA 1
ATOM 2434 C C . SER A 1 311 ? 32.623 4.512 -27.560 1.00 89.94 311 SER A C 1
ATOM 2436 O O . SER A 1 311 ? 33.076 4.218 -26.464 1.00 89.94 311 SER A O 1
ATOM 2438 N N . LYS A 1 312 ? 32.316 5.775 -27.890 1.00 92.81 312 LYS A N 1
ATOM 2439 C CA . LYS A 1 312 ? 32.438 6.894 -26.946 1.00 92.81 312 LYS A CA 1
ATOM 2440 C C . LYS A 1 312 ? 31.367 6.817 -25.859 1.00 92.81 312 LYS A C 1
ATOM 2442 O O . LYS A 1 312 ? 31.683 7.064 -24.709 1.00 92.81 312 LYS A O 1
ATOM 2447 N N . ALA A 1 313 ? 30.140 6.445 -26.224 1.00 93.62 313 ALA A N 1
ATOM 2448 C CA . ALA A 1 313 ? 29.048 6.234 -25.276 1.00 93.62 313 ALA A CA 1
ATOM 2449 C C . ALA A 1 313 ? 29.377 5.124 -24.268 1.00 93.62 313 ALA A C 1
ATOM 2451 O O . ALA A 1 313 ? 29.219 5.325 -23.072 1.00 93.62 313 ALA A O 1
ATOM 2452 N N . LEU A 1 314 ? 29.899 3.987 -24.744 1.00 95.62 314 LEU A N 1
ATOM 2453 C CA . LEU A 1 314 ? 30.326 2.876 -23.890 1.00 95.62 314 LEU A CA 1
ATOM 2454 C C . LEU A 1 314 ? 31.497 3.258 -22.981 1.00 95.62 314 LEU A C 1
ATOM 2456 O O . LEU A 1 314 ? 31.477 2.911 -21.809 1.00 95.62 314 LEU A O 1
ATOM 2460 N N . LEU A 1 315 ? 32.493 3.989 -23.497 1.00 96.62 315 LEU A N 1
ATOM 2461 C CA . LEU A 1 315 ? 33.605 4.489 -22.680 1.00 96.62 315 LEU A CA 1
ATOM 2462 C C . LEU A 1 315 ? 33.131 5.475 -21.609 1.00 96.62 315 LEU A C 1
ATOM 2464 O O . LEU A 1 315 ? 33.585 5.397 -20.475 1.00 96.62 315 LEU A O 1
ATOM 2468 N N . LEU A 1 316 ? 32.213 6.379 -21.957 1.00 96.12 316 LEU A N 1
ATOM 2469 C CA . LEU A 1 316 ? 31.636 7.328 -21.010 1.00 96.12 316 LEU A CA 1
ATOM 2470 C C . LEU A 1 316 ? 30.807 6.609 -19.940 1.00 96.12 316 LEU A C 1
ATOM 2472 O O . LEU A 1 316 ? 30.992 6.879 -18.761 1.00 96.12 316 LEU A O 1
ATOM 2476 N N . PHE A 1 317 ? 29.957 5.658 -20.337 1.00 96.62 317 PHE A N 1
ATOM 2477 C CA . PHE A 1 317 ? 29.220 4.809 -19.402 1.00 96.62 317 PHE A CA 1
ATOM 2478 C C . PHE A 1 317 ? 30.168 4.054 -18.466 1.00 96.62 317 PHE A C 1
ATOM 2480 O O . PHE A 1 317 ? 30.010 4.139 -17.255 1.00 96.62 317 PHE A O 1
ATOM 2487 N N . ALA A 1 318 ? 31.182 3.375 -19.009 1.00 96.50 318 ALA A N 1
ATOM 2488 C CA . ALA A 1 318 ? 32.156 2.636 -18.212 1.00 96.50 318 ALA A CA 1
ATOM 2489 C C . ALA A 1 318 ? 32.926 3.554 -17.252 1.00 96.50 318 ALA A C 1
ATOM 2491 O O . ALA A 1 318 ? 33.122 3.188 -16.102 1.00 96.50 318 ALA A O 1
ATOM 2492 N N . GLY A 1 319 ? 33.321 4.753 -17.691 1.00 97.75 319 GLY A N 1
ATOM 2493 C CA . GLY A 1 319 ? 33.987 5.736 -16.835 1.00 97.75 319 GLY A CA 1
ATOM 2494 C C . GLY A 1 319 ? 33.099 6.226 -15.690 1.00 97.75 319 GLY A C 1
ATOM 2495 O O . GLY A 1 319 ? 33.549 6.264 -14.550 1.00 97.75 319 GLY A O 1
ATOM 2496 N N . LEU A 1 320 ? 31.832 6.542 -15.974 1.00 97.06 320 LEU A N 1
ATOM 2497 C CA . LEU A 1 320 ? 30.854 6.955 -14.961 1.00 97.06 320 LEU A CA 1
ATOM 2498 C C . LEU A 1 320 ? 30.548 5.820 -13.979 1.00 97.06 320 LEU A C 1
ATOM 2500 O O . LEU A 1 320 ? 30.530 6.042 -12.774 1.00 97.06 320 LEU A O 1
ATOM 2504 N N . TRP A 1 321 ? 30.374 4.599 -14.484 1.00 95.94 321 TRP A N 1
ATOM 2505 C CA . TRP A 1 321 ? 30.092 3.416 -13.676 1.00 95.94 321 TRP A CA 1
ATOM 2506 C C . TRP A 1 321 ? 31.268 3.039 -12.769 1.00 95.94 321 TRP A C 1
ATOM 2508 O O . TRP A 1 321 ? 31.092 2.880 -11.564 1.00 95.94 321 TRP A O 1
ATOM 2518 N N . MET A 1 322 ? 32.486 2.986 -13.316 1.00 96.56 322 MET A N 1
ATOM 2519 C CA . MET A 1 322 ? 33.702 2.768 -12.526 1.00 96.56 322 MET A CA 1
ATOM 2520 C C . MET A 1 322 ? 33.929 3.896 -11.519 1.00 96.56 322 MET A C 1
ATOM 2522 O O . MET A 1 322 ? 34.350 3.631 -10.397 1.00 96.56 322 MET A O 1
ATOM 2526 N N . GLY A 1 323 ? 33.619 5.139 -11.896 1.00 96.69 323 GLY A N 1
ATOM 2527 C CA . GLY A 1 323 ? 33.629 6.277 -10.985 1.00 96.69 323 GLY A CA 1
ATOM 2528 C C . GLY A 1 323 ? 32.650 6.094 -9.827 1.00 96.69 323 GLY A C 1
ATOM 2529 O O . GLY A 1 323 ? 33.035 6.313 -8.685 1.00 96.69 323 GLY A O 1
ATOM 2530 N N . ALA A 1 324 ? 31.417 5.659 -10.096 1.00 95.56 324 ALA A N 1
ATOM 2531 C CA . ALA A 1 324 ? 30.417 5.388 -9.064 1.00 95.56 324 ALA A CA 1
ATOM 2532 C C . ALA A 1 324 ? 30.871 4.263 -8.116 1.00 95.56 324 ALA A C 1
ATOM 2534 O O . ALA A 1 324 ? 30.766 4.407 -6.902 1.00 95.56 324 ALA A O 1
ATOM 2535 N N . ILE A 1 325 ? 31.457 3.181 -8.646 1.00 95.50 325 ILE A N 1
ATOM 2536 C CA . ILE A 1 325 ? 32.043 2.103 -7.830 1.00 95.50 325 ILE A CA 1
ATOM 2537 C C . ILE A 1 325 ? 33.174 2.640 -6.945 1.00 95.50 325 ILE A C 1
ATOM 2539 O O . ILE A 1 325 ? 33.208 2.352 -5.751 1.00 95.50 325 ILE A O 1
ATOM 2543 N N . ALA A 1 326 ? 34.095 3.423 -7.515 1.00 95.38 326 ALA A N 1
ATOM 2544 C CA . ALA A 1 326 ? 35.213 4.002 -6.776 1.00 95.38 326 ALA A CA 1
ATOM 2545 C C . ALA A 1 326 ? 34.738 4.989 -5.699 1.00 95.38 326 ALA A C 1
ATOM 2547 O O . ALA A 1 326 ? 35.263 4.986 -4.589 1.00 95.38 326 ALA A O 1
ATOM 2548 N N . GLN A 1 327 ? 33.723 5.798 -6.006 1.00 94.94 327 GLN A N 1
ATOM 2549 C CA . GLN A 1 327 ? 33.119 6.716 -5.050 1.00 94.94 327 GLN A CA 1
ATOM 2550 C C . GLN A 1 327 ? 32.450 5.954 -3.900 1.00 94.94 327 GLN A C 1
ATOM 2552 O O . GLN A 1 327 ? 32.697 6.302 -2.750 1.00 94.94 327 GLN A O 1
ATOM 2557 N N . GLN A 1 328 ? 31.686 4.891 -4.167 1.00 92.38 328 GLN A N 1
ATOM 2558 C CA . GLN A 1 328 ? 31.095 4.072 -3.103 1.00 92.38 328 GLN A CA 1
ATOM 2559 C C . GLN A 1 328 ? 32.147 3.342 -2.257 1.00 92.38 328 GLN A C 1
ATOM 2561 O O . GLN A 1 328 ? 31.994 3.248 -1.043 1.00 92.38 328 GLN A O 1
ATOM 2566 N N . ALA A 1 329 ? 33.232 2.857 -2.869 1.00 93.50 329 ALA A N 1
ATOM 2567 C CA . ALA A 1 329 ? 34.355 2.280 -2.129 1.00 93.50 329 ALA A CA 1
ATOM 2568 C C . ALA A 1 329 ? 35.007 3.316 -1.199 1.00 93.50 329 ALA A C 1
ATOM 2570 O O . ALA A 1 329 ? 35.381 3.002 -0.072 1.00 93.50 329 ALA A O 1
ATOM 2571 N N . LEU A 1 330 ? 35.114 4.568 -1.652 1.00 94.00 330 LEU A N 1
ATOM 2572 C CA . LEU A 1 330 ? 35.607 5.668 -0.831 1.00 94.00 330 LEU A CA 1
ATOM 2573 C C . LEU A 1 330 ? 34.626 6.008 0.300 1.00 94.00 330 LEU A C 1
ATOM 2575 O O . LEU A 1 330 ? 35.061 6.200 1.433 1.00 94.00 330 LEU A O 1
ATOM 2579 N N . SER A 1 331 ? 33.319 6.004 0.027 1.00 92.50 331 SER A N 1
ATOM 2580 C CA . SER A 1 331 ? 32.279 6.155 1.050 1.00 92.50 331 SER A CA 1
ATOM 2581 C C . SER A 1 331 ? 32.351 5.070 2.117 1.00 92.50 331 SER A C 1
ATOM 2583 O O . SER A 1 331 ? 32.331 5.400 3.296 1.00 92.50 331 SER A O 1
ATOM 2585 N N . MET A 1 332 ? 32.546 3.809 1.725 1.00 92.12 332 MET A N 1
ATOM 2586 C CA . MET A 1 332 ? 32.692 2.682 2.652 1.00 92.12 332 MET A CA 1
ATOM 2587 C C . MET A 1 332 ? 33.812 2.884 3.679 1.00 92.12 332 MET A C 1
ATOM 2589 O O . MET A 1 332 ? 33.697 2.427 4.812 1.00 92.12 332 MET A O 1
ATOM 2593 N N . VAL A 1 333 ? 34.905 3.537 3.280 1.00 92.81 333 VAL A N 1
ATOM 2594 C CA . VAL A 1 333 ? 36.089 3.725 4.132 1.00 92.81 333 VAL A CA 1
ATOM 2595 C C . VAL A 1 333 ? 36.067 5.068 4.866 1.00 92.81 333 VAL A C 1
ATOM 2597 O O . VAL A 1 333 ? 36.655 5.185 5.936 1.00 92.81 333 VAL A O 1
ATOM 2600 N N . SER A 1 334 ? 35.444 6.097 4.282 1.00 92.56 334 SER A N 1
ATOM 2601 C CA . SER A 1 334 ? 35.587 7.490 4.736 1.00 92.56 334 SER A CA 1
ATOM 2602 C C . SER A 1 334 ? 34.310 8.143 5.262 1.00 92.56 334 SER A C 1
ATOM 2604 O O . SER A 1 334 ? 34.412 9.191 5.896 1.00 92.56 334 SER A O 1
ATOM 2606 N N . MET A 1 335 ? 33.124 7.599 4.978 1.00 92.50 335 MET A N 1
ATOM 2607 C CA . MET A 1 335 ? 31.868 8.126 5.520 1.00 92.50 335 MET A CA 1
ATOM 2608 C C . MET A 1 335 ? 31.509 7.425 6.825 1.00 92.50 335 MET A C 1
ATOM 2610 O O . MET A 1 335 ? 31.763 6.231 6.994 1.00 92.50 335 MET A O 1
ATOM 2614 N N . ARG A 1 336 ? 30.866 8.161 7.736 1.00 92.62 336 ARG A N 1
ATOM 2615 C CA . ARG A 1 336 ? 30.213 7.549 8.896 1.00 92.62 336 ARG A CA 1
ATOM 2616 C C . ARG A 1 336 ? 29.130 6.572 8.438 1.00 92.62 336 ARG A C 1
ATOM 2618 O O . ARG A 1 336 ? 28.455 6.813 7.431 1.00 92.62 336 ARG A O 1
ATOM 2625 N N . LYS A 1 337 ? 28.970 5.472 9.179 1.00 88.56 337 LYS A N 1
ATOM 2626 C CA . LYS A 1 337 ? 28.058 4.375 8.818 1.00 88.56 337 LYS A CA 1
ATOM 2627 C C . LYS A 1 337 ? 26.624 4.883 8.693 1.00 88.56 337 LYS A C 1
ATOM 2629 O O . LYS A 1 337 ? 25.955 4.550 7.724 1.00 88.56 337 LYS A O 1
ATOM 2634 N N . GLU A 1 338 ? 26.211 5.753 9.606 1.00 88.50 338 GLU A N 1
ATOM 2635 C CA . GLU A 1 338 ? 24.867 6.325 9.684 1.00 88.50 338 GLU A CA 1
ATOM 2636 C C . GLU A 1 338 ? 24.563 7.184 8.447 1.00 88.50 338 GLU A C 1
ATOM 2638 O O . GLU A 1 338 ? 23.507 7.059 7.835 1.00 88.50 338 GLU A O 1
ATOM 2643 N N . VAL A 1 339 ? 25.526 8.006 8.013 1.00 91.06 339 VAL A N 1
ATOM 2644 C CA . VAL A 1 339 ? 25.377 8.858 6.821 1.00 91.06 339 VAL A CA 1
ATOM 2645 C C . VAL A 1 339 ? 25.334 8.013 5.550 1.00 91.06 339 VAL A C 1
ATOM 2647 O O . VAL A 1 339 ? 24.578 8.317 4.630 1.00 91.06 339 VAL A O 1
ATOM 2650 N N . TRP A 1 340 ? 26.139 6.950 5.479 1.00 90.88 340 TRP A N 1
ATOM 2651 C CA . TRP A 1 340 ? 26.138 6.057 4.322 1.00 90.88 340 TRP A CA 1
ATOM 2652 C C . TRP A 1 340 ? 24.865 5.198 4.252 1.00 90.88 340 TRP A C 1
ATOM 2654 O O . TRP A 1 340 ? 24.335 4.982 3.166 1.00 90.88 340 TRP A O 1
ATOM 2664 N N . GLN A 1 341 ? 24.329 4.760 5.393 1.00 89.75 341 GLN A N 1
ATOM 2665 C CA . GLN A 1 341 ? 23.019 4.106 5.479 1.00 89.75 341 GLN A CA 1
ATOM 2666 C C . GLN A 1 341 ? 21.892 5.042 5.038 1.00 89.75 341 GLN A C 1
ATOM 2668 O O . GLN A 1 341 ? 21.082 4.647 4.202 1.00 89.75 341 GLN A O 1
ATOM 2673 N N . ALA A 1 342 ? 21.885 6.283 5.533 1.00 89.06 342 ALA A N 1
ATOM 2674 C CA . ALA A 1 342 ? 20.917 7.296 5.126 1.00 89.06 342 ALA A CA 1
ATOM 2675 C C . ALA A 1 342 ? 20.998 7.578 3.615 1.00 89.06 342 ALA A C 1
ATOM 2677 O O . ALA A 1 342 ? 19.985 7.530 2.933 1.00 89.06 342 ALA A O 1
ATOM 2678 N N . GLU A 1 343 ? 22.200 7.749 3.054 1.00 90.19 343 GLU A N 1
ATOM 2679 C CA . GLU A 1 343 ? 22.416 7.866 1.600 1.00 90.19 343 GLU A CA 1
ATOM 2680 C C . GLU A 1 343 ? 21.788 6.714 0.812 1.00 90.19 343 GLU A C 1
ATOM 2682 O O . GLU A 1 343 ? 21.136 6.934 -0.211 1.00 90.19 343 GLU A O 1
ATOM 2687 N N . HIS A 1 344 ? 21.989 5.484 1.286 1.00 88.75 344 HIS A N 1
ATOM 2688 C CA . HIS A 1 344 ? 21.486 4.301 0.608 1.00 88.75 344 HIS A CA 1
ATOM 2689 C C . HIS A 1 344 ? 19.961 4.182 0.685 1.00 88.75 344 HIS A C 1
ATOM 2691 O O . HIS A 1 344 ? 19.356 3.725 -0.283 1.00 88.75 344 HIS A O 1
ATOM 2697 N N . ALA A 1 345 ? 19.356 4.611 1.797 1.00 85.50 345 ALA A N 1
ATOM 2698 C CA . ALA A 1 345 ? 17.910 4.618 2.004 1.00 85.50 345 ALA A CA 1
ATOM 2699 C C . ALA A 1 345 ? 17.204 5.739 1.218 1.00 85.50 345 ALA A C 1
ATOM 2701 O O . ALA A 1 345 ? 16.162 5.497 0.618 1.00 85.50 345 ALA A O 1
ATOM 2702 N N . THR A 1 346 ? 17.784 6.942 1.166 1.00 86.94 346 THR A N 1
ATOM 2703 C CA . THR A 1 346 ? 17.190 8.112 0.494 1.00 86.94 346 THR A CA 1
ATOM 2704 C C . THR A 1 346 ? 17.182 7.978 -1.035 1.00 86.94 346 THR A C 1
ATOM 2706 O O . THR A 1 346 ? 16.250 8.409 -1.725 1.00 86.94 346 THR A O 1
ATOM 2709 N N . PHE A 1 347 ? 18.236 7.401 -1.618 1.00 88.12 347 PHE A N 1
ATOM 2710 C CA . PHE A 1 347 ? 18.368 7.333 -3.073 1.00 88.12 347 PHE A CA 1
ATOM 2711 C C . PHE A 1 347 ? 17.941 5.978 -3.634 1.00 88.12 347 PHE A C 1
ATOM 2713 O O . PHE A 1 347 ? 18.448 4.939 -3.232 1.00 88.12 347 PHE A O 1
ATOM 2720 N N . ALA A 1 348 ? 17.071 5.982 -4.646 1.00 82.44 348 ALA A N 1
ATOM 2721 C CA . ALA A 1 348 ? 16.585 4.744 -5.259 1.00 82.44 348 ALA A CA 1
ATOM 2722 C C . ALA A 1 348 ? 17.589 4.119 -6.250 1.00 82.44 348 ALA A C 1
ATOM 2724 O O . ALA A 1 348 ? 17.669 2.898 -6.395 1.00 82.44 348 ALA A O 1
ATOM 2725 N N . ILE A 1 349 ? 18.359 4.947 -6.970 1.00 87.56 349 ILE A N 1
ATOM 2726 C CA . ILE A 1 349 ? 19.277 4.486 -8.022 1.00 87.56 349 ILE A CA 1
ATOM 2727 C C . ILE A 1 349 ? 20.707 4.431 -7.485 1.00 87.56 349 ILE A C 1
ATOM 2729 O O . ILE A 1 349 ? 21.343 5.462 -7.253 1.00 87.56 349 ILE A O 1
ATOM 2733 N N . HIS A 1 350 ? 21.246 3.216 -7.392 1.00 86.81 350 HIS A N 1
ATOM 2734 C CA . HIS A 1 350 ? 22.641 2.945 -7.044 1.00 86.81 350 HIS A CA 1
ATOM 2735 C C . HIS A 1 350 ? 23.305 2.131 -8.148 1.00 86.81 350 HIS A C 1
ATOM 2737 O O . HIS A 1 350 ? 22.825 1.061 -8.513 1.00 86.81 350 HIS A O 1
ATOM 2743 N N . LEU A 1 351 ? 24.407 2.643 -8.702 1.00 84.81 351 LEU A N 1
ATOM 2744 C CA . LEU A 1 351 ? 25.138 1.968 -9.780 1.00 84.81 351 LEU A CA 1
ATOM 2745 C C . LEU A 1 351 ? 26.436 1.294 -9.336 1.00 84.81 351 LEU A C 1
ATOM 2747 O O . LEU A 1 351 ? 27.048 0.605 -10.150 1.00 84.81 351 LEU A O 1
ATOM 2751 N N . GLY A 1 352 ? 26.890 1.487 -8.100 1.00 80.56 352 GLY A N 1
ATOM 2752 C CA . GLY A 1 352 ? 28.093 0.808 -7.632 1.00 80.56 352 GLY A CA 1
ATOM 2753 C C . GLY A 1 352 ? 27.818 -0.578 -7.034 1.00 80.56 352 GLY A C 1
ATOM 2754 O O . GLY A 1 352 ? 26.712 -1.109 -7.114 1.00 80.56 352 GLY A O 1
ATOM 2755 N N . LEU A 1 353 ? 28.873 -1.201 -6.509 1.00 87.88 353 LEU A N 1
ATOM 2756 C CA . LEU A 1 353 ? 28.869 -2.592 -6.033 1.00 87.88 353 LEU A CA 1
ATOM 2757 C C . LEU A 1 353 ? 28.881 -2.709 -4.506 1.00 87.88 353 LEU A C 1
ATOM 2759 O O . LEU A 1 353 ? 28.749 -3.813 -3.979 1.00 87.88 353 LEU A O 1
ATOM 2763 N N . PHE A 1 354 ? 29.073 -1.593 -3.803 1.00 89.44 354 PHE A N 1
ATOM 2764 C CA . PHE A 1 354 ? 29.159 -1.561 -2.351 1.00 89.44 354 PHE A CA 1
ATOM 2765 C C . PHE A 1 354 ? 27.865 -0.990 -1.790 1.00 89.44 354 PHE A C 1
ATOM 2767 O O . PHE A 1 354 ? 27.278 -0.063 -2.343 1.00 89.44 354 PHE A O 1
ATOM 2774 N N . ARG A 1 355 ? 27.433 -1.543 -0.666 1.00 87.81 355 ARG A N 1
ATOM 2775 C CA . ARG A 1 355 ? 26.289 -1.049 0.092 1.00 87.81 355 ARG A CA 1
ATOM 2776 C C . ARG A 1 355 ? 26.677 -0.991 1.563 1.00 87.81 355 ARG A C 1
ATOM 2778 O O . ARG A 1 355 ? 27.475 -1.840 1.983 1.00 87.81 355 ARG A O 1
ATOM 2785 N N . PRO A 1 356 ? 26.140 -0.034 2.331 1.00 88.06 356 PRO A N 1
ATOM 2786 C CA . PRO A 1 356 ? 26.291 -0.076 3.771 1.00 88.06 356 PRO A CA 1
ATOM 2787 C C . PRO A 1 356 ? 25.697 -1.384 4.295 1.00 88.06 356 PRO A C 1
ATOM 2789 O O . PRO A 1 356 ? 24.738 -1.929 3.742 1.00 88.06 356 PRO A O 1
ATOM 2792 N N . ASP A 1 357 ? 26.284 -1.894 5.371 1.00 81.50 357 ASP A N 1
ATOM 2793 C CA . ASP A 1 357 ? 25.599 -2.884 6.191 1.00 81.50 357 ASP A CA 1
ATOM 2794 C C . ASP A 1 357 ? 24.271 -2.254 6.641 1.00 81.50 357 ASP A C 1
ATOM 2796 O O . ASP A 1 357 ? 24.306 -1.146 7.186 1.00 81.50 357 ASP A O 1
ATOM 2800 N N . PRO A 1 358 ? 23.113 -2.890 6.387 1.00 75.44 358 PRO A N 1
ATOM 2801 C CA . PRO A 1 358 ? 21.812 -2.301 6.679 1.00 75.44 358 PRO A CA 1
ATOM 2802 C C . PRO A 1 358 ? 21.603 -2.009 8.172 1.00 75.44 358 PRO A C 1
ATOM 2804 O O . PRO A 1 358 ? 20.614 -1.379 8.519 1.00 75.44 358 PRO A O 1
ATOM 2807 N N . GLY A 1 359 ? 22.511 -2.443 9.061 1.00 68.50 359 GLY A N 1
ATOM 2808 C CA . GLY A 1 359 ? 22.375 -2.215 10.503 1.00 68.50 359 GLY A CA 1
ATOM 2809 C C . GLY A 1 359 ? 21.203 -2.992 11.096 1.00 68.50 359 GLY A C 1
ATOM 2810 O O . GLY A 1 359 ? 20.753 -2.696 12.195 1.00 68.50 359 GLY A O 1
ATOM 2811 N N . LEU A 1 360 ? 20.708 -3.977 10.345 1.00 69.31 360 LEU A N 1
ATOM 2812 C CA . LEU A 1 360 ? 19.651 -4.873 10.762 1.00 69.31 360 LEU A CA 1
ATOM 2813 C C . LEU A 1 360 ? 20.287 -6.008 11.553 1.00 69.31 360 LEU A C 1
ATOM 2815 O O . LEU A 1 360 ? 20.957 -6.877 10.989 1.00 69.31 360 LEU A O 1
ATOM 2819 N N . GLU A 1 361 ? 20.040 -6.020 12.858 1.00 73.12 361 GLU A N 1
ATOM 2820 C CA . GLU A 1 361 ? 20.236 -7.224 13.653 1.00 73.12 361 GLU A CA 1
ATOM 2821 C C . GLU A 1 361 ? 19.266 -8.295 13.148 1.00 73.12 361 GLU A C 1
ATOM 2823 O O . GLU A 1 361 ? 18.045 -8.121 13.139 1.00 73.12 361 GLU A O 1
ATOM 2828 N N . THR A 1 362 ? 19.810 -9.413 12.669 1.00 73.75 362 THR A N 1
ATOM 2829 C CA . THR A 1 362 ? 18.980 -10.529 12.215 1.00 73.75 362 THR A CA 1
ATOM 2830 C C . THR A 1 362 ? 18.584 -11.351 13.427 1.00 73.75 362 THR A C 1
ATOM 2832 O O . THR A 1 362 ? 19.334 -12.203 13.901 1.00 73.75 362 THR A O 1
ATOM 2835 N N . LEU A 1 363 ? 17.378 -11.107 13.923 1.00 79.19 363 LEU A N 1
ATOM 2836 C CA . LEU A 1 363 ? 16.797 -11.904 14.990 1.00 79.19 363 LEU A CA 1
ATOM 2837 C C . LEU A 1 363 ? 16.099 -13.123 14.381 1.00 79.19 363 LEU A C 1
ATOM 2839 O O . LEU A 1 363 ? 15.165 -12.999 13.589 1.00 79.19 363 LEU A O 1
ATOM 2843 N N . ALA A 1 364 ? 16.531 -14.322 14.770 1.00 82.38 364 ALA A N 1
ATOM 2844 C CA . ALA A 1 364 ? 15.811 -15.552 14.461 1.00 82.38 364 ALA A CA 1
ATOM 2845 C C . ALA A 1 364 ? 14.571 -15.656 15.365 1.00 82.38 364 ALA A C 1
ATOM 2847 O O . ALA A 1 364 ? 14.572 -16.358 16.376 1.00 82.38 364 ALA A O 1
ATOM 2848 N N . ILE A 1 365 ? 13.517 -14.915 15.022 1.00 80.31 365 ILE A N 1
ATOM 2849 C CA . ILE A 1 365 ? 12.264 -14.908 15.779 1.00 80.31 365 ILE A CA 1
ATOM 2850 C C . ILE A 1 365 ? 11.405 -16.081 15.313 1.00 80.31 365 ILE A C 1
ATOM 2852 O O . ILE A 1 365 ? 10.948 -16.131 14.172 1.00 80.31 365 ILE A O 1
ATOM 2856 N N . ARG A 1 366 ? 11.155 -17.032 16.215 1.00 81.25 366 ARG A N 1
ATOM 2857 C CA . ARG A 1 366 ? 10.127 -18.057 16.027 1.00 81.25 366 ARG A CA 1
ATOM 2858 C C . ARG A 1 366 ? 8.923 -17.683 16.873 1.00 81.25 366 ARG A C 1
ATOM 2860 O O . ARG A 1 366 ? 8.939 -17.867 18.085 1.00 81.25 366 ARG A O 1
ATOM 2867 N N . PHE A 1 367 ? 7.871 -17.201 16.229 1.00 80.50 367 PHE A N 1
ATOM 2868 C CA . PHE A 1 367 ? 6.589 -17.035 16.899 1.00 80.50 367 PHE A CA 1
ATOM 2869 C C . PHE A 1 367 ? 6.011 -18.421 17.202 1.00 80.50 367 PHE A C 1
ATOM 2871 O O . PHE A 1 367 ? 5.789 -19.233 16.298 1.00 80.50 367 PHE A O 1
ATOM 2878 N N . ALA A 1 368 ? 5.828 -18.717 18.485 1.00 80.06 368 ALA A N 1
ATOM 2879 C CA . ALA A 1 368 ? 5.153 -19.928 18.914 1.00 80.06 368 ALA A CA 1
ATOM 2880 C C . ALA A 1 368 ? 3.645 -19.716 18.764 1.00 80.06 368 ALA A C 1
ATOM 2882 O O . ALA A 1 368 ? 3.087 -18.790 19.347 1.00 80.06 368 ALA A O 1
ATOM 2883 N N . LEU A 1 369 ? 2.994 -20.564 17.969 1.00 78.06 369 LEU A N 1
ATOM 2884 C CA . LEU A 1 369 ? 1.539 -20.613 17.962 1.00 78.06 369 LEU A CA 1
ATOM 2885 C C . LEU A 1 369 ? 1.080 -21.260 19.261 1.00 78.06 369 LEU A C 1
ATOM 2887 O O . LEU A 1 369 ? 1.597 -22.309 19.643 1.00 78.06 369 LEU A O 1
ATOM 2891 N N . THR A 1 370 ? 0.097 -20.647 19.910 1.00 80.69 370 THR A N 1
ATOM 2892 C CA . THR A 1 370 ? -0.535 -21.208 21.105 1.00 80.69 370 THR A CA 1
ATOM 2893 C C . THR A 1 370 ? -1.225 -22.532 20.783 1.00 80.69 370 THR A C 1
ATOM 2895 O O . THR A 1 370 ? -1.256 -23.419 21.629 1.00 80.69 370 THR A O 1
ATOM 2898 N N . GLN A 1 371 ? -1.765 -22.661 19.563 1.00 83.94 371 GLN A N 1
ATOM 2899 C CA . GLN A 1 371 ? -2.435 -23.856 19.048 1.00 83.94 371 GLN A CA 1
ATOM 2900 C C . GLN A 1 371 ? -2.231 -23.976 17.532 1.00 83.94 371 GLN A C 1
ATOM 2902 O O . GLN A 1 371 ? -2.187 -22.976 16.812 1.00 83.94 371 GLN A O 1
ATOM 2907 N N . THR A 1 372 ? -2.117 -25.205 17.043 1.00 87.88 372 THR A N 1
ATOM 2908 C CA . THR A 1 372 ? -2.132 -25.540 15.615 1.00 87.88 372 THR A CA 1
ATOM 2909 C C . THR A 1 372 ? -3.562 -25.656 15.092 1.00 87.88 372 THR A C 1
ATOM 2911 O O . THR A 1 372 ? -4.488 -25.949 15.847 1.00 87.88 372 THR A O 1
ATOM 2914 N N . ASP A 1 373 ? -3.745 -25.510 13.776 1.00 86.00 373 ASP A N 1
ATOM 2915 C CA . ASP A 1 373 ? -5.053 -25.705 13.136 1.00 86.00 373 ASP A CA 1
ATOM 2916 C C . ASP A 1 373 ? -5.644 -27.086 13.469 1.00 86.00 373 ASP A C 1
ATOM 2918 O O . ASP A 1 373 ? -6.830 -27.204 13.757 1.00 86.00 373 ASP A O 1
ATOM 2922 N N . THR A 1 374 ? -4.818 -28.137 13.497 1.00 90.38 374 THR A N 1
ATOM 2923 C CA . THR A 1 374 ? -5.257 -29.496 13.851 1.00 90.38 374 THR A CA 1
ATOM 2924 C C . THR A 1 374 ? -5.758 -29.585 15.293 1.00 90.38 374 THR A C 1
ATOM 2926 O O . THR A 1 374 ? -6.770 -30.233 15.546 1.00 90.38 374 THR A O 1
ATOM 2929 N N . GLU A 1 375 ? -5.077 -28.935 16.240 1.00 92.38 375 GLU A N 1
ATOM 2930 C CA . GLU A 1 375 ? -5.502 -28.893 17.647 1.00 92.38 375 GLU A CA 1
ATOM 2931 C C . GLU A 1 375 ? -6.793 -28.091 17.821 1.00 92.38 375 GLU A C 1
ATOM 2933 O O . GLU A 1 375 ? -7.667 -28.506 18.580 1.00 92.38 375 GLU A O 1
ATOM 2938 N N . ILE A 1 376 ? -6.942 -26.987 17.084 1.00 91.81 376 ILE A N 1
ATOM 2939 C CA . ILE A 1 376 ? -8.173 -26.191 17.050 1.00 91.81 376 ILE A CA 1
ATOM 2940 C C . ILE A 1 376 ? -9.354 -27.047 16.575 1.00 91.81 376 ILE A C 1
ATOM 2942 O O . ILE A 1 376 ? -10.383 -27.103 17.247 1.00 91.81 376 ILE A O 1
ATOM 2946 N N . GLU A 1 377 ? -9.217 -27.749 15.448 1.00 92.94 377 GLU A N 1
ATOM 2947 C CA . GLU A 1 377 ? -10.293 -28.601 14.920 1.00 92.94 377 GLU A CA 1
ATOM 2948 C C . GLU A 1 377 ? -10.599 -29.791 15.851 1.00 92.94 377 GLU A C 1
ATOM 2950 O O . GLU A 1 377 ? -11.759 -30.176 16.021 1.00 92.94 377 GLU A O 1
ATOM 2955 N N . ALA A 1 378 ? -9.581 -30.360 16.505 1.00 93.12 378 ALA A N 1
ATOM 2956 C CA . ALA A 1 378 ? -9.766 -31.420 17.496 1.00 93.12 378 ALA A CA 1
ATOM 2957 C C . ALA A 1 378 ? -10.532 -30.930 18.737 1.00 93.12 378 ALA A C 1
ATOM 2959 O O . ALA A 1 378 ? -11.398 -31.639 19.246 1.00 93.12 378 ALA A O 1
ATOM 2960 N N . LEU A 1 379 ? -10.259 -29.710 19.206 1.00 91.06 379 LEU A N 1
ATOM 2961 C CA . LEU A 1 379 ? -10.988 -29.097 20.319 1.00 91.06 379 LEU A CA 1
ATOM 2962 C C . LEU A 1 379 ? -12.444 -28.811 19.962 1.00 91.06 379 LEU A C 1
ATOM 2964 O O . LEU A 1 379 ? -13.332 -29.184 20.725 1.00 91.06 379 LEU A O 1
ATOM 2968 N N . LEU A 1 380 ? -12.693 -28.211 18.797 1.00 92.62 380 LEU A N 1
ATOM 2969 C CA . LEU A 1 380 ? -14.049 -27.889 18.338 1.00 92.62 380 LEU A CA 1
ATOM 2970 C C . LEU A 1 380 ? -14.910 -29.137 18.097 1.00 92.62 380 LEU A C 1
ATOM 2972 O O . LEU A 1 380 ? -16.126 -29.066 18.212 1.00 92.62 380 LEU A O 1
ATOM 2976 N N . SER A 1 381 ? -14.295 -30.281 17.788 1.00 91.56 381 SER A N 1
ATOM 2977 C CA . SER A 1 381 ? -14.998 -31.564 17.626 1.00 91.56 381 SER A CA 1
ATOM 2978 C C . SER A 1 381 ? -15.127 -32.379 18.919 1.00 91.56 381 SER A C 1
ATOM 2980 O O . SER A 1 381 ? -15.783 -33.423 18.929 1.00 91.56 381 SER A O 1
ATOM 2982 N N . SER A 1 382 ? -14.512 -31.924 20.011 1.00 90.25 382 SER A N 1
ATOM 2983 C CA . SER A 1 382 ? -14.582 -32.579 21.318 1.00 90.25 382 SER A CA 1
ATOM 2984 C C . SER A 1 382 ? -15.823 -32.157 22.115 1.00 90.25 382 SER A C 1
ATOM 2986 O O . SER A 1 382 ? -16.527 -31.213 21.764 1.00 90.25 382 SER A O 1
ATOM 2988 N N . SER A 1 383 ? -16.105 -32.854 23.221 1.00 89.56 383 SER A N 1
ATOM 2989 C CA . SER A 1 383 ? -17.168 -32.440 24.143 1.00 89.56 383 SER A CA 1
ATOM 2990 C C . SER A 1 383 ? -16.769 -31.145 24.854 1.00 89.56 383 SER A C 1
ATOM 2992 O O . SER A 1 383 ? -15.991 -31.173 25.809 1.00 89.56 383 SER A O 1
ATOM 2994 N N . LEU A 1 384 ? -17.332 -30.022 24.412 1.00 90.31 384 LEU A N 1
ATOM 2995 C CA . LEU A 1 384 ? -17.107 -28.714 25.020 1.00 90.31 384 LEU A CA 1
ATOM 2996 C C . LEU A 1 384 ? -17.753 -28.610 26.416 1.00 90.31 384 LEU A C 1
ATOM 2998 O O . LEU A 1 384 ? -18.779 -29.246 26.683 1.00 90.31 384 LEU A O 1
ATOM 3002 N N . PRO A 1 385 ? -17.169 -27.818 27.334 1.00 87.81 385 PRO A N 1
ATOM 3003 C CA . PRO A 1 385 ? -17.723 -27.637 28.668 1.00 87.81 385 PRO A CA 1
ATOM 3004 C C . PRO A 1 385 ? -19.051 -26.874 28.623 1.00 87.81 385 PRO A C 1
ATOM 3006 O O . PRO A 1 385 ? -19.212 -25.900 27.891 1.00 87.81 385 PRO A O 1
ATOM 3009 N N . ALA A 1 386 ? -19.994 -27.267 29.481 1.00 88.12 386 ALA A N 1
ATOM 3010 C CA . ALA A 1 386 ? -21.212 -26.496 29.684 1.00 88.12 386 ALA A CA 1
ATOM 3011 C C . ALA A 1 386 ? -20.890 -25.178 30.412 1.00 88.12 386 ALA A C 1
ATOM 3013 O O . ALA A 1 386 ? -20.346 -25.179 31.519 1.00 88.12 386 ALA A O 1
ATOM 3014 N N . LEU A 1 387 ? -21.251 -24.049 29.799 1.00 90.06 387 LEU A N 1
ATOM 3015 C CA . LEU A 1 387 ? -21.093 -22.731 30.410 1.00 90.06 387 LEU A CA 1
ATOM 3016 C C . LEU A 1 387 ? -22.078 -22.543 31.570 1.00 90.06 387 LEU A C 1
ATOM 3018 O O . LEU A 1 387 ? -23.284 -22.710 31.392 1.00 90.06 387 LEU A O 1
ATOM 3022 N N . LYS A 1 388 ? -21.562 -22.158 32.746 1.00 91.50 388 LYS A N 1
ATOM 3023 C CA . LYS A 1 388 ? -22.378 -21.855 33.938 1.00 91.50 388 LYS A CA 1
ATOM 3024 C C . LYS A 1 388 ? -23.168 -20.551 33.804 1.00 91.50 388 LYS A C 1
ATOM 3026 O O . LYS A 1 388 ? -24.261 -20.450 34.345 1.00 91.50 388 LYS A O 1
ATOM 3031 N N . ARG A 1 389 ? -22.589 -19.561 33.123 1.00 93.62 389 ARG A N 1
ATOM 3032 C CA . ARG A 1 389 ? -23.196 -18.268 32.783 1.00 93.62 389 ARG A CA 1
ATOM 3033 C C . ARG A 1 389 ? -22.944 -17.999 31.308 1.00 93.62 389 ARG A C 1
ATOM 3035 O O . ARG A 1 389 ? -21.921 -18.441 30.782 1.00 93.62 389 ARG A O 1
ATOM 3042 N N . ARG A 1 390 ? -23.875 -17.305 30.663 1.00 94.19 390 ARG A N 1
ATOM 3043 C CA . ARG A 1 390 ? -23.809 -16.963 29.240 1.00 94.19 390 ARG A CA 1
ATOM 3044 C C . ARG A 1 390 ? -24.165 -15.489 29.057 1.00 94.19 390 ARG A C 1
ATOM 3046 O O . ARG A 1 390 ? -25.210 -15.214 28.478 1.00 94.19 390 ARG A O 1
ATOM 3053 N N . PRO A 1 391 ? -23.363 -14.562 29.604 1.00 97.06 391 PRO A N 1
ATOM 3054 C CA . PRO A 1 391 ? -23.650 -13.137 29.486 1.00 97.06 391 PRO A CA 1
ATOM 3055 C C . PRO A 1 391 ? -23.684 -12.713 28.016 1.00 97.06 391 PRO A C 1
ATOM 3057 O O . PRO A 1 391 ? -23.016 -13.340 27.183 1.00 97.06 391 PRO A O 1
ATOM 3060 N N . ASP A 1 392 ? -24.429 -11.653 27.708 1.00 97.81 392 ASP A N 1
ATOM 3061 C CA . ASP A 1 392 ? -24.283 -10.971 26.418 1.00 97.81 392 ASP A CA 1
ATOM 3062 C C . ASP A 1 392 ? -22.887 -10.339 26.336 1.00 97.81 392 ASP A C 1
ATOM 3064 O O . ASP A 1 392 ? -22.334 -9.890 27.340 1.00 97.81 392 ASP A O 1
ATOM 3068 N N . ILE A 1 393 ? -22.298 -10.319 25.145 1.00 98.31 393 ILE A N 1
ATOM 3069 C CA . ILE A 1 393 ? -20.977 -9.748 24.882 1.00 98.31 393 ILE A CA 1
ATOM 3070 C C . ILE A 1 393 ? -21.156 -8.590 23.906 1.00 98.31 393 ILE A C 1
ATOM 3072 O O . ILE A 1 393 ? -21.534 -8.804 22.760 1.00 98.31 393 ILE A O 1
ATOM 3076 N N . TYR A 1 394 ? -20.856 -7.371 24.325 1.00 98.56 394 TYR A N 1
ATOM 3077 C CA . TYR A 1 394 ? -20.865 -6.187 23.473 1.00 98.56 394 TYR A CA 1
ATOM 3078 C C . TYR A 1 394 ? -19.427 -5.792 23.166 1.00 98.56 394 TYR A C 1
ATOM 3080 O O . TYR A 1 394 ? -18.634 -5.584 24.080 1.00 98.56 394 TYR A O 1
ATOM 3088 N N . ILE A 1 395 ? -19.086 -5.687 21.887 1.00 98.31 395 ILE A N 1
ATOM 3089 C CA . ILE A 1 395 ? -17.794 -5.185 21.425 1.00 98.31 395 ILE A CA 1
ATOM 3090 C C . ILE A 1 395 ? -18.068 -3.948 20.582 1.00 98.31 395 ILE A C 1
ATOM 3092 O O . ILE A 1 395 ? -18.627 -4.056 19.492 1.00 98.31 395 ILE A O 1
ATOM 3096 N N . VAL A 1 396 ? -17.683 -2.785 21.093 1.00 98.25 396 VAL A N 1
ATOM 3097 C CA . VAL A 1 396 ? -17.697 -1.520 20.363 1.00 98.25 396 VAL A CA 1
ATOM 3098 C C . VAL A 1 396 ? -16.266 -1.196 19.964 1.00 98.25 396 VAL A C 1
ATOM 3100 O O . VAL A 1 396 ? -15.417 -0.925 20.813 1.00 98.25 396 VAL A O 1
ATOM 3103 N N . MET A 1 397 ? -16.012 -1.264 18.665 1.00 97.31 397 MET A N 1
ATOM 3104 C CA . MET A 1 397 ? -14.756 -0.876 18.049 1.00 97.31 397 MET A CA 1
ATOM 3105 C C . MET A 1 397 ? -14.885 0.546 17.513 1.00 97.31 397 MET A C 1
ATOM 3107 O O . MET A 1 397 ? -15.829 0.841 16.780 1.00 97.31 397 MET A O 1
ATOM 3111 N N . VAL A 1 398 ? -13.946 1.410 17.871 1.00 97.44 398 VAL A N 1
ATOM 3112 C CA . VAL A 1 398 ? -13.882 2.787 17.386 1.00 97.44 398 VAL A CA 1
ATOM 3113 C C . VAL A 1 398 ? -12.683 2.925 16.456 1.00 97.44 398 VAL A C 1
ATOM 3115 O O . VAL A 1 398 ? -11.551 2.681 16.871 1.00 97.44 398 VAL A O 1
ATOM 3118 N N . GLU A 1 399 ? -12.945 3.306 15.213 1.00 94.44 399 GLU A N 1
ATOM 3119 C CA . GLU A 1 399 ? -11.919 3.594 14.211 1.00 94.44 399 GLU A CA 1
ATOM 3120 C C . GLU A 1 399 ? -11.002 4.737 14.682 1.00 94.44 399 GLU A C 1
ATOM 3122 O O . GLU A 1 399 ? -11.496 5.736 15.213 1.00 94.44 399 GLU A O 1
ATOM 3127 N N . THR A 1 400 ? -9.684 4.573 14.512 1.00 93.38 400 THR A N 1
ATOM 3128 C CA . THR A 1 400 ? -8.631 5.577 14.786 1.00 93.38 400 THR A CA 1
ATOM 3129 C C . THR A 1 400 ? -8.696 6.218 16.185 1.00 93.38 400 THR A C 1
ATOM 3131 O O . THR A 1 400 ? -8.375 7.396 16.387 1.00 93.38 400 THR A O 1
ATOM 3134 N N . TRP A 1 401 ? -9.108 5.466 17.210 1.00 94.69 401 TRP A N 1
ATOM 3135 C CA . TRP A 1 401 ? -9.287 5.995 18.564 1.00 94.69 401 TRP A CA 1
ATOM 3136 C C . TRP A 1 401 ? -8.017 5.973 19.431 1.00 94.69 401 TRP A C 1
ATOM 3138 O O . TRP A 1 401 ? -7.442 4.927 19.733 1.00 94.69 401 TRP A O 1
ATOM 3148 N N . ARG A 1 402 ? -7.609 7.153 19.913 1.00 92.56 402 ARG A N 1
ATOM 3149 C CA . ARG A 1 402 ? -6.457 7.347 20.798 1.00 92.56 402 ARG A CA 1
ATOM 3150 C C . ARG A 1 402 ? -6.869 7.373 22.268 1.00 92.56 402 ARG A C 1
ATOM 3152 O O . ARG A 1 402 ? -7.783 8.100 22.663 1.00 92.56 402 ARG A O 1
ATOM 3159 N N . SER A 1 403 ? -6.116 6.659 23.100 1.00 91.38 403 SER A N 1
ATOM 3160 C CA . SER A 1 403 ? -6.359 6.554 24.545 1.00 91.38 403 SER A CA 1
ATOM 3161 C C . SER A 1 403 ? -6.213 7.880 25.300 1.00 91.38 403 SER A C 1
ATOM 3163 O O . SER A 1 403 ? -6.893 8.089 26.304 1.00 91.38 403 SER A O 1
ATOM 3165 N N . ASP A 1 404 ? -5.387 8.811 24.813 1.00 92.19 404 ASP A N 1
ATOM 3166 C CA . ASP A 1 404 ? -5.163 10.113 25.451 1.00 92.19 404 ASP A CA 1
ATOM 3167 C C . ASP A 1 404 ? -6.398 11.029 25.413 1.00 92.19 404 ASP A C 1
ATOM 3169 O O . ASP A 1 404 ? -6.493 11.970 26.207 1.00 92.19 404 ASP A O 1
ATOM 3173 N N . THR A 1 405 ? -7.379 10.735 24.555 1.00 95.38 405 THR A N 1
ATOM 3174 C CA . THR A 1 405 ? -8.660 11.458 24.503 1.00 95.38 405 THR A CA 1
ATOM 3175 C C . THR A 1 405 ? -9.632 11.095 25.623 1.00 95.38 405 THR A C 1
ATOM 3177 O O . THR A 1 405 ? -10.570 11.853 25.877 1.00 95.38 405 THR A O 1
ATOM 3180 N N . VAL A 1 406 ? -9.399 9.999 26.354 1.00 95.06 406 VAL A N 1
ATOM 3181 C CA . VAL A 1 406 ? -10.270 9.537 27.449 1.00 95.06 406 VAL A CA 1
ATOM 3182 C C . VAL A 1 406 ? -10.017 10.359 28.719 1.00 95.06 406 VAL A C 1
ATOM 3184 O O . VAL A 1 406 ? -9.499 9.888 29.733 1.00 95.06 406 VAL A O 1
ATOM 3187 N N . ARG A 1 407 ? -10.371 11.645 28.657 1.00 96.69 407 ARG A N 1
ATOM 3188 C CA . ARG A 1 407 ? -10.189 12.641 29.720 1.00 96.69 407 ARG A CA 1
ATOM 3189 C C . ARG A 1 407 ? -11.439 13.508 29.896 1.00 96.69 407 ARG A C 1
ATOM 3191 O O . ARG A 1 407 ? -12.152 13.722 28.916 1.00 96.69 407 ARG A O 1
ATOM 3198 N N . PRO A 1 408 ? -11.679 14.073 31.098 1.00 97.94 408 PRO A N 1
ATOM 3199 C CA . PRO A 1 408 ? -12.919 14.791 31.411 1.00 97.94 408 PRO A CA 1
ATOM 3200 C C . PRO A 1 408 ? -13.286 15.928 30.449 1.00 97.94 408 PRO A C 1
ATOM 3202 O O . PRO A 1 408 ? -14.457 16.249 30.299 1.00 97.94 408 PRO A O 1
ATOM 3205 N N . GLN A 1 409 ? -12.294 16.555 29.816 1.00 97.31 409 GLN A N 1
ATOM 3206 C CA . GLN A 1 409 ? -12.491 17.682 28.904 1.00 97.31 409 GLN A CA 1
ATOM 3207 C C . GLN A 1 409 ? -12.975 17.259 27.511 1.00 97.31 409 GLN A C 1
ATOM 3209 O O . GLN A 1 409 ? -13.592 18.069 26.829 1.00 97.31 409 GLN A O 1
ATOM 3214 N N . VAL A 1 410 ? -12.679 16.025 27.089 1.00 97.88 410 VAL A N 1
ATOM 3215 C CA . VAL A 1 410 ? -12.915 15.549 25.715 1.00 97.88 410 VAL A CA 1
ATOM 3216 C C . VAL A 1 410 ? -13.968 14.445 25.688 1.00 97.88 410 VAL A C 1
ATOM 3218 O O . VAL A 1 410 ? -14.905 14.520 24.902 1.00 97.88 410 VAL A O 1
ATOM 3221 N N . MET A 1 411 ? -13.867 13.455 26.577 1.00 98.25 411 MET A N 1
ATOM 3222 C CA . MET A 1 411 ? -14.802 12.328 26.686 1.00 98.25 411 MET A CA 1
ATOM 3223 C C . MET A 1 411 ? -15.278 12.184 28.143 1.00 98.25 411 MET A C 1
ATOM 3225 O O . MET A 1 411 ? -14.816 11.292 28.864 1.00 98.25 411 MET A O 1
ATOM 3229 N N . PRO A 1 412 ? -16.108 13.117 28.648 1.00 98.06 412 PRO A N 1
ATOM 3230 C CA . PRO A 1 412 ? -16.503 13.155 30.054 1.00 98.06 412 PRO A CA 1
ATOM 3231 C C . PRO A 1 412 ? -17.150 11.857 30.549 1.00 98.06 412 PRO A C 1
ATOM 3233 O O . PRO A 1 412 ? -16.786 11.402 31.639 1.00 98.06 412 PRO A O 1
ATOM 3236 N N . PHE A 1 413 ? -18.048 11.238 29.775 1.00 98.50 413 PHE A N 1
ATOM 3237 C CA . PHE A 1 413 ? -18.726 10.010 30.194 1.00 98.50 413 PHE A CA 1
ATOM 3238 C C . PHE A 1 413 ? -17.741 8.844 30.295 1.00 98.50 413 PHE A C 1
ATOM 3240 O O . PHE A 1 413 ? -17.580 8.271 31.374 1.00 98.50 413 PHE A O 1
ATOM 3247 N N . LEU A 1 414 ? -17.018 8.535 29.216 1.00 97.62 414 LEU A N 1
ATOM 3248 C CA . LEU A 1 414 ? -16.067 7.427 29.171 1.00 97.62 414 LEU A CA 1
ATOM 3249 C C . LEU A 1 414 ? -14.905 7.630 30.138 1.00 97.62 414 LEU A C 1
ATOM 3251 O O . LEU A 1 414 ? -14.414 6.653 30.691 1.00 97.62 414 LEU A O 1
ATOM 3255 N N . SER A 1 415 ? -14.490 8.869 30.417 1.00 97.31 415 SER A N 1
ATOM 3256 C CA . SER A 1 415 ? -13.447 9.131 31.417 1.00 97.31 415 SER A CA 1
ATOM 3257 C C . SER A 1 415 ? -13.871 8.761 32.845 1.00 97.31 415 SER A C 1
ATOM 3259 O O . SER A 1 415 ? -13.032 8.329 33.639 1.00 97.31 415 SER A O 1
ATOM 3261 N N . THR A 1 416 ? -15.157 8.910 33.170 1.00 98.12 416 THR A N 1
ATOM 3262 C CA . THR A 1 416 ? -15.740 8.498 34.455 1.00 98.12 416 THR A CA 1
ATOM 3263 C C . THR A 1 416 ? -16.019 6.999 34.447 1.00 98.12 416 THR A C 1
ATOM 3265 O O . THR A 1 416 ? -15.552 6.284 35.330 1.00 98.12 416 THR A O 1
ATOM 3268 N N . PHE A 1 417 ? -16.679 6.505 33.397 1.00 97.44 417 PHE A N 1
ATOM 3269 C CA . PHE A 1 417 ? -16.997 5.091 33.202 1.00 97.44 417 PHE A CA 1
ATOM 3270 C C . PHE A 1 417 ? -15.748 4.204 33.263 1.00 97.44 417 PHE A C 1
ATOM 3272 O O . PHE A 1 417 ? -15.738 3.179 33.948 1.00 97.44 417 PHE A O 1
ATOM 3279 N N . ALA A 1 418 ? -14.659 4.635 32.620 1.00 94.88 418 ALA A N 1
ATOM 3280 C CA . ALA A 1 418 ? -13.382 3.943 32.662 1.00 94.88 418 ALA A CA 1
ATOM 3281 C C . ALA A 1 418 ? -12.857 3.821 34.093 1.00 94.88 418 ALA A C 1
ATOM 3283 O O . ALA A 1 418 ? -12.404 2.750 34.461 1.00 94.88 418 ALA A O 1
ATOM 3284 N N . LYS A 1 419 ? -12.928 4.874 34.916 1.00 94.94 419 LYS A N 1
ATOM 3285 C CA . LYS A 1 419 ? -12.377 4.870 36.284 1.00 94.94 419 LYS A CA 1
ATOM 3286 C C . LYS A 1 419 ? -13.243 4.122 37.291 1.00 94.94 419 LYS A C 1
ATOM 3288 O O . LYS A 1 419 ? -12.704 3.538 38.228 1.00 94.94 419 LYS A O 1
ATOM 3293 N N . GLU A 1 420 ? -14.559 4.204 37.139 1.00 96.56 420 GLU A N 1
ATOM 3294 C CA . GLU A 1 420 ? -15.509 3.756 38.161 1.00 96.56 420 GLU A CA 1
ATOM 3295 C C . GLU A 1 420 ? -16.067 2.357 37.889 1.00 96.56 420 GLU A C 1
ATOM 3297 O O . GLU A 1 420 ? -16.336 1.621 38.837 1.00 96.56 420 GLU A O 1
ATOM 3302 N N . GLU A 1 421 ? -16.219 1.974 36.619 1.00 96.19 421 GLU A N 1
ATOM 3303 C CA . GLU A 1 421 ? -16.943 0.754 36.235 1.00 96.19 421 GLU A CA 1
ATOM 3304 C C . GLU A 1 421 ? -16.090 -0.245 35.435 1.00 96.19 421 GLU A C 1
ATOM 3306 O O . GLU A 1 421 ? -16.414 -1.432 35.398 1.00 96.19 421 GLU A O 1
ATOM 3311 N N . CYS A 1 422 ? -14.985 0.189 34.818 1.00 94.88 422 CYS A N 1
ATOM 3312 C CA . CYS A 1 422 ? -14.172 -0.675 33.957 1.00 94.88 422 CYS A CA 1
ATOM 3313 C C . CYS A 1 422 ? -12.991 -1.341 34.672 1.00 94.88 422 CYS A C 1
ATOM 3315 O O . CYS A 1 422 ? -12.407 -0.829 35.633 1.00 94.88 422 CYS A O 1
ATOM 3317 N N . GLN A 1 423 ? -12.554 -2.469 34.109 1.00 94.44 423 GLN A N 1
ATOM 3318 C CA . GLN A 1 423 ? -11.258 -3.051 34.436 1.00 94.44 423 GLN A CA 1
ATOM 3319 C C . GLN A 1 423 ? -10.128 -2.117 33.979 1.00 94.44 423 GLN A C 1
ATOM 3321 O O . GLN A 1 423 ? -10.079 -1.712 32.820 1.00 94.44 423 GLN A O 1
ATOM 3326 N N . GLN A 1 424 ? -9.205 -1.804 34.892 1.00 88.88 424 GLN A N 1
ATOM 3327 C CA . GLN A 1 424 ? -8.062 -0.942 34.596 1.00 88.88 424 GLN A CA 1
ATOM 3328 C C . GLN A 1 424 ? -6.973 -1.709 33.840 1.00 88.88 424 GLN A C 1
ATOM 3330 O O . GLN A 1 424 ? -6.553 -2.786 34.273 1.00 88.88 424 GLN A O 1
ATOM 3335 N N . PHE A 1 425 ? -6.487 -1.117 32.749 1.00 87.19 425 PHE A N 1
ATOM 3336 C CA . PHE A 1 425 ? -5.296 -1.551 32.022 1.00 87.19 425 PHE A CA 1
ATOM 3337 C C . PHE A 1 425 ? -4.281 -0.408 32.014 1.00 87.19 425 PHE A C 1
ATOM 3339 O O . PHE A 1 425 ? -4.616 0.695 31.593 1.00 87.19 425 PHE A O 1
ATOM 3346 N N . ASP A 1 426 ? -3.049 -0.672 32.454 1.00 81.81 426 ASP A N 1
ATOM 3347 C CA . ASP A 1 426 ? -2.007 0.364 32.524 1.00 81.81 426 ASP A CA 1
ATOM 3348 C C . ASP A 1 426 ? -1.568 0.830 31.129 1.00 81.81 426 ASP A C 1
ATOM 3350 O O . ASP A 1 426 ? -1.356 2.017 30.896 1.00 81.81 426 ASP A O 1
ATOM 3354 N N . VAL A 1 427 ? -1.419 -0.120 30.200 1.00 85.00 427 VAL A N 1
ATOM 3355 C CA . VAL A 1 427 ? -0.986 0.118 28.820 1.00 85.00 427 VAL A CA 1
ATOM 3356 C C . VAL A 1 427 ? -1.690 -0.877 27.905 1.00 85.00 427 VAL A C 1
ATOM 3358 O O . VAL A 1 427 ? -1.757 -2.071 28.205 1.00 85.00 427 VAL A O 1
ATOM 3361 N N . THR A 1 428 ? -2.191 -0.395 26.771 1.00 88.00 428 THR A N 1
ATOM 3362 C CA . THR A 1 428 ? -2.774 -1.227 25.714 1.00 88.00 428 THR A CA 1
ATOM 3363 C C . THR A 1 428 ? -2.116 -0.889 24.384 1.00 88.00 428 THR A C 1
ATOM 3365 O O . THR A 1 428 ? -1.727 0.252 24.153 1.00 88.00 428 THR A O 1
ATOM 3368 N N . PHE A 1 429 ? -1.967 -1.894 23.522 1.00 90.12 429 PHE A N 1
ATOM 3369 C CA . PHE A 1 429 ? -1.416 -1.732 22.182 1.00 90.12 429 PHE A CA 1
ATOM 3370 C C . PHE A 1 429 ? -2.385 -2.330 21.174 1.00 90.12 429 PHE A C 1
ATOM 3372 O O . PHE A 1 429 ? -2.838 -3.466 21.342 1.00 90.12 429 PHE A O 1
ATOM 3379 N N . ALA A 1 430 ? -2.664 -1.581 20.112 1.00 92.31 430 ALA A N 1
ATOM 3380 C CA . ALA A 1 430 ? -3.345 -2.124 18.951 1.00 92.31 430 ALA A CA 1
ATOM 3381 C C . ALA A 1 430 ? -2.464 -3.188 18.277 1.00 92.31 430 ALA A C 1
ATOM 3383 O O . ALA A 1 430 ? -1.237 -3.077 18.237 1.00 92.31 430 ALA A O 1
ATOM 3384 N N . GLY A 1 431 ? -3.081 -4.234 17.723 1.00 90.88 431 GLY A N 1
ATOM 3385 C CA . GLY A 1 431 ? -2.343 -5.290 17.019 1.00 90.88 431 GLY A CA 1
ATOM 3386 C C . GLY A 1 431 ? -1.782 -4.858 15.659 1.00 90.88 431 GLY A C 1
ATOM 3387 O O . GLY A 1 431 ? -1.000 -5.598 15.052 1.00 90.88 431 GLY A O 1
ATOM 3388 N N . SER A 1 432 ? -2.186 -3.681 15.177 1.00 91.88 432 SER A N 1
ATOM 3389 C CA . SER A 1 432 ? -1.693 -3.010 13.978 1.00 91.88 432 SER A CA 1
ATOM 3390 C C . SER A 1 432 ? -2.087 -1.529 14.007 1.00 91.88 432 SER A C 1
ATOM 3392 O O . SER A 1 432 ? -2.886 -1.118 14.837 1.00 91.88 432 SER A O 1
ATOM 3394 N N . ASN A 1 433 ? -1.544 -0.739 13.086 1.00 88.69 433 ASN A N 1
ATOM 3395 C CA . ASN A 1 433 ? -1.969 0.624 12.768 1.00 88.69 433 ASN A CA 1
ATOM 3396 C C . ASN A 1 433 ? -2.915 0.658 11.548 1.00 88.69 433 ASN A C 1
ATOM 3398 O O . ASN A 1 433 ? -2.861 1.584 10.746 1.00 88.69 433 ASN A O 1
ATOM 3402 N N . CYS A 1 434 ? -3.686 -0.413 11.329 1.00 87.12 434 CYS A N 1
ATOM 3403 C CA . CYS A 1 434 ? -4.540 -0.569 10.155 1.00 87.12 434 CYS A CA 1
ATOM 3404 C C . CYS A 1 434 ? -5.756 -1.448 10.478 1.00 87.12 434 CYS A C 1
ATOM 3406 O O . CYS A 1 434 ? -5.584 -2.617 10.849 1.00 87.12 434 CYS A O 1
ATOM 3408 N N . THR A 1 435 ? -6.966 -0.929 10.254 1.00 91.06 435 THR A N 1
ATOM 3409 C CA . THR A 1 435 ? -8.263 -1.545 10.603 1.00 91.06 435 THR A CA 1
ATOM 3410 C C . THR A 1 435 ? -8.369 -3.044 10.303 1.00 91.06 435 THR A C 1
ATOM 3412 O O . THR A 1 435 ? -8.610 -3.826 11.228 1.00 91.06 435 THR A O 1
ATOM 3415 N N . PRO A 1 436 ? -8.118 -3.541 9.068 1.00 92.38 436 PRO A N 1
ATOM 3416 C CA . PRO A 1 436 ? -8.326 -4.956 8.748 1.00 92.38 436 PRO A CA 1
ATOM 3417 C C . PRO A 1 436 ? -7.375 -5.886 9.507 1.00 92.38 436 PRO A C 1
ATOM 3419 O O . PRO A 1 436 ? -7.730 -7.023 9.832 1.00 92.38 436 PRO A O 1
ATOM 3422 N N . VAL A 1 437 ? -6.154 -5.416 9.780 1.00 94.12 437 VAL A N 1
ATOM 3423 C CA . VAL A 1 437 ? -5.135 -6.182 10.504 1.00 94.12 437 VAL A CA 1
ATOM 3424 C C . VAL A 1 437 ? -5.430 -6.140 12.002 1.00 94.12 437 VAL A C 1
ATOM 3426 O O . VAL A 1 437 ? -5.311 -7.169 12.667 1.00 94.12 437 VAL A O 1
ATOM 3429 N N . SER A 1 438 ? -5.882 -4.998 12.522 1.00 94.69 438 SER A N 1
ATOM 3430 C CA . SER A 1 438 ? -6.327 -4.857 13.908 1.00 94.69 438 SER A CA 1
ATOM 3431 C C . SER A 1 438 ? -7.510 -5.771 14.216 1.00 94.69 438 SER A C 1
ATOM 3433 O O . SER A 1 438 ? -7.430 -6.569 15.153 1.00 94.69 438 SER A O 1
ATOM 3435 N N . TRP A 1 439 ? -8.542 -5.784 13.368 1.00 95.38 439 TRP A N 1
ATOM 3436 C CA . TRP A 1 439 ? -9.665 -6.719 13.487 1.00 95.38 439 TRP A CA 1
ATOM 3437 C C . TRP A 1 439 ? -9.203 -8.174 13.459 1.00 95.38 439 TRP A C 1
ATOM 3439 O O . TRP A 1 439 ? -9.603 -8.972 14.306 1.00 95.38 439 TRP A O 1
ATOM 3449 N N . TYR A 1 440 ? -8.319 -8.523 12.521 1.00 95.62 440 TYR A N 1
ATOM 3450 C CA . TYR A 1 440 ? -7.738 -9.861 12.475 1.00 95.62 440 TYR A CA 1
ATOM 3451 C C . TYR A 1 440 ? -7.045 -10.221 13.794 1.00 95.62 440 TYR A C 1
ATOM 3453 O O . TYR A 1 440 ? -7.284 -11.302 14.331 1.00 95.62 440 TYR A O 1
ATOM 3461 N N . THR A 1 441 ? -6.226 -9.327 14.352 1.00 94.75 441 THR A N 1
ATOM 3462 C CA . THR A 1 441 ? -5.526 -9.604 15.614 1.00 94.75 441 THR A CA 1
ATOM 3463 C C . THR A 1 441 ? -6.490 -9.795 16.784 1.00 94.75 441 THR A C 1
ATOM 3465 O O . THR A 1 441 ? -6.318 -10.757 17.538 1.00 94.75 441 THR A O 1
ATOM 3468 N N . LEU A 1 442 ? -7.541 -8.969 16.878 1.00 94.69 442 LEU A N 1
ATOM 3469 C CA . LEU A 1 442 ? -8.594 -9.081 17.887 1.00 94.69 442 LEU A CA 1
ATOM 3470 C C . LEU A 1 442 ? -9.321 -10.429 17.785 1.00 94.69 442 LEU A C 1
ATOM 3472 O O . LEU A 1 442 ? -9.402 -11.172 18.763 1.00 94.69 442 LEU A O 1
ATOM 3476 N N . PHE A 1 443 ? -9.835 -10.768 16.600 1.00 95.50 443 PHE A N 1
ATOM 3477 C CA . PHE A 1 443 ? -10.686 -11.945 16.427 1.00 95.50 443 PHE A CA 1
ATOM 3478 C C . PHE A 1 443 ? -9.918 -13.259 16.358 1.00 95.50 443 PHE A C 1
ATOM 3480 O O . PHE A 1 443 ? -10.495 -14.296 16.681 1.00 95.50 443 PHE A O 1
ATOM 3487 N N . HIS A 1 444 ? -8.659 -13.259 15.914 1.00 93.31 444 HIS A N 1
ATOM 3488 C CA . HIS A 1 444 ? -7.865 -14.483 15.752 1.00 93.31 444 HIS A CA 1
ATOM 3489 C C . HIS A 1 444 ? -6.880 -14.715 16.894 1.00 93.31 444 HIS A C 1
ATOM 3491 O O . HIS A 1 444 ? -6.345 -15.817 16.989 1.00 93.31 444 HIS A O 1
ATOM 3497 N N . SER A 1 445 ? -6.634 -13.723 17.760 1.00 90.31 445 SER A N 1
ATOM 3498 C CA . SER A 1 445 ? -5.571 -13.775 18.776 1.00 90.31 445 SER A CA 1
ATOM 3499 C C . SER A 1 445 ? -4.200 -14.081 18.147 1.00 90.31 445 SER A C 1
ATOM 3501 O O . SER A 1 445 ? -3.407 -14.888 18.634 1.00 90.31 445 SER A O 1
ATOM 3503 N N . ARG A 1 446 ? -3.930 -13.466 16.988 1.00 89.94 446 ARG A N 1
ATOM 3504 C CA . ARG A 1 446 ? -2.687 -13.644 16.226 1.00 89.94 446 ARG A CA 1
ATOM 3505 C C . ARG A 1 446 ? -2.076 -12.298 15.893 1.00 89.94 446 ARG A C 1
ATOM 3507 O O . ARG A 1 446 ? -2.773 -11.357 15.550 1.00 89.94 446 ARG A O 1
ATOM 3514 N N . ILE A 1 447 ? -0.750 -12.239 15.930 1.00 89.94 447 ILE A N 1
ATOM 3515 C CA . ILE A 1 447 ? -0.006 -11.055 15.500 1.00 89.94 447 ILE A CA 1
ATOM 3516 C C . ILE A 1 447 ? -0.233 -10.760 14.008 1.00 89.94 447 ILE A C 1
ATOM 3518 O O . ILE A 1 447 ? -0.382 -11.680 13.192 1.00 89.94 447 ILE A O 1
ATOM 3522 N N . GLY A 1 448 ? -0.208 -9.473 13.650 1.00 90.44 448 GLY A N 1
ATOM 3523 C CA . GLY A 1 448 ? -0.575 -8.982 12.318 1.00 90.44 448 GLY A CA 1
ATOM 3524 C C . GLY A 1 448 ? 0.236 -9.568 11.156 1.00 90.44 448 GLY A C 1
ATOM 3525 O O . GLY A 1 448 ? -0.283 -9.674 10.048 1.00 90.44 448 GLY A O 1
ATOM 3526 N N . ILE A 1 449 ? 1.462 -10.058 11.394 1.00 88.12 449 ILE A N 1
ATOM 3527 C CA . ILE A 1 449 ? 2.307 -10.666 10.346 1.00 88.12 449 ILE A CA 1
ATOM 3528 C C . ILE A 1 449 ? 1.640 -11.866 9.650 1.00 88.12 449 ILE A C 1
ATOM 3530 O O . ILE A 1 449 ? 1.935 -12.158 8.493 1.00 88.12 449 ILE A O 1
ATOM 3534 N N . TYR A 1 450 ? 0.715 -12.550 10.334 1.00 89.00 450 TYR A N 1
ATOM 3535 C CA . TYR A 1 450 ? 0.005 -13.712 9.796 1.00 89.00 450 TYR A CA 1
ATOM 3536 C C . TYR A 1 450 ? -1.245 -13.365 8.986 1.00 89.00 450 TYR A C 1
ATOM 3538 O O . TYR A 1 450 ? -1.815 -14.253 8.354 1.00 89.00 450 TYR A O 1
ATOM 3546 N N . TRP A 1 451 ? -1.669 -12.101 8.976 1.00 91.38 451 TRP A N 1
ATOM 3547 C CA . TRP A 1 451 ? -2.900 -11.676 8.313 1.00 91.38 451 TRP A CA 1
ATOM 3548 C C . TRP A 1 451 ? -2.909 -12.030 6.820 1.00 91.38 451 TRP A C 1
ATOM 3550 O O . TRP A 1 451 ? -3.864 -12.621 6.316 1.00 91.38 451 TRP A O 1
ATOM 3560 N N . ARG A 1 452 ? -1.801 -11.766 6.114 1.00 85.38 452 ARG A N 1
ATOM 3561 C CA . ARG A 1 452 ? -1.687 -12.061 4.676 1.00 85.38 452 ARG A CA 1
ATOM 3562 C C . ARG A 1 452 ? -1.774 -13.557 4.368 1.00 85.38 452 ARG A C 1
ATOM 3564 O O . ARG A 1 452 ? -2.365 -13.944 3.359 1.00 85.38 452 ARG A O 1
ATOM 3571 N N . ASP A 1 453 ? -1.205 -14.394 5.230 1.00 85.31 453 ASP A N 1
ATOM 3572 C CA . ASP A 1 453 ? -1.290 -15.847 5.081 1.00 85.31 453 ASP A CA 1
ATOM 3573 C C . ASP A 1 453 ? -2.718 -16.338 5.355 1.00 85.31 453 ASP A C 1
ATOM 3575 O O . ASP A 1 453 ? -3.220 -17.202 4.630 1.00 85.31 453 ASP A O 1
ATOM 3579 N N . ALA A 1 454 ? -3.404 -15.734 6.332 1.00 88.75 454 ALA A N 1
ATOM 3580 C CA . ALA A 1 454 ? -4.797 -16.026 6.658 1.00 88.75 454 ALA A CA 1
ATOM 3581 C C . ALA A 1 454 ? -5.756 -15.663 5.509 1.00 88.75 454 ALA A C 1
ATOM 3583 O O . ALA A 1 454 ? -6.627 -16.463 5.171 1.00 88.75 454 ALA A O 1
ATOM 3584 N N . LEU A 1 455 ? -5.532 -14.547 4.800 1.00 88.88 455 LEU A N 1
ATOM 3585 C CA . LEU A 1 455 ? -6.264 -14.213 3.564 1.00 88.88 455 LEU A CA 1
ATOM 3586 C C . LEU A 1 455 ? -6.129 -15.291 2.474 1.00 88.88 455 LEU A C 1
ATOM 3588 O O . LEU A 1 455 ? -6.979 -15.420 1.590 1.00 88.88 455 LEU A O 1
ATOM 3592 N N . GLY A 1 456 ? -5.066 -16.099 2.523 1.00 84.44 456 GLY A N 1
ATOM 3593 C CA . GLY A 1 456 ? -4.893 -17.260 1.658 1.00 84.44 456 GLY A CA 1
ATOM 3594 C C . GLY A 1 456 ? -5.966 -18.337 1.834 1.00 84.44 456 GLY A C 1
ATOM 3595 O O . GLY A 1 456 ? -6.204 -19.080 0.879 1.00 84.44 456 GLY A O 1
ATOM 3596 N N . GLU A 1 457 ? -6.628 -18.413 2.992 1.00 85.56 457 GLU A N 1
ATOM 3597 C CA . GLU A 1 457 ? -7.691 -19.387 3.264 1.00 85.56 457 GLU A CA 1
ATOM 3598 C C . GLU A 1 457 ? -8.887 -19.206 2.324 1.00 85.56 457 GLU A C 1
ATOM 3600 O O . GLU A 1 457 ? -9.371 -20.190 1.771 1.00 85.56 457 GLU A O 1
ATOM 3605 N N . GLY A 1 458 ? -9.278 -17.965 2.021 1.00 82.50 458 GLY A N 1
ATOM 3606 C CA . GLY A 1 458 ? -10.391 -17.670 1.113 1.00 82.50 458 GLY A CA 1
ATOM 3607 C C . GLY A 1 458 ? -10.218 -18.205 -0.316 1.00 82.50 458 GLY A C 1
ATOM 3608 O O . GLY A 1 458 ? -11.183 -18.275 -1.071 1.00 82.50 458 GLY A O 1
ATOM 3609 N N . ARG A 1 459 ? -9.000 -18.608 -0.708 1.00 80.56 459 ARG A N 1
ATOM 3610 C CA . ARG A 1 459 ? -8.710 -19.232 -2.015 1.00 80.56 459 ARG A CA 1
ATOM 3611 C C . ARG A 1 459 ? -8.800 -20.762 -1.994 1.00 80.56 459 ARG A C 1
ATOM 3613 O O . ARG A 1 459 ? -8.670 -21.389 -3.045 1.00 80.56 459 ARG A O 1
ATOM 3620 N N . ARG A 1 460 ? -8.964 -21.375 -0.821 1.00 83.94 460 ARG A N 1
ATOM 3621 C CA . ARG A 1 460 ? -9.050 -22.831 -0.649 1.00 83.94 460 ARG A CA 1
ATOM 3622 C C . ARG A 1 460 ? -10.503 -23.305 -0.809 1.00 83.94 460 ARG A C 1
ATOM 3624 O O . ARG A 1 460 ? -11.429 -22.525 -0.584 1.00 83.94 460 ARG A O 1
ATOM 3631 N N . PRO A 1 461 ? -10.737 -24.581 -1.172 1.00 81.94 461 PRO A N 1
ATOM 3632 C CA . PRO A 1 461 ? -12.081 -25.155 -1.165 1.00 81.94 461 PRO A CA 1
ATOM 3633 C C . PRO A 1 461 ? -12.736 -25.006 0.216 1.00 81.94 461 PRO A C 1
ATOM 3635 O O . PRO A 1 461 ? -12.135 -25.384 1.219 1.00 81.94 461 PRO A O 1
ATOM 3638 N N . GLY A 1 462 ? -13.952 -24.455 0.257 1.00 83.50 462 GLY A N 1
ATOM 3639 C CA . GLY A 1 462 ? -14.681 -24.160 1.499 1.00 83.50 462 GLY A CA 1
ATOM 3640 C C . GLY A 1 462 ? -14.525 -22.725 2.024 1.00 83.50 462 GLY A C 1
ATOM 3641 O O . GLY A 1 462 ? -15.260 -22.352 2.934 1.00 83.50 462 GLY A O 1
ATOM 3642 N N . GLY A 1 463 ? -13.631 -21.923 1.431 1.00 91.19 463 GLY A N 1
ATOM 3643 C CA . GLY A 1 463 ? -13.431 -20.514 1.775 1.00 91.19 463 GLY A CA 1
ATOM 3644 C C . GLY A 1 463 ? -12.945 -20.288 3.213 1.00 91.19 463 GLY A C 1
ATOM 3645 O O . GLY A 1 463 ? -12.395 -21.186 3.849 1.00 91.19 463 GLY A O 1
ATOM 3646 N N . PHE A 1 464 ? -13.145 -19.075 3.727 1.00 94.69 464 PHE A N 1
ATOM 3647 C CA . PHE A 1 464 ? -12.866 -18.720 5.116 1.00 94.69 464 PHE A CA 1
ATOM 3648 C C . PHE A 1 464 ? -13.732 -19.516 6.089 1.00 94.69 464 PHE A C 1
ATOM 3650 O O . PHE A 1 464 ? -14.967 -19.555 5.971 1.00 94.69 464 PHE A O 1
ATOM 3657 N N . LYS A 1 465 ? -13.089 -20.114 7.093 1.00 93.56 465 LYS A N 1
ATOM 3658 C CA . LYS A 1 465 ? -13.793 -20.861 8.140 1.00 93.56 465 LYS A CA 1
ATOM 3659 C C . LYS A 1 465 ? -14.424 -19.959 9.192 1.00 93.56 465 LYS A C 1
ATOM 3661 O O . LYS A 1 465 ? -15.392 -20.409 9.801 1.00 93.56 465 LYS A O 1
ATOM 3666 N N . GLY A 1 466 ? -13.907 -18.741 9.362 1.00 94.25 466 GLY A N 1
ATOM 3667 C CA . GLY A 1 466 ? -14.154 -17.853 10.501 1.00 94.25 466 GLY A CA 1
ATOM 3668 C C . GLY A 1 466 ? -13.086 -18.034 11.581 1.00 94.25 466 GLY A C 1
ATOM 3669 O O . GLY A 1 466 ? -12.414 -19.071 11.628 1.00 94.25 466 GLY A O 1
ATOM 3670 N N . SER A 1 467 ? -12.913 -17.032 12.440 1.00 95.25 467 SER A N 1
ATOM 3671 C CA . SER A 1 467 ? -11.883 -17.069 13.476 1.00 95.25 467 SER A CA 1
ATOM 3672 C C . SER A 1 467 ? -12.178 -18.150 14.520 1.00 95.25 467 SER A C 1
ATOM 3674 O O . SER A 1 467 ? -13.332 -18.503 14.779 1.00 95.25 467 SER A O 1
ATOM 3676 N N . TYR A 1 468 ? -11.127 -18.701 15.131 1.00 93.75 468 TYR A N 1
ATOM 3677 C CA . TYR A 1 468 ? -11.285 -19.747 16.144 1.00 93.75 468 TYR A CA 1
ATOM 3678 C C . TYR A 1 468 ? -12.168 -19.310 17.331 1.00 93.75 468 TYR A C 1
ATOM 3680 O O . TYR A 1 468 ? -13.102 -20.051 17.642 1.00 93.75 468 TYR A O 1
ATOM 3688 N N . PRO A 1 469 ? -11.970 -18.126 17.948 1.00 94.25 469 PRO A N 1
ATOM 3689 C CA . PRO A 1 469 ? -12.856 -17.636 19.005 1.00 94.25 469 PRO A CA 1
ATOM 3690 C C . PRO A 1 469 ? -14.335 -17.557 18.604 1.00 94.25 469 PRO A C 1
ATOM 3692 O O . PRO A 1 469 ? -15.189 -17.999 19.371 1.00 94.25 469 PRO A O 1
ATOM 3695 N N . ILE A 1 470 ? -14.650 -17.069 17.397 1.00 96.50 470 ILE A N 1
ATOM 3696 C CA . ILE A 1 470 ? -16.036 -16.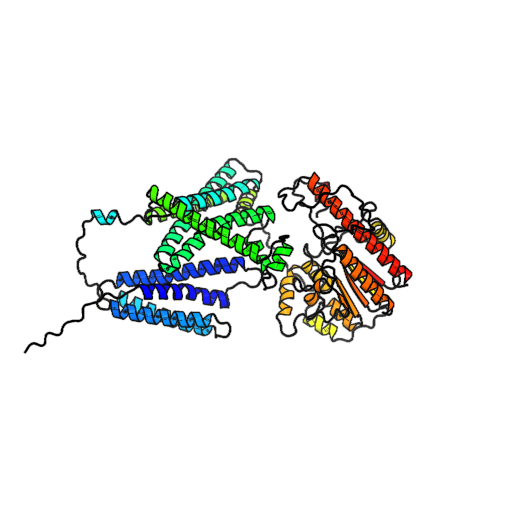990 16.904 1.00 96.50 470 ILE A CA 1
ATOM 3697 C C . ILE A 1 470 ? -16.629 -18.390 16.733 1.00 96.50 470 ILE A C 1
ATOM 3699 O O . ILE A 1 470 ? -17.733 -18.663 17.202 1.00 96.50 470 ILE A O 1
ATOM 3703 N N . ARG A 1 471 ? -15.872 -19.314 16.134 1.00 96.19 471 ARG A N 1
ATOM 3704 C CA . ARG A 1 471 ? -16.294 -20.712 15.973 1.00 96.19 471 ARG A CA 1
ATOM 3705 C C . ARG A 1 471 ? -16.531 -21.396 17.319 1.00 96.19 471 ARG A C 1
ATOM 3707 O O . ARG A 1 471 ? -17.529 -22.086 17.479 1.00 96.19 471 ARG A O 1
ATOM 3714 N N . LEU A 1 472 ? -15.646 -21.191 18.291 1.00 94.94 472 LEU A N 1
ATOM 3715 C CA . LEU A 1 472 ? -15.782 -21.767 19.628 1.00 94.94 472 LEU A CA 1
ATOM 3716 C C . LEU A 1 472 ? -17.027 -21.235 20.346 1.00 94.94 472 LEU A C 1
ATOM 3718 O O . LEU A 1 472 ? -17.799 -22.019 20.892 1.00 94.94 472 LEU A O 1
ATOM 3722 N N . LEU A 1 473 ? -17.245 -19.919 20.327 1.00 95.50 473 LEU A N 1
ATOM 3723 C CA . LEU A 1 473 ? -18.438 -19.310 20.918 1.00 95.50 473 LEU A CA 1
ATOM 3724 C C . LEU A 1 473 ? -19.718 -19.822 20.242 1.00 95.50 473 LEU A C 1
ATOM 3726 O O . LEU A 1 473 ? -20.683 -20.136 20.941 1.00 95.50 473 LEU A O 1
ATOM 3730 N N . HIS A 1 474 ? -19.709 -19.992 18.916 1.00 95.88 474 HIS A N 1
ATOM 3731 C CA . HIS A 1 474 ? -20.835 -20.561 18.175 1.00 95.88 474 HIS A CA 1
ATOM 3732 C C . HIS A 1 474 ? -21.194 -21.971 18.671 1.00 95.88 474 HIS A C 1
ATOM 3734 O O . HIS A 1 474 ? -22.361 -22.243 18.960 1.00 95.88 474 HIS A O 1
ATOM 3740 N N . GLU A 1 475 ? -20.196 -22.851 18.823 1.00 95.19 475 GLU A N 1
ATOM 3741 C CA . GLU A 1 475 ? -20.388 -24.212 19.350 1.00 95.19 475 GLU A CA 1
ATOM 3742 C C . GLU A 1 475 ? -20.840 -24.218 20.822 1.00 95.19 475 GLU A C 1
ATOM 3744 O O . GLU A 1 475 ? -21.575 -25.105 21.254 1.00 95.19 475 GLU A O 1
ATOM 3749 N N . LEU A 1 476 ? -20.471 -23.194 21.599 1.00 94.75 476 LEU A N 1
ATOM 3750 C CA . LEU A 1 476 ? -20.961 -22.983 22.968 1.00 94.75 476 LEU A CA 1
ATOM 3751 C C . LEU A 1 476 ? -22.386 -22.394 23.027 1.00 94.75 476 LEU A C 1
ATOM 3753 O O . LEU A 1 476 ? -22.939 -22.218 24.119 1.00 94.75 476 LEU A O 1
ATOM 3757 N N . GLY A 1 477 ? -23.000 -22.135 21.871 1.00 94.12 477 GLY A N 1
ATOM 3758 C CA . GLY A 1 477 ? -24.378 -21.672 21.731 1.00 94.12 477 GLY A CA 1
ATOM 3759 C C . GLY A 1 477 ? -24.543 -20.158 21.634 1.00 94.12 477 GLY A C 1
ATOM 3760 O O . GLY A 1 477 ? -25.674 -19.693 21.750 1.00 94.12 477 GLY A O 1
ATOM 3761 N N . TYR A 1 478 ? -23.466 -19.395 21.427 1.00 97.25 478 TYR A N 1
ATOM 3762 C CA . TYR A 1 478 ? -23.572 -17.961 21.161 1.00 97.25 478 TYR A CA 1
ATOM 3763 C C . TYR A 1 478 ? -24.044 -17.680 19.732 1.00 97.25 478 TYR A C 1
ATOM 3765 O O . TYR A 1 478 ? -23.699 -18.418 18.799 1.00 97.25 478 TYR A O 1
ATOM 3773 N N . ARG A 1 479 ? -24.822 -16.604 19.563 1.00 96.94 479 ARG A N 1
ATOM 3774 C CA . ARG A 1 479 ? -25.193 -16.024 18.259 1.00 96.94 479 ARG A CA 1
ATOM 3775 C C . ARG A 1 479 ? -24.586 -14.646 18.089 1.00 96.94 479 ARG A C 1
ATOM 3777 O O . ARG A 1 479 ? -24.390 -13.939 19.073 1.00 96.94 479 ARG A O 1
ATOM 3784 N N . PHE A 1 480 ? -24.283 -14.265 16.852 1.00 97.94 480 PHE A N 1
ATOM 3785 C CA . PHE A 1 480 ? -23.544 -13.035 16.578 1.00 97.94 480 PHE A CA 1
ATOM 3786 C C . PHE A 1 480 ? -24.369 -12.065 15.745 1.00 97.94 480 PHE A C 1
ATOM 3788 O O . PHE A 1 480 ? -24.986 -12.445 14.750 1.00 97.94 480 PHE A O 1
ATOM 3795 N N . SER A 1 481 ? -24.325 -10.792 16.124 1.00 97.44 481 SER A N 1
ATOM 3796 C CA . SER A 1 481 ? -24.761 -9.694 15.267 1.00 97.44 481 SER A CA 1
ATOM 3797 C C . SER A 1 481 ? -23.596 -8.752 15.016 1.00 97.44 481 SER A C 1
ATOM 3799 O O . SER A 1 481 ? -22.924 -8.359 15.971 1.00 97.44 481 SER A O 1
ATOM 3801 N N . VAL A 1 482 ? -23.393 -8.352 13.770 1.00 97.94 482 VAL A N 1
ATOM 3802 C CA . VAL A 1 482 ? -22.294 -7.488 13.346 1.00 97.94 482 VAL A CA 1
ATOM 3803 C C . VAL A 1 482 ? -22.882 -6.272 12.654 1.00 97.94 482 VAL A C 1
ATOM 3805 O O . VAL A 1 482 ? -23.645 -6.414 11.698 1.00 97.94 482 VAL A O 1
ATOM 3808 N N . ARG A 1 483 ? -22.533 -5.077 13.129 1.00 98.06 483 ARG A N 1
ATOM 3809 C CA . ARG A 1 483 ? -22.892 -3.831 12.454 1.00 98.06 483 ARG A CA 1
ATOM 3810 C C . ARG A 1 483 ? -21.691 -2.917 12.328 1.00 98.06 483 ARG A C 1
ATOM 3812 O O . ARG A 1 483 ? -20.909 -2.803 13.270 1.00 98.06 483 ARG A O 1
ATOM 3819 N N . ALA A 1 484 ? -21.556 -2.261 11.189 1.00 96.19 484 ALA A N 1
ATOM 3820 C CA . ALA A 1 484 ? -20.447 -1.361 10.929 1.00 96.19 484 ALA A CA 1
ATOM 3821 C C . ALA A 1 484 ? -20.872 -0.176 10.069 1.00 96.19 484 ALA A C 1
ATOM 3823 O O . ALA A 1 484 ? -21.791 -0.272 9.258 1.00 96.19 484 ALA A O 1
ATOM 3824 N N . VAL A 1 485 ? -20.184 0.948 10.245 1.00 93.88 485 VAL A N 1
ATOM 3825 C CA . VAL A 1 485 ? -20.348 2.123 9.384 1.00 93.88 485 VAL A CA 1
ATOM 3826 C C . VAL A 1 485 ? -19.629 1.946 8.042 1.00 93.88 485 VAL A C 1
ATOM 3828 O O . VAL A 1 485 ? -20.114 2.461 7.028 1.00 93.88 485 VAL A O 1
ATOM 3831 N N . CYS A 1 486 ? -18.515 1.206 8.032 1.00 89.50 486 CYS A N 1
ATOM 3832 C CA . CYS A 1 486 ? -17.709 0.881 6.857 1.00 89.50 486 CYS A CA 1
ATOM 3833 C C . CYS A 1 486 ? -18.228 -0.342 6.072 1.00 89.50 486 CYS A C 1
ATOM 3835 O O . CYS A 1 486 ? -19.101 -1.082 6.525 1.00 89.50 486 CYS A O 1
ATOM 3837 N N . ASP A 1 487 ? -17.706 -0.536 4.855 1.00 89.38 487 ASP A N 1
ATOM 3838 C CA . ASP A 1 487 ? -17.968 -1.719 4.022 1.00 89.38 487 ASP A CA 1
ATOM 3839 C C . ASP A 1 487 ? -17.087 -2.882 4.495 1.00 89.38 487 ASP A C 1
ATOM 3841 O 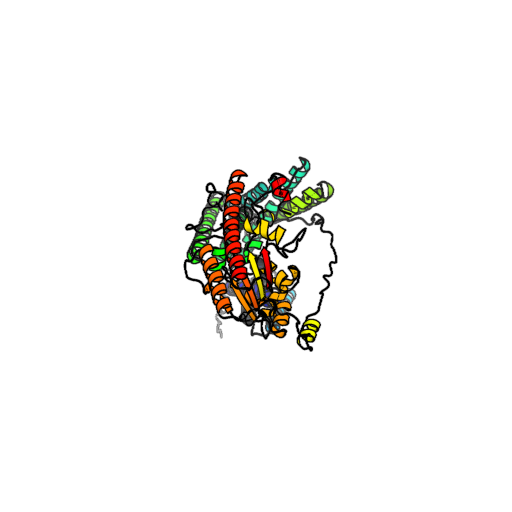O . ASP A 1 487 ? -15.861 -2.857 4.341 1.00 89.38 487 ASP A O 1
ATOM 3845 N N . LEU A 1 488 ? -17.700 -3.931 5.049 1.00 90.94 488 LEU A N 1
ATOM 3846 C CA . LEU A 1 488 ? -16.949 -5.050 5.620 1.00 90.94 488 LEU A CA 1
ATOM 3847 C C . LEU A 1 488 ? -16.473 -6.067 4.571 1.00 90.94 488 LEU A C 1
ATOM 3849 O O . LEU A 1 488 ? -15.752 -7.017 4.907 1.00 90.94 488 LEU A O 1
ATOM 3853 N N . SER A 1 489 ? -16.828 -5.880 3.297 1.00 87.00 489 SER A N 1
ATOM 3854 C CA . SER A 1 489 ? -16.252 -6.631 2.179 1.00 87.00 489 SER A CA 1
ATOM 3855 C C . SER A 1 489 ? -14.831 -6.165 1.845 1.00 87.00 489 SER A C 1
ATOM 3857 O O . SER A 1 489 ? -14.030 -6.965 1.330 1.00 87.00 489 SER A O 1
ATOM 3859 N N . TYR A 1 490 ? -14.489 -4.916 2.196 1.00 81.44 490 TYR A N 1
ATOM 3860 C CA . TYR A 1 490 ? -13.155 -4.350 2.023 1.00 81.44 490 TYR A CA 1
ATOM 3861 C C . TYR A 1 490 ? -12.114 -5.250 2.689 1.00 81.44 490 TYR A C 1
ATOM 3863 O O . TYR A 1 490 ? -12.265 -5.673 3.835 1.00 81.44 490 TYR A O 1
ATOM 3871 N N . LYS A 1 491 ? -11.077 -5.628 1.928 1.00 84.44 491 LYS A N 1
ATOM 3872 C CA . LYS A 1 491 ? -9.999 -6.537 2.363 1.00 84.44 491 LYS A CA 1
ATOM 3873 C C . LYS A 1 491 ? -10.483 -7.816 3.077 1.00 84.44 491 LYS A C 1
ATOM 3875 O O . LYS A 1 491 ? -9.743 -8.400 3.868 1.00 84.44 491 LYS A O 1
ATOM 3880 N N . LYS A 1 492 ? -11.699 -8.287 2.761 1.00 88.69 492 LYS A N 1
ATOM 3881 C CA . LYS A 1 492 ? -12.327 -9.485 3.347 1.00 88.69 492 LYS A CA 1
ATOM 3882 C C . LYS A 1 492 ? -12.477 -9.433 4.872 1.00 88.69 492 LYS A C 1
ATOM 3884 O O . LYS A 1 492 ? -12.442 -10.486 5.505 1.00 88.69 492 LYS A O 1
ATOM 3889 N N . MET A 1 493 ? -12.665 -8.247 5.458 1.00 90.31 493 MET A N 1
ATOM 3890 C CA . MET A 1 493 ? -12.775 -8.077 6.914 1.00 90.31 493 MET A CA 1
ATOM 3891 C C . MET A 1 493 ? -13.885 -8.929 7.539 1.00 90.31 493 MET A C 1
ATOM 3893 O O . MET A 1 493 ? -13.623 -9.607 8.532 1.00 90.31 493 MET A O 1
ATOM 3897 N N . CYS A 1 494 ? -15.096 -8.955 6.969 1.00 93.19 494 CYS A N 1
ATOM 3898 C CA . CYS A 1 494 ? -16.160 -9.798 7.521 1.00 93.19 494 CYS A CA 1
ATOM 3899 C C . CYS A 1 494 ? -15.851 -11.286 7.329 1.00 93.19 494 CYS A C 1
ATOM 3901 O O . CYS A 1 494 ? -15.759 -12.023 8.309 1.00 93.19 494 CYS A O 1
ATOM 3903 N N . ASP A 1 495 ? -15.631 -11.719 6.083 1.00 94.31 495 ASP A N 1
ATOM 3904 C CA . ASP A 1 495 ? -15.479 -13.141 5.756 1.00 94.31 495 ASP A CA 1
ATOM 3905 C C . ASP A 1 495 ? -14.307 -13.795 6.509 1.00 94.31 495 ASP A C 1
ATOM 3907 O O . ASP A 1 495 ? -14.415 -14.929 6.979 1.00 94.31 495 ASP A O 1
ATOM 3911 N N . LEU A 1 496 ? -13.186 -13.082 6.663 1.00 95.12 496 LEU A N 1
ATOM 3912 C CA . LEU A 1 496 ? -12.011 -13.575 7.385 1.00 95.12 496 LEU A CA 1
ATOM 3913 C C . LEU A 1 496 ? -12.316 -13.857 8.865 1.00 95.12 496 LEU A C 1
ATOM 3915 O O . LEU A 1 496 ? -11.771 -14.802 9.440 1.00 95.12 496 LEU A O 1
ATOM 3919 N N . ASN A 1 497 ? -13.170 -13.046 9.490 1.00 96.19 497 ASN A N 1
ATOM 3920 C CA . ASN A 1 497 ? -13.458 -13.116 10.923 1.00 96.19 497 ASN A CA 1
ATOM 3921 C C . ASN A 1 497 ? -14.701 -13.966 11.231 1.00 96.19 497 ASN A C 1
ATOM 3923 O O . ASN A 1 497 ? -14.668 -14.788 12.146 1.00 96.19 497 ASN A O 1
ATOM 3927 N N . PHE A 1 498 ? -15.756 -13.855 10.424 1.00 97.00 498 PHE A N 1
ATOM 3928 C CA . PHE A 1 498 ? -17.064 -14.492 10.634 1.00 97.00 498 PHE A CA 1
ATOM 3929 C C . PHE A 1 498 ? -17.375 -15.619 9.632 1.00 97.00 498 PHE A C 1
ATOM 3931 O O . PHE A 1 498 ? -18.464 -16.193 9.650 1.00 97.00 498 PHE A O 1
ATOM 3938 N N . GLY A 1 499 ? -16.399 -15.999 8.805 1.00 95.94 499 GLY A N 1
ATOM 3939 C CA . GLY A 1 499 ? -16.508 -17.073 7.821 1.00 95.94 499 GLY A CA 1
ATOM 3940 C C . GLY A 1 499 ? -17.112 -16.610 6.498 1.00 95.94 499 GLY A C 1
ATOM 3941 O O . GLY A 1 499 ? -17.757 -15.572 6.435 1.00 95.94 499 GLY A O 1
ATOM 3942 N N . SER A 1 500 ? -16.887 -17.395 5.439 1.00 94.81 500 SER A N 1
ATOM 3943 C CA . SER A 1 500 ? -17.365 -17.062 4.086 1.00 94.81 500 SER A CA 1
ATOM 3944 C C . SER A 1 500 ? -18.861 -16.809 4.064 1.00 94.81 500 SER A C 1
ATOM 3946 O O . SER A 1 500 ? -19.608 -17.531 4.732 1.00 94.81 500 SER A O 1
ATOM 3948 N N . ASP A 1 501 ? -19.263 -15.815 3.274 1.00 90.81 501 ASP A N 1
ATOM 3949 C CA . ASP A 1 501 ? -20.646 -15.355 3.195 1.00 90.81 501 ASP A CA 1
ATOM 3950 C C . ASP A 1 501 ? -21.175 -14.985 4.586 1.00 90.81 501 ASP A C 1
ATOM 3952 O O . ASP A 1 501 ? -22.337 -15.234 4.898 1.00 90.81 501 ASP A O 1
ATOM 3956 N N . HIS A 1 502 ? -20.286 -14.427 5.429 1.00 92.38 502 HIS A N 1
ATOM 3957 C CA . HIS A 1 502 ? -20.571 -13.934 6.781 1.00 92.38 502 HIS A CA 1
ATOM 3958 C C . HIS A 1 502 ? -21.430 -14.895 7.624 1.00 92.38 502 HIS A C 1
ATOM 3960 O O . HIS A 1 502 ? -22.224 -14.469 8.457 1.00 92.38 502 HIS A O 1
ATOM 3966 N N . LYS A 1 503 ? -21.255 -16.213 7.441 1.00 94.75 503 LYS A N 1
ATOM 3967 C CA . LYS A 1 503 ? -22.157 -17.260 7.961 1.00 94.75 503 LYS A CA 1
ATOM 3968 C C . LYS A 1 503 ? -22.380 -17.258 9.479 1.00 94.75 503 LYS A C 1
ATOM 3970 O O . LYS A 1 503 ? -23.358 -17.841 9.933 1.00 94.75 503 LYS A O 1
ATOM 3975 N N . PHE A 1 504 ? -21.463 -16.683 10.263 1.00 96.75 504 PHE A N 1
ATOM 3976 C CA . PHE A 1 504 ? -21.632 -16.547 11.713 1.00 96.75 504 PHE A CA 1
ATOM 3977 C C . PHE A 1 504 ? -22.280 -15.222 12.131 1.00 96.75 504 PHE A C 1
ATOM 3979 O O . PHE A 1 504 ? -22.757 -15.135 13.254 1.00 96.75 504 PHE A O 1
ATOM 3986 N N . ALA A 1 505 ? -22.342 -14.211 11.265 1.00 95.44 505 ALA A N 1
ATOM 3987 C CA . ALA A 1 505 ? -23.037 -12.955 11.533 1.00 95.44 505 ALA A CA 1
ATOM 3988 C C . ALA A 1 505 ? -24.528 -13.088 11.173 1.00 95.44 505 ALA A C 1
ATOM 3990 O O . ALA A 1 505 ? -24.964 -12.676 10.102 1.00 95.44 505 ALA A O 1
ATOM 3991 N N . GLU A 1 506 ? -25.320 -13.679 12.072 1.00 93.94 506 GLU A N 1
ATOM 3992 C CA . GLU A 1 506 ? -26.756 -13.936 11.856 1.00 93.94 506 GLU A CA 1
ATOM 3993 C C . GLU A 1 506 ? -27.563 -12.662 11.606 1.00 93.94 506 GLU A C 1
ATOM 3995 O O . GLU A 1 506 ? -28.560 -12.680 10.883 1.00 93.94 506 GLU A O 1
ATOM 4000 N N . HIS A 1 507 ? -27.157 -11.556 12.225 1.00 95.50 507 HIS A N 1
ATOM 4001 C CA . HIS A 1 507 ? -27.642 -10.224 11.882 1.00 95.50 507 HIS A CA 1
ATOM 4002 C C . HIS A 1 507 ? -26.456 -9.400 11.407 1.00 95.50 507 HIS A C 1
ATOM 4004 O O . HIS A 1 507 ? -25.451 -9.297 12.110 1.00 95.50 507 HIS A O 1
ATOM 4010 N N . PHE A 1 508 ? -26.579 -8.832 10.215 1.00 96.25 508 PHE A N 1
ATOM 4011 C CA . PHE A 1 508 ? -25.492 -8.156 9.526 1.00 96.25 508 PHE A CA 1
ATOM 4012 C C . PHE A 1 508 ? -25.998 -6.848 8.920 1.00 96.25 508 PHE A C 1
ATOM 4014 O O . PHE A 1 508 ? -27.014 -6.844 8.222 1.00 96.25 508 PHE A O 1
ATOM 4021 N N . LEU A 1 509 ? -25.306 -5.746 9.210 1.00 96.81 509 LEU A N 1
ATOM 4022 C CA . LEU A 1 509 ? -25.628 -4.419 8.687 1.00 96.81 509 LEU A CA 1
ATOM 4023 C C . LEU A 1 509 ? -24.352 -3.588 8.517 1.00 96.81 509 LEU A C 1
ATOM 4025 O O . LEU A 1 509 ? -23.751 -3.172 9.503 1.00 96.81 509 LEU A O 1
ATOM 4029 N N . ASP A 1 510 ? -23.949 -3.322 7.282 1.00 95.19 510 ASP A N 1
ATOM 4030 C CA . ASP A 1 510 ? -22.747 -2.554 6.950 1.00 95.19 510 ASP A CA 1
ATOM 4031 C C . ASP A 1 510 ? -23.014 -1.503 5.856 1.00 95.19 510 ASP A C 1
ATOM 4033 O O . ASP A 1 510 ? -24.158 -1.326 5.425 1.00 95.19 510 ASP A O 1
ATOM 4037 N N . ALA A 1 511 ? -21.980 -0.775 5.410 1.00 91.00 511 ALA A N 1
ATOM 4038 C CA . ALA A 1 511 ? -22.144 0.382 4.520 1.00 91.00 511 ALA A CA 1
ATOM 4039 C C . ALA A 1 511 ? -23.035 0.153 3.279 1.00 91.00 511 ALA A C 1
ATOM 4041 O O . ALA A 1 511 ? -23.902 0.996 3.042 1.00 91.00 511 ALA A O 1
ATOM 4042 N N . PRO A 1 512 ? -22.895 -0.940 2.498 1.00 89.19 512 PRO A N 1
ATOM 4043 C CA . PRO A 1 512 ? -23.746 -1.197 1.330 1.00 89.19 512 PRO A CA 1
ATOM 4044 C C . PRO A 1 512 ? -25.240 -1.380 1.633 1.00 89.19 512 PRO A C 1
ATOM 4046 O O . PRO A 1 512 ? -26.062 -1.280 0.722 1.00 89.19 512 PRO A O 1
ATOM 4049 N N . LEU A 1 513 ? -25.598 -1.692 2.880 1.00 91.62 513 LEU A N 1
ATOM 4050 C CA . LEU A 1 513 ? -26.979 -1.895 3.329 1.00 91.62 513 LEU A CA 1
ATOM 4051 C C . LEU A 1 513 ? -27.566 -0.654 4.016 1.00 91.62 513 LEU A C 1
ATOM 4053 O O . LEU A 1 513 ? -28.763 -0.617 4.314 1.00 91.62 513 LEU A O 1
ATOM 4057 N N . LEU A 1 514 ? -26.738 0.358 4.276 1.00 92.44 514 LEU A N 1
ATOM 4058 C CA . LEU A 1 514 ? -27.153 1.616 4.881 1.00 92.44 514 LEU A CA 1
ATOM 4059 C C . LEU A 1 514 ? -27.707 2.587 3.823 1.00 92.44 514 LEU A C 1
ATOM 4061 O O . LEU A 1 514 ? -27.395 2.462 2.639 1.00 92.44 514 LEU A O 1
ATOM 4065 N N . PRO A 1 515 ? -28.543 3.567 4.220 1.00 91.62 515 PRO A N 1
ATOM 4066 C CA . PRO A 1 515 ? -29.115 4.524 3.280 1.00 91.62 515 PRO A CA 1
ATOM 4067 C C . PRO A 1 515 ? -28.049 5.305 2.502 1.00 91.62 515 PRO A C 1
ATOM 4069 O O . PRO A 1 515 ? -27.127 5.882 3.087 1.00 91.62 515 PRO A O 1
ATOM 4072 N N . ASP A 1 516 ? -28.230 5.382 1.183 1.00 86.00 516 ASP A N 1
ATOM 4073 C CA . ASP A 1 516 ? -27.381 6.188 0.309 1.00 86.00 516 ASP A CA 1
ATOM 4074 C C . ASP A 1 516 ? -27.344 7.651 0.773 1.00 86.00 516 ASP A C 1
ATOM 4076 O O . ASP A 1 516 ? -28.372 8.267 1.060 1.00 86.00 516 ASP A O 1
ATOM 4080 N N . GLY A 1 517 ? -26.141 8.224 0.822 1.00 85.12 517 GLY A N 1
ATOM 4081 C CA . GLY A 1 517 ? -25.929 9.623 1.203 1.00 85.12 517 GLY A CA 1
ATOM 4082 C C . GLY A 1 517 ? -25.981 9.914 2.706 1.00 85.12 517 GLY A C 1
ATOM 4083 O O . GLY A 1 517 ? -25.682 11.045 3.082 1.00 85.12 517 GLY A O 1
ATOM 4084 N N . ALA A 1 518 ? -26.287 8.931 3.564 1.00 89.62 518 ALA A N 1
ATOM 4085 C CA . ALA A 1 518 ? -26.175 9.106 5.011 1.00 89.62 518 ALA A CA 1
ATOM 4086 C C . ALA A 1 518 ? -24.719 9.397 5.405 1.00 89.62 518 ALA A C 1
ATOM 4088 O O . ALA A 1 518 ? -23.800 8.667 5.004 1.00 89.62 518 ALA A O 1
ATOM 4089 N N . SER A 1 519 ? -24.521 10.445 6.200 1.00 91.19 519 SER A N 1
ATOM 4090 C CA . SER A 1 519 ? -23.236 10.798 6.805 1.00 91.19 519 SER A CA 1
ATOM 4091 C C . SER A 1 519 ? -22.797 9.752 7.835 1.00 91.19 519 SER A C 1
ATOM 4093 O O . SER A 1 519 ? -23.612 8.987 8.350 1.00 91.19 519 SER A O 1
ATOM 4095 N N . ILE A 1 520 ? -21.504 9.719 8.164 1.00 93.75 520 ILE A N 1
ATOM 4096 C CA . ILE A 1 520 ? -20.948 8.774 9.147 1.00 93.75 520 ILE A CA 1
ATOM 4097 C C . ILE A 1 520 ? -21.697 8.816 10.498 1.00 93.75 520 ILE A C 1
ATOM 4099 O O . ILE A 1 520 ? -22.177 7.765 10.921 1.00 93.75 520 ILE A O 1
ATOM 4103 N N . PRO A 1 521 ? -21.947 9.984 11.124 1.00 95.19 521 PRO A N 1
ATOM 4104 C CA . PRO A 1 521 ? -22.700 10.046 12.379 1.00 95.19 521 PRO A CA 1
ATOM 4105 C C . PRO A 1 521 ? -24.153 9.559 12.260 1.00 95.19 521 PRO A C 1
ATOM 4107 O O . PRO A 1 521 ? -24.729 9.053 13.221 1.00 95.19 521 PRO A O 1
ATOM 4110 N N . GLU A 1 522 ? -24.787 9.716 11.093 1.00 95.38 522 GLU A N 1
ATOM 4111 C CA . GLU A 1 522 ? -26.137 9.189 10.851 1.00 95.38 522 GLU A CA 1
ATOM 4112 C C . GLU A 1 522 ? -26.125 7.666 10.724 1.00 95.38 522 GLU A C 1
ATOM 4114 O O . GLU A 1 522 ? -26.996 6.997 11.281 1.00 95.38 522 GLU A O 1
ATOM 4119 N N . ARG A 1 523 ? -25.118 7.108 10.044 1.00 96.12 523 ARG A N 1
ATOM 4120 C CA . ARG A 1 523 ? -24.904 5.658 9.946 1.00 96.12 523 ARG A CA 1
ATOM 4121 C C . ARG A 1 523 ? -24.691 5.030 11.319 1.00 96.12 523 ARG A C 1
ATOM 4123 O O . ARG A 1 523 ? -25.319 4.015 11.607 1.00 96.12 523 ARG A O 1
ATOM 4130 N N . GLU A 1 524 ? -23.895 5.659 12.181 1.00 96.81 524 GLU A N 1
ATOM 4131 C CA . GLU A 1 524 ? -23.692 5.225 13.571 1.00 96.81 524 GLU A CA 1
ATOM 4132 C C . GLU A 1 524 ? -25.007 5.168 14.352 1.00 96.81 524 GLU A C 1
ATOM 4134 O O . GLU A 1 524 ? -25.345 4.138 14.942 1.00 96.81 524 GLU A O 1
ATOM 4139 N N . LYS A 1 525 ? -25.814 6.234 14.278 1.00 96.19 525 LYS A N 1
ATOM 4140 C CA . LYS A 1 525 ? -27.148 6.260 14.896 1.00 96.19 525 LYS A CA 1
ATOM 4141 C C . LYS A 1 525 ? -28.035 5.128 14.382 1.00 96.19 525 LYS A C 1
ATOM 4143 O O . LYS A 1 525 ? -28.745 4.515 15.178 1.00 96.19 525 LYS A O 1
ATOM 4148 N N . ILE A 1 526 ? -27.999 4.839 13.079 1.00 97.69 526 ILE A N 1
ATOM 4149 C CA . ILE A 1 526 ? -28.783 3.757 12.465 1.00 97.69 526 ILE A CA 1
ATOM 4150 C C . ILE A 1 526 ? -28.349 2.396 13.010 1.00 97.69 526 ILE A C 1
ATOM 4152 O O . ILE A 1 526 ? -29.207 1.637 13.459 1.00 97.69 526 ILE A O 1
ATOM 4156 N N . ILE A 1 527 ? -27.050 2.083 13.020 1.00 97.88 527 ILE A N 1
ATOM 4157 C CA . ILE A 1 527 ? -26.578 0.773 13.490 1.00 97.88 527 ILE A CA 1
ATOM 4158 C C . ILE A 1 527 ? -26.808 0.583 14.996 1.00 97.88 527 ILE A C 1
ATOM 4160 O O . ILE A 1 527 ? -27.182 -0.509 15.426 1.00 97.88 527 ILE A O 1
ATOM 4164 N N . VAL A 1 528 ? -26.662 1.641 15.802 1.00 97.94 528 VAL A N 1
ATOM 4165 C CA . VAL A 1 528 ? -26.948 1.595 17.245 1.00 97.94 528 VAL A CA 1
ATOM 4166 C C . VAL A 1 5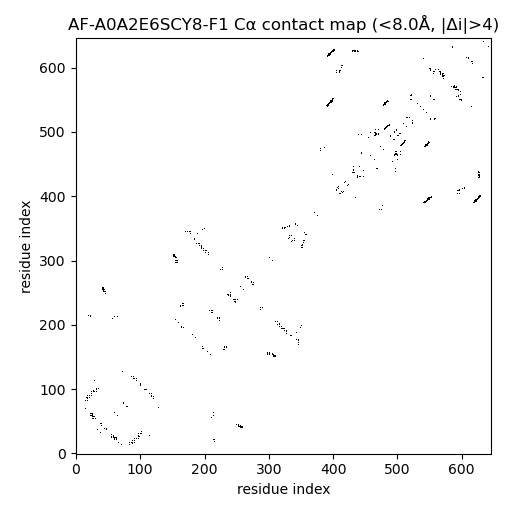28 ? -28.450 1.428 17.489 1.00 97.94 528 VAL A C 1
ATOM 4168 O O . VAL A 1 528 ? -28.848 0.627 18.337 1.00 97.94 528 VAL A O 1
ATOM 4171 N N . ALA A 1 529 ? -29.303 2.135 16.744 1.00 97.94 529 ALA A N 1
ATOM 4172 C CA . ALA A 1 529 ? -30.755 1.986 16.841 1.00 97.94 529 ALA A CA 1
ATOM 4173 C C . ALA A 1 529 ? -31.224 0.590 16.404 1.00 97.94 529 ALA A C 1
ATOM 4175 O O . ALA A 1 529 ? -32.098 0.009 17.048 1.00 97.94 529 ALA A O 1
ATOM 4176 N N . ASP A 1 530 ? -30.625 0.031 15.352 1.00 98.19 530 ASP A N 1
ATOM 4177 C CA . ASP A 1 530 ? -30.919 -1.326 14.893 1.00 98.19 530 ASP A CA 1
ATOM 4178 C C . ASP A 1 530 ? -30.531 -2.379 15.945 1.00 98.19 530 ASP A C 1
ATOM 4180 O O . ASP A 1 530 ? -31.308 -3.300 16.205 1.00 98.19 530 ASP A O 1
ATOM 4184 N N . LEU A 1 531 ? -29.394 -2.206 16.636 1.00 97.94 531 LEU A N 1
ATOM 4185 C CA . LEU A 1 531 ? -29.042 -3.061 17.773 1.00 97.94 531 LEU A CA 1
ATOM 4186 C C . LEU A 1 531 ? -30.060 -2.937 18.911 1.00 97.94 531 LEU A C 1
ATOM 4188 O O . LEU A 1 531 ? -30.549 -3.957 19.389 1.00 97.94 531 LEU A O 1
ATOM 4192 N N . LYS A 1 532 ? -30.420 -1.717 19.330 1.00 97.88 532 LYS A N 1
ATOM 4193 C CA . LYS A 1 532 ? -31.428 -1.504 20.389 1.00 97.88 532 LYS A CA 1
ATOM 4194 C C . LYS A 1 532 ? -32.741 -2.219 20.046 1.00 97.88 532 LYS A C 1
ATOM 4196 O O . LYS A 1 532 ? -33.261 -2.983 20.852 1.00 97.88 532 LYS A O 1
ATOM 4201 N N . LYS A 1 533 ? -33.213 -2.081 18.805 1.00 97.31 533 LYS A N 1
ATOM 4202 C CA . LYS A 1 533 ? -34.409 -2.776 18.311 1.00 97.31 533 LYS A CA 1
ATOM 4203 C C . LYS A 1 533 ? -34.264 -4.302 18.328 1.00 97.31 533 LYS A C 1
ATOM 4205 O O . LYS A 1 533 ? -35.211 -5.005 18.672 1.00 97.31 533 LYS A O 1
ATOM 4210 N N . GLN A 1 534 ? -33.096 -4.840 17.972 1.00 96.25 534 GLN A N 1
ATOM 4211 C CA . GLN A 1 534 ? -32.840 -6.278 18.087 1.00 96.25 534 GLN A CA 1
ATOM 4212 C C . GLN A 1 534 ? -32.970 -6.744 19.546 1.00 96.25 534 GLN A C 1
ATOM 4214 O O . GLN A 1 534 ? -33.624 -7.761 19.803 1.00 96.25 534 GLN A O 1
ATOM 4219 N N . LEU A 1 535 ? -32.385 -6.003 20.493 1.00 96.31 535 LEU A N 1
ATOM 4220 C CA . LEU A 1 535 ? -32.372 -6.353 21.917 1.00 96.31 535 LEU A CA 1
ATOM 4221 C C . LEU A 1 535 ? -33.783 -6.416 22.522 1.00 96.31 535 LEU A C 1
ATOM 4223 O O . LEU A 1 535 ? -34.024 -7.278 23.364 1.00 96.31 535 LEU A O 1
ATOM 4227 N N . GLU A 1 536 ? -34.734 -5.606 22.045 1.00 95.06 536 GLU A N 1
ATOM 4228 C CA . GLU A 1 536 ? -36.149 -5.660 22.465 1.00 95.06 536 GLU A CA 1
ATOM 4229 C C . GLU A 1 536 ? -36.809 -7.022 22.190 1.00 95.06 536 GLU A C 1
ATOM 4231 O O . GLU A 1 536 ? -37.700 -7.454 22.920 1.00 95.06 536 GLU A O 1
ATOM 4236 N N . SER A 1 537 ? -36.372 -7.711 21.133 1.00 91.69 537 SER A N 1
ATOM 4237 C CA . SER A 1 537 ? -36.933 -9.001 20.702 1.00 91.69 537 SER A CA 1
ATOM 4238 C C . SER A 1 537 ? -36.080 -10.213 21.088 1.00 91.69 537 SER A C 1
ATOM 4240 O O . SER A 1 537 ? -36.517 -11.354 20.932 1.00 91.69 537 SER A O 1
ATOM 4242 N N . THR A 1 538 ? -34.873 -9.975 21.601 1.00 91.94 538 THR A N 1
ATOM 4243 C CA . THR A 1 538 ? -33.875 -11.011 21.877 1.00 91.94 538 THR A CA 1
ATOM 4244 C C . THR A 1 538 ? -33.764 -11.239 23.386 1.00 91.94 538 THR A C 1
ATOM 4246 O O . THR A 1 538 ? -33.493 -10.273 24.104 1.00 91.94 538 THR A O 1
ATOM 4249 N N . PRO A 1 539 ? -33.931 -12.476 23.894 1.00 91.75 539 PRO A N 1
ATOM 4250 C CA . PRO A 1 539 ? -33.711 -12.777 25.308 1.00 91.75 539 PRO A CA 1
ATOM 4251 C C . PRO A 1 539 ? -32.279 -12.425 25.756 1.00 91.75 539 PRO A C 1
ATOM 4253 O O . PRO A 1 539 ? -31.356 -12.596 24.960 1.00 91.75 539 PRO A O 1
ATOM 4256 N N . PRO A 1 540 ? -32.069 -11.976 27.008 1.00 92.12 540 PRO A N 1
ATOM 4257 C CA . PRO A 1 540 ? -30.728 -11.716 27.525 1.00 92.12 540 PRO A CA 1
ATOM 4258 C C . PRO A 1 540 ? -29.847 -12.972 27.536 1.00 92.12 540 PRO A C 1
ATOM 4260 O O . PRO A 1 540 ? -30.296 -14.061 27.914 1.00 92.12 540 PRO A O 1
ATOM 4263 N N . GLY A 1 541 ? -28.578 -12.790 27.186 1.00 94.25 541 GLY A N 1
ATOM 4264 C CA . GLY A 1 541 ? -27.531 -13.802 27.255 1.00 94.25 541 GLY A CA 1
ATOM 4265 C C . GLY A 1 541 ? -27.346 -14.623 25.977 1.00 94.25 541 GLY A C 1
ATOM 4266 O O . GLY A 1 541 ? -28.259 -14.814 25.182 1.00 94.25 541 GLY A O 1
ATOM 4267 N N . SER A 1 542 ? -26.156 -15.209 25.823 1.00 95.44 542 SER A N 1
ATOM 4268 C CA . SER A 1 542 ? -25.731 -16.014 24.661 1.00 95.44 542 SER A CA 1
ATOM 4269 C C . SER A 1 542 ? -25.671 -15.248 23.331 1.00 95.44 542 SER A C 1
ATOM 4271 O O . SER A 1 542 ? -25.754 -15.866 22.268 1.00 95.44 542 SER A O 1
ATOM 4273 N N . HIS A 1 543 ? -25.477 -13.929 23.356 1.00 97.50 543 HIS A N 1
ATOM 4274 C CA . HIS A 1 543 ? -25.237 -13.146 22.144 1.00 97.50 543 HIS A CA 1
ATOM 4275 C C . HIS A 1 543 ? -23.898 -12.421 22.197 1.00 97.50 543 HIS A C 1
ATOM 4277 O O . HIS A 1 543 ? -23.433 -12.020 23.261 1.00 97.50 543 HIS A O 1
ATOM 4283 N N . LEU A 1 544 ? -23.267 -12.262 21.037 1.00 98.12 544 LEU A N 1
ATOM 4284 C CA . LEU A 1 544 ? -22.158 -11.342 20.835 1.00 98.12 544 LEU A CA 1
ATOM 4285 C C . LEU A 1 544 ? -22.578 -10.295 19.806 1.00 98.12 544 LEU A C 1
ATOM 4287 O O . LEU A 1 544 ? -22.856 -10.601 18.646 1.00 98.12 544 LEU A O 1
ATOM 4291 N N . HIS A 1 545 ? -22.603 -9.045 20.239 1.00 98.06 545 HIS A N 1
ATOM 4292 C CA . HIS A 1 545 ? -22.945 -7.887 19.437 1.00 98.06 545 HIS A CA 1
ATOM 4293 C C . HIS A 1 545 ? -21.678 -7.091 19.143 1.00 98.06 545 HIS A C 1
ATOM 4295 O O . HIS A 1 545 ? -21.055 -6.551 20.053 1.00 98.06 545 HIS A O 1
ATOM 4301 N N . PHE A 1 546 ? -21.296 -7.022 17.873 1.00 98.12 546 PHE A N 1
ATOM 4302 C CA . PHE A 1 546 ? -20.177 -6.216 17.410 1.00 98.12 546 PHE A CA 1
ATOM 4303 C C . PHE A 1 546 ? -20.693 -4.946 16.721 1.00 98.12 546 PHE A C 1
ATOM 4305 O O . PHE A 1 546 ? -21.537 -5.030 15.825 1.00 98.12 546 PHE A O 1
ATOM 4312 N N . LEU A 1 547 ? -20.179 -3.789 17.134 1.00 97.88 547 LEU A N 1
ATOM 4313 C CA . LEU A 1 547 ? -20.441 -2.470 16.562 1.00 97.88 547 LEU A CA 1
ATOM 4314 C C . LEU A 1 547 ? -19.112 -1.826 16.148 1.00 97.88 547 LEU A C 1
ATOM 4316 O O . LEU A 1 547 ? -18.213 -1.728 16.977 1.00 97.88 547 LEU A O 1
ATOM 4320 N N . SER A 1 548 ? -19.009 -1.354 14.905 1.00 97.00 548 SER A N 1
ATOM 4321 C CA . SER A 1 548 ? -17.910 -0.490 14.443 1.00 97.00 548 SER A CA 1
ATOM 4322 C C . SER A 1 548 ? -18.399 0.938 14.257 1.00 97.00 548 SER A C 1
ATOM 4324 O O . SER A 1 548 ? -19.376 1.148 13.532 1.00 97.00 548 SER A O 1
ATOM 4326 N N . LEU A 1 549 ? -17.718 1.888 14.890 1.00 97.50 549 LEU A N 1
ATOM 4327 C CA . LEU A 1 549 ? -17.971 3.325 14.802 1.00 97.50 549 LEU A CA 1
ATOM 4328 C C . LEU A 1 549 ? -16.817 4.009 14.067 1.00 97.50 549 LEU A C 1
ATOM 4330 O O . LEU A 1 549 ? -15.659 3.706 14.342 1.00 97.50 549 LEU A O 1
ATOM 4334 N N . ASP A 1 550 ? -17.140 4.965 13.200 1.00 95.50 550 ASP A N 1
ATOM 4335 C CA . ASP A 1 550 ? -16.187 5.573 12.261 1.00 95.50 550 ASP A CA 1
ATOM 4336 C C . ASP A 1 550 ? -16.135 7.105 12.397 1.00 95.50 550 ASP A C 1
ATOM 4338 O O . ASP A 1 550 ? -15.494 7.783 11.599 1.00 95.50 550 ASP A O 1
ATOM 4342 N N . SER A 1 551 ? -16.806 7.712 13.378 1.00 95.12 551 SER A N 1
ATOM 4343 C CA . SER A 1 551 ? -16.816 9.172 13.519 1.00 95.12 551 SER A CA 1
ATOM 4344 C C . SER A 1 551 ? -15.419 9.757 13.709 1.00 95.12 551 SER A C 1
ATOM 4346 O O . SER A 1 551 ? -15.151 10.851 13.220 1.00 95.12 551 SER A O 1
ATOM 4348 N N . ALA A 1 552 ? -14.521 9.025 14.365 1.00 93.56 552 ALA A N 1
ATOM 4349 C CA . ALA A 1 552 ? -13.126 9.410 14.555 1.00 93.56 552 ALA A CA 1
ATOM 4350 C C . ALA A 1 552 ? -12.229 9.139 13.329 1.00 93.56 552 ALA A C 1
ATOM 4352 O O . ALA A 1 552 ? -11.115 9.654 13.291 1.00 93.56 552 ALA A O 1
ATOM 4353 N N . HIS A 1 553 ? -12.726 8.436 12.305 1.00 90.56 553 HIS A N 1
ATOM 4354 C CA . HIS A 1 553 ? -12.024 8.196 11.042 1.00 90.56 553 HIS A CA 1
ATOM 4355 C C . HIS A 1 553 ? -11.708 9.510 10.304 1.00 90.56 553 HIS A C 1
ATOM 4357 O O . HIS A 1 553 ? -12.328 10.549 10.568 1.00 90.56 553 HIS A O 1
ATOM 4363 N N . TYR A 1 554 ? -10.768 9.465 9.349 1.00 79.00 554 TYR A N 1
ATOM 4364 C CA . TYR A 1 554 ? -10.244 10.641 8.640 1.00 79.00 554 TYR A CA 1
ATOM 4365 C C . TYR A 1 554 ? -11.347 11.637 8.228 1.00 79.00 554 TYR A C 1
ATOM 4367 O O . TYR A 1 554 ? -12.411 11.246 7.749 1.00 79.00 554 TYR A O 1
ATOM 4375 N N . ASN A 1 555 ? -11.074 12.939 8.373 1.00 82.69 555 ASN A N 1
ATOM 4376 C CA . ASN A 1 555 ? -12.025 14.071 8.363 1.00 82.69 555 ASN A CA 1
ATOM 4377 C C . ASN A 1 555 ? -12.851 14.298 9.623 1.00 82.69 555 ASN A C 1
ATOM 4379 O O . ASN A 1 555 ? -13.422 15.385 9.704 1.00 82.69 555 ASN A O 1
ATOM 4383 N N . TYR A 1 556 ? -12.888 13.376 10.583 1.00 90.62 556 TYR A N 1
ATOM 4384 C CA . TYR A 1 556 ? -13.467 13.550 11.920 1.00 90.62 556 TYR A CA 1
ATOM 4385 C C . TYR A 1 556 ? -14.889 14.125 11.896 1.00 90.62 556 TYR A C 1
ATOM 4387 O O . TYR A 1 556 ? -15.130 15.331 11.753 1.00 90.62 556 TYR A O 1
ATOM 4395 N N . TYR A 1 557 ? -15.862 13.240 12.024 1.00 91.81 557 TYR A N 1
ATOM 4396 C CA . TYR A 1 557 ? -17.264 13.538 11.807 1.00 91.81 557 TYR A CA 1
ATOM 4397 C C . TYR A 1 557 ? -18.021 13.651 13.124 1.00 91.81 557 TYR A C 1
ATOM 4399 O O . TYR A 1 557 ? -17.827 12.882 14.061 1.00 91.81 557 TYR A O 1
ATOM 4407 N N . TRP A 1 558 ? -18.964 14.580 13.154 1.00 94.00 558 TRP A N 1
ATOM 4408 C CA . TRP A 1 558 ? -19.977 14.711 14.193 1.00 94.00 558 TRP A CA 1
ATOM 4409 C C . TRP A 1 558 ? -21.250 15.274 13.546 1.00 94.00 558 TRP A C 1
ATOM 4411 O O . TRP A 1 558 ? -21.177 15.860 12.458 1.00 94.00 558 TRP A O 1
ATOM 4421 N N . PRO A 1 559 ? -22.433 15.076 14.146 1.00 93.06 559 PRO A N 1
ATOM 4422 C CA . PRO A 1 559 ? -23.674 15.532 13.539 1.00 93.06 559 PRO A CA 1
ATOM 4423 C C . PRO A 1 559 ? -23.771 17.062 13.580 1.00 93.06 559 PRO A C 1
ATOM 4425 O O . PRO A 1 559 ? -23.398 17.699 14.563 1.00 93.06 559 PRO A O 1
ATOM 4428 N N . SER A 1 560 ? -24.311 17.659 12.515 1.00 84.62 560 SER A N 1
ATOM 4429 C CA . SER A 1 560 ? -24.541 19.110 12.433 1.00 84.62 560 SER A CA 1
ATOM 4430 C C . SER A 1 560 ? -25.721 19.589 13.283 1.00 84.62 560 SER A C 1
ATOM 4432 O O . SER A 1 560 ? -25.839 20.779 13.558 1.00 84.62 560 SER A O 1
ATOM 4434 N N . GLU A 1 561 ? -26.605 18.675 13.683 1.00 85.19 561 GLU A N 1
ATOM 4435 C CA . GLU A 1 561 ? -27.800 18.953 14.477 1.00 85.19 561 GLU A CA 1
ATOM 4436 C C . GLU A 1 561 ? -27.756 18.207 15.813 1.00 85.19 561 GLU A C 1
ATOM 4438 O O . GLU A 1 561 ? -27.265 17.079 15.896 1.00 85.19 561 GLU A O 1
ATOM 4443 N N . ASN A 1 562 ? -28.332 18.816 16.854 1.00 86.62 562 ASN A N 1
ATOM 4444 C CA . ASN A 1 562 ? -28.438 18.248 18.206 1.00 86.62 562 ASN A CA 1
ATOM 4445 C C . ASN A 1 562 ? -27.091 17.854 18.844 1.00 86.62 562 ASN A C 1
ATOM 4447 O O . ASN A 1 562 ? -27.043 17.018 19.745 1.00 86.62 562 ASN A O 1
ATOM 4451 N N . PHE A 1 563 ? -25.999 18.478 18.407 1.00 91.56 563 PHE A N 1
ATOM 4452 C CA . PHE A 1 563 ? -24.677 18.333 18.998 1.00 91.56 563 PHE A CA 1
ATOM 4453 C C . PHE A 1 563 ? -23.979 19.688 19.035 1.00 91.56 563 PHE A C 1
ATOM 4455 O O . PHE A 1 563 ? -23.955 20.420 18.049 1.00 91.56 563 PHE A O 1
ATOM 4462 N N . THR A 1 564 ? -23.424 20.017 20.197 1.00 92.75 564 THR A N 1
ATOM 4463 C CA . THR A 1 564 ? -22.596 21.208 20.388 1.00 92.75 564 THR A CA 1
ATOM 4464 C C . THR A 1 564 ? -21.155 20.727 20.508 1.00 92.75 564 THR A C 1
ATOM 4466 O O . THR A 1 564 ? -20.874 20.029 21.491 1.00 92.75 564 THR A O 1
ATOM 4469 N N . PRO A 1 565 ? -20.283 21.033 19.528 1.00 92.81 565 PRO A N 1
ATOM 4470 C CA . PRO A 1 565 ? -18.878 20.652 19.582 1.00 92.81 565 PRO A CA 1
ATOM 4471 C C . PRO A 1 565 ? -18.174 21.354 20.746 1.00 92.81 565 PRO A C 1
ATOM 4473 O O . PRO A 1 565 ? -18.537 22.466 21.126 1.00 92.81 565 PRO A O 1
ATOM 4476 N N . ILE A 1 566 ? -17.153 20.706 21.301 1.00 95.25 566 ILE A N 1
ATOM 4477 C CA . ILE A 1 566 ? -16.301 21.286 22.349 1.00 95.25 566 ILE A CA 1
ATOM 4478 C C . ILE A 1 566 ? -15.296 22.303 21.778 1.00 95.25 566 ILE A C 1
ATOM 4480 O O . ILE A 1 566 ? -14.820 23.170 22.509 1.00 95.25 566 ILE A O 1
ATOM 4484 N N . HIS A 1 567 ? -15.042 22.246 20.467 1.00 93.12 567 HIS A N 1
ATOM 4485 C CA . HIS A 1 567 ? -14.252 23.212 19.707 1.00 93.12 567 HIS A CA 1
ATOM 4486 C C . HIS A 1 567 ? -15.058 23.754 18.521 1.00 93.12 567 HIS A C 1
ATOM 4488 O O . HIS A 1 567 ? -15.241 23.068 17.515 1.00 93.12 567 HIS A O 1
ATOM 4494 N N . GLU A 1 568 ? -15.535 24.994 18.619 1.00 87.06 568 GLU A N 1
ATOM 4495 C CA . GLU A 1 568 ? -16.177 25.692 17.491 1.00 87.06 568 GLU A CA 1
ATOM 4496 C C . GLU A 1 568 ? -15.140 26.210 16.481 1.00 87.06 568 GLU A C 1
ATOM 4498 O O . GLU A 1 568 ? -15.414 26.319 15.286 1.00 87.06 568 GLU A O 1
ATOM 4503 N N . ASP A 1 569 ? -13.930 26.495 16.958 1.00 84.00 569 ASP A N 1
ATOM 4504 C CA . ASP A 1 569 ? -12.781 26.977 16.203 1.00 84.00 569 ASP A CA 1
ATOM 4505 C C . ASP A 1 569 ? -11.891 25.807 15.764 1.00 84.00 569 ASP A C 1
ATOM 4507 O O . ASP A 1 569 ? -10.810 25.584 16.304 1.00 84.00 569 ASP A O 1
ATOM 4511 N N . CYS A 1 570 ? -12.372 25.024 14.799 1.00 81.38 570 CYS A N 1
ATOM 4512 C CA . CYS A 1 570 ? -11.549 24.028 14.117 1.00 81.38 570 CYS A CA 1
ATOM 4513 C C . CYS A 1 570 ? -11.694 24.143 12.594 1.00 81.38 570 CYS A C 1
ATOM 4515 O O . CYS A 1 570 ? -12.800 24.189 12.047 1.00 81.38 570 CYS A O 1
ATOM 4517 N N . ALA A 1 571 ? -10.565 24.218 11.890 1.00 69.25 571 ALA A N 1
ATOM 4518 C CA . ALA A 1 571 ? -10.537 24.276 10.431 1.00 69.25 571 ALA A CA 1
ATOM 4519 C C . ALA A 1 571 ? -10.948 22.938 9.783 1.00 69.25 571 ALA A C 1
ATOM 4521 O O . ALA A 1 571 ? -10.837 21.863 10.376 1.00 69.25 571 ALA A O 1
ATOM 4522 N N . ALA A 1 572 ? -11.403 22.998 8.526 1.00 71.31 572 ALA A N 1
ATOM 4523 C CA . ALA A 1 572 ? -11.478 21.805 7.687 1.00 71.31 572 ALA A CA 1
ATOM 4524 C C . ALA A 1 572 ? -10.063 21.256 7.441 1.00 71.31 572 ALA A C 1
ATOM 4526 O O . ALA A 1 572 ? -9.108 22.030 7.353 1.00 71.31 572 ALA A O 1
ATOM 4527 N N . ILE A 1 573 ? -9.936 19.932 7.312 1.00 68.44 573 ILE A N 1
ATOM 4528 C CA . ILE A 1 573 ? -8.646 19.310 7.004 1.00 68.44 573 ILE A CA 1
ATOM 4529 C C . ILE A 1 573 ? -8.225 19.721 5.589 1.00 68.44 573 ILE A C 1
ATOM 4531 O O . ILE A 1 573 ? -8.959 19.499 4.625 1.00 68.44 573 ILE A O 1
ATOM 4535 N N . ASP A 1 574 ? -7.041 20.324 5.470 1.00 66.12 574 ASP A N 1
ATOM 4536 C CA . ASP A 1 574 ? -6.418 20.636 4.184 1.00 66.12 574 ASP A CA 1
ATOM 4537 C C . ASP A 1 574 ? -5.414 19.541 3.809 1.00 66.12 574 ASP A C 1
ATOM 4539 O O . ASP A 1 574 ? -4.235 19.607 4.154 1.00 66.12 574 ASP A O 1
ATOM 4543 N N . PHE A 1 575 ? -5.880 18.539 3.062 1.00 56.59 575 PHE A N 1
ATOM 4544 C CA . PHE A 1 575 ? -5.031 17.464 2.529 1.00 56.59 575 PHE A CA 1
ATOM 4545 C C . PHE A 1 575 ? -4.016 17.943 1.475 1.00 56.59 575 PHE A C 1
ATOM 4547 O O . PHE A 1 575 ? -3.174 17.167 1.029 1.00 56.59 575 PHE A O 1
ATOM 4554 N N . GLY A 1 576 ? -4.086 19.205 1.040 1.00 53.16 576 GLY A N 1
ATOM 4555 C CA . GLY A 1 576 ? -3.081 19.821 0.177 1.00 53.16 576 GLY A CA 1
ATOM 4556 C C . GLY A 1 576 ? -1.872 20.368 0.940 1.00 53.16 576 GLY A C 1
ATOM 4557 O O . GLY A 1 576 ? -0.862 20.702 0.311 1.00 53.16 576 GLY A O 1
ATOM 4558 N N . ALA A 1 577 ? -1.948 20.470 2.271 1.00 57.22 577 ALA A N 1
ATOM 4559 C CA . ALA A 1 577 ? -0.876 20.992 3.106 1.00 57.22 577 ALA A CA 1
ATOM 4560 C C . ALA A 1 577 ? 0.224 19.937 3.314 1.00 57.22 577 ALA A C 1
ATOM 4562 O O . ALA A 1 577 ? 0.210 19.170 4.267 1.00 57.22 577 ALA A O 1
ATOM 4563 N N . LEU A 1 578 ? 1.220 19.949 2.427 1.00 54.03 578 LEU A N 1
ATOM 4564 C CA . LEU A 1 578 ? 2.362 19.019 2.423 1.00 54.03 578 LEU A CA 1
ATOM 4565 C C . LEU A 1 578 ? 3.237 19.068 3.690 1.00 54.03 578 LEU A C 1
ATOM 4567 O O . LEU A 1 578 ? 3.966 18.128 3.976 1.00 54.03 578 LEU A O 1
ATOM 4571 N N . LYS A 1 579 ? 3.220 20.194 4.413 1.00 65.56 579 LYS A N 1
ATOM 4572 C CA . LYS A 1 579 ? 3.887 20.386 5.710 1.00 65.56 579 LYS A CA 1
ATOM 4573 C C . LYS A 1 579 ? 2.993 21.265 6.583 1.00 65.56 579 LYS A C 1
ATOM 4575 O O . LYS A 1 579 ? 3.119 22.492 6.504 1.00 65.56 579 LYS A O 1
ATOM 4580 N N . PRO A 1 580 ? 2.052 20.682 7.341 1.00 68.25 580 PRO A N 1
ATOM 4581 C CA . PRO A 1 580 ? 1.151 21.469 8.166 1.00 68.25 580 PRO A CA 1
ATOM 4582 C C . PRO A 1 580 ? 1.938 22.180 9.274 1.00 68.25 580 PRO A C 1
ATOM 4584 O O . PRO A 1 580 ? 2.863 21.621 9.864 1.00 68.25 580 PRO A O 1
ATOM 4587 N N . THR A 1 581 ? 1.598 23.437 9.559 1.00 79.12 581 THR A N 1
ATOM 4588 C CA . THR A 1 581 ? 2.177 24.147 10.706 1.00 79.12 581 THR A CA 1
ATOM 4589 C C . THR A 1 581 ? 1.637 23.566 12.017 1.00 79.12 581 THR A C 1
ATOM 4591 O O . THR A 1 581 ? 0.551 22.979 12.024 1.00 79.12 581 THR A O 1
ATOM 4594 N N . PRO A 1 582 ? 2.319 23.772 13.160 1.00 81.19 582 PRO A N 1
ATOM 4595 C CA . PRO A 1 582 ? 1.795 23.362 14.463 1.00 81.19 582 PRO A CA 1
ATOM 4596 C C . PRO A 1 582 ? 0.381 23.888 14.744 1.00 81.19 582 PRO A C 1
ATOM 4598 O O . PRO A 1 582 ? -0.425 23.203 15.364 1.00 81.19 582 PRO A O 1
ATOM 4601 N N . GLU A 1 583 ? 0.049 25.091 14.272 1.00 83.25 583 GLU A N 1
ATOM 4602 C CA . GLU A 1 583 ? -1.300 25.657 14.349 1.00 83.25 583 GLU A CA 1
ATOM 4603 C C . GLU A 1 583 ? -2.295 24.807 13.558 1.00 83.25 583 GLU A C 1
ATOM 4605 O O . GLU A 1 583 ? -3.319 24.426 14.109 1.00 83.25 583 GLU A O 1
ATOM 4610 N N . GLN A 1 584 ? -1.985 24.464 12.304 1.00 81.19 584 GLN A N 1
ATOM 4611 C CA . GLN A 1 584 ? -2.851 23.624 11.470 1.00 81.19 584 GLN A CA 1
ATOM 4612 C C . GLN A 1 584 ? -3.047 22.235 12.087 1.00 81.19 584 GLN A C 1
ATOM 4614 O O . GLN A 1 584 ? -4.173 21.746 12.128 1.00 81.19 584 GLN A O 1
ATOM 4619 N N . ILE A 1 585 ? -1.986 21.639 12.641 1.00 83.44 585 ILE A N 1
ATOM 4620 C CA . ILE A 1 585 ? -2.069 20.371 13.381 1.00 83.44 585 ILE A CA 1
ATOM 4621 C C . ILE A 1 585 ? -3.016 20.510 14.580 1.00 83.44 585 ILE A C 1
ATOM 4623 O O . ILE A 1 585 ? -3.882 19.663 14.780 1.00 83.44 585 ILE A O 1
ATOM 4627 N N . ARG A 1 586 ? -2.920 21.595 15.361 1.00 87.75 586 ARG A N 1
ATOM 4628 C CA . ARG A 1 586 ? -3.830 21.826 16.498 1.00 87.75 586 ARG A CA 1
ATOM 4629 C C . ARG A 1 586 ? -5.291 21.951 16.069 1.00 87.75 586 ARG A C 1
ATOM 4631 O O . ARG A 1 586 ? -6.158 21.428 16.759 1.00 87.75 586 ARG A O 1
ATOM 4638 N N . GLU A 1 587 ? -5.573 22.598 14.943 1.00 87.56 587 GLU A N 1
ATOM 4639 C CA . GLU A 1 587 ? -6.939 22.688 14.409 1.00 87.56 587 GLU A CA 1
ATOM 4640 C C . GLU A 1 587 ? -7.497 21.308 14.021 1.00 87.56 587 GLU A C 1
ATOM 4642 O O . GLU A 1 587 ? -8.661 21.009 14.288 1.00 87.56 587 GLU A O 1
ATOM 4647 N N . VAL A 1 588 ? -6.649 20.444 13.457 1.00 87.19 588 VAL A N 1
ATOM 4648 C CA . VAL A 1 588 ? -6.971 19.043 13.141 1.00 87.19 588 VAL A CA 1
ATOM 4649 C C . VAL A 1 588 ? -7.221 18.235 14.424 1.00 87.19 588 VAL A C 1
ATOM 4651 O O . VAL A 1 588 ? -8.200 17.494 14.489 1.00 87.19 588 VAL A O 1
ATOM 4654 N N . VAL A 1 589 ? -6.417 18.428 15.476 1.00 91.25 589 VAL A N 1
ATOM 4655 C CA . VAL A 1 589 ? -6.616 17.777 16.787 1.00 91.25 589 VAL A CA 1
ATOM 4656 C C . VAL A 1 589 ? -7.934 18.204 17.435 1.00 91.25 589 VAL A C 1
ATOM 4658 O O . VAL A 1 589 ? -8.704 17.345 17.847 1.00 91.25 589 VAL A O 1
ATOM 4661 N N . LYS A 1 590 ? -8.259 19.502 17.461 1.00 93.19 590 LYS A N 1
ATOM 4662 C CA . LYS A 1 590 ? -9.559 19.990 17.967 1.00 93.19 590 LYS A CA 1
ATOM 4663 C C . LYS A 1 590 ? -10.735 19.347 17.229 1.00 93.19 590 LYS A C 1
ATOM 4665 O O . LYS A 1 590 ? -11.757 18.993 17.817 1.00 93.19 590 LYS A O 1
ATOM 4670 N N . ARG A 1 591 ? -10.590 19.198 15.910 1.00 92.88 591 ARG A N 1
ATOM 4671 C CA . ARG A 1 591 ? -11.579 18.548 15.053 1.00 92.88 591 ARG A CA 1
ATOM 4672 C C . ARG A 1 591 ? -11.756 17.073 15.442 1.00 92.88 591 ARG A C 1
ATOM 4674 O O . ARG A 1 591 ? -12.886 16.613 15.585 1.00 92.88 591 ARG A O 1
ATOM 4681 N N . TYR A 1 592 ? -10.658 16.361 15.669 1.00 94.88 592 TYR A N 1
ATOM 4682 C CA . TYR A 1 592 ? -10.672 14.992 16.182 1.00 94.88 592 TYR A CA 1
ATOM 4683 C C . TYR A 1 592 ? -11.335 14.895 17.565 1.00 94.88 592 TYR A C 1
ATOM 4685 O O . TYR A 1 592 ? -12.209 14.053 17.766 1.00 94.88 592 TYR A O 1
ATOM 4693 N N . GLU A 1 593 ? -11.009 15.806 18.487 1.00 96.44 593 GLU A N 1
ATOM 4694 C CA . GLU A 1 593 ? -11.600 15.883 19.830 1.00 96.44 593 GLU A CA 1
ATOM 4695 C C . GLU A 1 593 ? -13.131 16.050 19.791 1.00 96.44 593 GLU A C 1
ATOM 4697 O O . GLU A 1 593 ? -13.842 15.408 20.564 1.00 96.44 593 GLU A O 1
ATOM 4702 N N . ASN A 1 594 ? -13.668 16.828 18.844 1.00 96.62 594 ASN A N 1
ATOM 4703 C CA . ASN A 1 594 ? -15.117 16.910 18.618 1.00 96.62 594 ASN A CA 1
ATOM 4704 C C . ASN A 1 594 ? -15.732 15.574 18.176 1.00 96.62 594 ASN A C 1
ATOM 4706 O O . ASN A 1 594 ? -16.823 15.223 18.629 1.00 96.62 594 ASN A O 1
ATOM 4710 N N . ALA A 1 595 ? -15.058 14.836 17.292 1.00 96.62 595 ALA A N 1
ATOM 4711 C CA . ALA A 1 595 ? -15.546 13.552 16.799 1.00 96.62 595 ALA A CA 1
ATOM 4712 C C . ALA A 1 595 ? -15.557 12.479 17.896 1.00 96.62 595 ALA A C 1
ATOM 4714 O O . ALA A 1 595 ? -16.560 11.787 18.072 1.00 96.62 595 ALA A O 1
ATOM 4715 N N . VAL A 1 596 ? -14.495 12.381 18.701 1.00 98.00 596 VAL A N 1
ATOM 4716 C CA . VAL A 1 596 ? -14.489 11.456 19.846 1.00 98.00 596 VAL A CA 1
ATOM 4717 C C . VAL A 1 596 ? -15.450 11.912 20.954 1.00 98.00 596 VAL A C 1
ATOM 4719 O O . VAL A 1 596 ? -16.062 11.067 21.600 1.00 98.00 596 VAL A O 1
ATOM 4722 N N . ASN A 1 597 ? -15.699 13.218 21.132 1.00 98.19 597 ASN A N 1
ATOM 4723 C CA . ASN A 1 597 ? -16.763 13.693 22.030 1.00 98.19 597 ASN A CA 1
ATOM 4724 C C . ASN A 1 597 ? -18.158 13.250 21.559 1.00 98.19 597 ASN A C 1
ATOM 4726 O O . ASN A 1 597 ? -19.025 12.940 22.375 1.00 98.19 597 ASN A O 1
ATOM 4730 N N . TRP A 1 598 ? -18.392 13.191 20.248 1.00 97.62 598 TRP A N 1
ATOM 4731 C CA . TRP A 1 598 ? -19.630 12.630 19.712 1.00 97.62 598 TRP A CA 1
ATOM 4732 C C . TRP A 1 598 ? -19.759 11.132 20.034 1.00 97.62 598 TRP A C 1
ATOM 4734 O O . TRP A 1 598 ? -20.823 10.684 20.469 1.00 97.62 598 TRP A O 1
ATOM 4744 N N . ILE A 1 599 ? -18.671 10.372 19.908 1.00 97.94 599 ILE A N 1
ATOM 4745 C CA . ILE A 1 599 ? -18.630 8.949 20.277 1.00 97.94 599 ILE A CA 1
ATOM 4746 C C . ILE A 1 599 ? -18.891 8.764 21.779 1.00 97.94 599 ILE A C 1
ATOM 4748 O O . ILE A 1 599 ? -19.679 7.895 22.148 1.00 97.94 599 ILE A O 1
ATOM 4752 N N . ASP A 1 600 ? -18.328 9.622 22.637 1.00 98.44 600 ASP A N 1
ATOM 4753 C CA . ASP A 1 600 ? -18.578 9.635 24.087 1.00 98.44 600 ASP A CA 1
ATOM 4754 C C . ASP A 1 600 ? -20.077 9.719 24.414 1.00 98.44 600 ASP A C 1
ATOM 4756 O O . ASP A 1 600 ? -20.594 8.902 25.177 1.00 98.44 600 ASP A O 1
ATOM 4760 N N . ARG A 1 601 ? -20.803 10.638 23.760 1.00 97.12 601 ARG A N 1
ATOM 4761 C CA . ARG A 1 601 ? -22.260 10.781 23.935 1.00 97.12 601 ARG A CA 1
ATOM 4762 C C . ARG A 1 601 ? -23.033 9.558 23.454 1.00 97.12 601 ARG A C 1
ATOM 4764 O O . ARG A 1 601 ? -23.980 9.134 24.112 1.00 97.12 601 ARG A O 1
ATOM 4771 N N . GLN A 1 602 ? -22.639 8.964 22.326 1.00 96.94 602 GLN A N 1
ATOM 4772 C CA . GLN A 1 602 ? -23.280 7.734 21.852 1.00 96.94 602 GLN A CA 1
ATOM 4773 C C . GLN A 1 602 ? -23.062 6.569 22.823 1.00 96.94 602 GLN A C 1
ATOM 4775 O O . GLN A 1 602 ? -23.979 5.772 23.038 1.00 96.94 602 GLN A O 1
ATOM 4780 N N . MET A 1 603 ? -21.877 6.479 23.433 1.00 98.19 603 MET A N 1
ATOM 4781 C CA . MET A 1 603 ? -21.590 5.470 24.452 1.00 98.19 603 MET A CA 1
ATOM 4782 C C . MET A 1 603 ? -22.383 5.717 25.729 1.00 98.19 603 MET A C 1
ATOM 4784 O O . MET A 1 603 ? -22.959 4.768 26.256 1.00 98.19 603 MET A O 1
ATOM 4788 N N . GLU A 1 604 ? -22.512 6.965 26.178 1.00 98.25 604 GLU A N 1
ATOM 4789 C CA . GLU A 1 604 ? -23.383 7.316 27.304 1.00 98.25 604 GLU A CA 1
ATOM 4790 C C . GLU A 1 604 ? -24.823 6.845 27.064 1.00 98.25 604 GLU A C 1
ATOM 4792 O O . GLU A 1 604 ? -25.405 6.127 27.883 1.00 98.25 604 GLU A O 1
ATOM 4797 N N . GLU A 1 605 ? -25.399 7.189 25.911 1.00 97.69 605 GLU A N 1
ATOM 4798 C CA . GLU A 1 605 ? -26.760 6.789 25.552 1.00 97.69 605 GLU A CA 1
ATOM 4799 C C . GLU A 1 605 ? -26.925 5.269 25.445 1.00 97.69 605 GLU A C 1
ATOM 4801 O O . GLU A 1 605 ? -27.980 4.729 25.799 1.00 97.69 605 GLU A O 1
ATOM 4806 N N . PHE A 1 606 ? -25.923 4.565 24.919 1.00 98.19 606 PHE A N 1
ATOM 4807 C CA . PHE A 1 606 ? -25.973 3.115 24.763 1.00 98.19 606 PHE A CA 1
ATOM 4808 C C . PHE A 1 606 ? -25.840 2.387 26.104 1.00 98.19 606 PHE A C 1
ATOM 4810 O O . PHE A 1 606 ? -26.668 1.529 26.408 1.00 98.19 606 PHE A O 1
ATOM 4817 N N . ILE A 1 607 ? -24.879 2.767 26.947 1.00 98.44 607 ILE A N 1
ATOM 4818 C CA . ILE A 1 607 ? -24.695 2.166 28.274 1.00 98.44 607 ILE A CA 1
ATOM 4819 C C . ILE A 1 607 ? -25.905 2.447 29.171 1.00 98.44 607 ILE A C 1
ATOM 4821 O O . ILE A 1 607 ? -26.406 1.534 29.830 1.00 98.44 607 ILE A O 1
ATOM 4825 N N . ASN A 1 608 ? -26.444 3.669 29.152 1.00 98.38 608 ASN A N 1
ATOM 4826 C CA . ASN A 1 608 ? -27.657 3.998 29.903 1.00 98.38 608 ASN A CA 1
ATOM 4827 C C . ASN A 1 608 ? -28.876 3.207 29.411 1.00 98.38 608 ASN A C 1
ATOM 4829 O O . ASN A 1 608 ? -29.705 2.793 30.223 1.00 98.38 608 ASN A O 1
ATOM 4833 N N . TYR A 1 609 ? -28.977 2.948 28.104 1.00 98.38 609 TYR A N 1
ATOM 4834 C CA . TYR A 1 609 ? -29.993 2.048 27.561 1.00 98.38 609 TYR A CA 1
ATOM 4835 C C . TYR A 1 609 ? -29.827 0.621 28.104 1.00 98.38 609 TYR A C 1
ATOM 4837 O O . TYR A 1 609 ? -30.796 0.060 28.608 1.00 98.38 609 TYR A O 1
ATOM 4845 N N . LEU A 1 610 ? -28.613 0.054 28.090 1.00 97.94 610 LEU A N 1
ATOM 4846 C CA . LEU A 1 610 ? -28.370 -1.288 28.637 1.00 97.94 610 LEU A CA 1
ATOM 4847 C C . LEU A 1 610 ? -28.723 -1.376 30.127 1.00 97.94 610 LEU A C 1
ATOM 4849 O O . LEU A 1 610 ? -29.333 -2.356 30.551 1.00 97.94 610 LEU A O 1
ATOM 4853 N N . LYS A 1 611 ? -28.387 -0.350 30.918 1.00 97.62 611 LYS A N 1
ATOM 4854 C CA . LYS A 1 611 ? -28.751 -0.271 32.343 1.00 97.62 611 LYS A CA 1
ATOM 4855 C C . LYS A 1 611 ? -30.268 -0.218 32.537 1.00 97.62 611 LYS A C 1
ATOM 4857 O O . LYS A 1 611 ? -30.804 -0.914 33.393 1.00 97.62 611 LYS A O 1
ATOM 4862 N N . LYS A 1 612 ? -30.968 0.582 31.730 1.00 97.75 612 LYS A N 1
ATOM 4863 C CA . LYS A 1 612 ? -32.428 0.734 31.799 1.00 97.75 612 LYS A CA 1
ATOM 4864 C C . LYS A 1 612 ? -33.176 -0.552 31.433 1.00 97.75 612 LYS A C 1
ATOM 4866 O O . LYS A 1 612 ? -34.192 -0.848 32.054 1.00 97.75 612 LYS A O 1
ATOM 4871 N N . GLU A 1 613 ? -32.684 -1.289 30.443 1.00 95.88 613 GLU A N 1
ATOM 4872 C CA . GLU A 1 613 ? -33.319 -2.513 29.934 1.00 95.88 613 GLU A CA 1
ATOM 4873 C C . GLU A 1 613 ? -32.832 -3.793 30.646 1.00 95.88 613 GLU A C 1
ATOM 4875 O O . GLU A 1 613 ? -33.083 -4.894 30.160 1.00 95.88 613 GLU A O 1
ATOM 4880 N N . ASP A 1 614 ? -32.129 -3.666 31.781 1.00 94.88 614 ASP A N 1
ATOM 4881 C CA . ASP A 1 614 ? -31.581 -4.790 32.565 1.00 94.88 614 ASP A CA 1
ATOM 4882 C C . ASP A 1 614 ? -30.648 -5.710 31.744 1.00 94.88 614 ASP A C 1
ATOM 4884 O O . ASP A 1 614 ? -30.601 -6.929 31.904 1.00 94.88 614 ASP A O 1
ATOM 4888 N N . ARG A 1 615 ? -29.894 -5.112 30.811 1.00 95.81 615 ARG A N 1
ATOM 4889 C CA . ARG A 1 615 ? -28.914 -5.784 29.933 1.00 95.81 615 ARG A CA 1
ATOM 4890 C C . ARG A 1 615 ? -27.463 -5.519 30.321 1.00 95.81 615 ARG A C 1
ATOM 4892 O O . ARG A 1 615 ? -26.565 -6.002 29.641 1.00 95.81 615 ARG A O 1
ATOM 4899 N N . TYR A 1 616 ? -27.233 -4.742 31.376 1.00 97.00 616 TYR A N 1
ATOM 4900 C CA . TYR A 1 616 ? -25.900 -4.321 31.802 1.00 97.00 616 TYR A CA 1
ATOM 4901 C C . TYR A 1 616 ? -25.243 -5.305 32.786 1.00 97.00 616 TYR A C 1
ATOM 4903 O O . TYR A 1 616 ? -24.126 -5.753 32.546 1.00 97.00 616 TYR A O 1
ATOM 4911 N N . GLU A 1 617 ? -25.945 -5.697 33.854 1.00 94.25 617 GLU A N 1
ATOM 4912 C CA . GLU A 1 617 ? -25.364 -6.419 35.004 1.00 94.25 617 GLU A CA 1
ATOM 4913 C C . GLU A 1 617 ? -24.811 -7.823 34.677 1.00 94.25 617 GLU A C 1
ATOM 4915 O O . GLU A 1 617 ? -23.801 -8.244 35.242 1.00 94.25 617 GLU A O 1
ATOM 4920 N N . ASP A 1 618 ? -25.448 -8.568 33.763 1.00 93.81 618 ASP A N 1
ATOM 4921 C CA . ASP A 1 618 ? -24.972 -9.880 33.279 1.00 93.81 618 ASP A CA 1
ATOM 4922 C C . ASP A 1 618 ? -24.462 -9.786 31.835 1.00 93.81 618 ASP A C 1
ATOM 4924 O O . ASP A 1 618 ? -24.861 -10.554 30.957 1.00 93.81 618 ASP A O 1
ATOM 4928 N N . SER A 1 619 ? -23.587 -8.812 31.579 1.00 96.69 619 SER A N 1
ATOM 4929 C CA . SER A 1 619 ? -22.947 -8.617 30.278 1.00 96.69 619 SER A CA 1
ATOM 4930 C C . SER A 1 619 ? -21.432 -8.436 30.382 1.00 96.69 619 SER A C 1
ATOM 4932 O O . SER A 1 619 ? -20.880 -8.138 31.440 1.00 96.69 619 SER A O 1
ATOM 4934 N N . ILE A 1 620 ? -20.747 -8.645 29.261 1.00 97.69 620 ILE A N 1
ATOM 4935 C CA . ILE A 1 620 ? -19.348 -8.280 29.051 1.00 97.69 620 ILE A CA 1
ATOM 4936 C C . ILE A 1 620 ? -19.350 -7.161 28.017 1.00 97.69 620 ILE A C 1
ATOM 4938 O O . ILE A 1 620 ? -19.786 -7.374 26.890 1.00 97.69 620 ILE A O 1
ATOM 4942 N N . ILE A 1 621 ? -18.855 -5.981 28.381 1.00 98.12 621 ILE A N 1
ATOM 4943 C CA . ILE A 1 621 ? -18.795 -4.823 27.484 1.00 98.12 621 ILE A CA 1
ATOM 4944 C C . ILE A 1 621 ? -17.330 -4.475 27.242 1.00 98.12 621 ILE A C 1
ATOM 4946 O O . ILE A 1 621 ? -16.569 -4.248 28.180 1.00 98.12 621 ILE A O 1
ATOM 4950 N N . ILE A 1 622 ? -16.940 -4.448 25.973 1.00 97.31 622 ILE A N 1
ATOM 4951 C CA . ILE A 1 622 ? -15.603 -4.100 25.503 1.00 97.31 622 ILE A CA 1
ATOM 4952 C C . ILE A 1 622 ? -15.752 -2.871 24.613 1.00 97.31 622 ILE A C 1
ATOM 4954 O O . ILE A 1 622 ? -16.420 -2.937 23.584 1.00 97.31 622 ILE A O 1
ATOM 4958 N N . ILE A 1 623 ? -15.123 -1.765 25.000 1.00 96.25 623 ILE A N 1
ATOM 4959 C CA . ILE A 1 623 ? -15.008 -0.555 24.180 1.00 96.25 623 ILE A CA 1
ATOM 4960 C C . ILE A 1 623 ? -13.525 -0.382 23.879 1.00 96.25 623 ILE A C 1
ATOM 4962 O O . ILE A 1 623 ? -12.710 -0.343 24.802 1.00 96.25 623 ILE A O 1
ATOM 4966 N N . THR A 1 624 ? -13.151 -0.355 22.606 1.00 95.38 624 THR A N 1
ATOM 4967 C CA . THR A 1 624 ? -11.740 -0.360 22.213 1.00 95.38 624 THR A CA 1
ATOM 4968 C C . THR A 1 624 ? -11.523 0.348 20.883 1.00 95.38 624 THR A C 1
ATOM 4970 O O . THR A 1 624 ? -12.442 0.440 20.074 1.00 95.38 624 THR A O 1
ATOM 4973 N N . GLY A 1 625 ? -10.320 0.887 20.688 1.00 95.25 625 GLY A N 1
ATOM 4974 C CA . GLY A 1 625 ? -9.887 1.437 19.409 1.00 95.25 625 GLY A CA 1
ATOM 4975 C C . GLY A 1 625 ? -9.283 0.344 18.538 1.00 95.25 625 GLY A C 1
ATOM 4976 O O . GLY A 1 625 ? -8.655 -0.584 19.057 1.00 95.25 625 GLY A O 1
ATOM 4977 N N . ASP A 1 626 ? -9.441 0.440 17.224 1.00 94.06 626 ASP A N 1
ATOM 4978 C CA . ASP A 1 626 ? -8.795 -0.498 16.307 1.00 94.06 626 ASP A CA 1
ATOM 4979 C C . ASP A 1 626 ? -7.305 -0.158 16.125 1.00 94.06 626 ASP A C 1
ATOM 4981 O O . ASP A 1 626 ? -6.462 -1.057 16.071 1.00 94.06 626 ASP A O 1
ATOM 4985 N N . HIS A 1 627 ? -6.973 1.131 16.100 1.00 94.44 627 HIS A N 1
ATOM 4986 C CA . HIS A 1 627 ? -5.639 1.709 16.179 1.00 94.44 627 HIS A CA 1
ATOM 4987 C C . HIS A 1 627 ? -5.686 3.186 16.603 1.00 94.44 627 HIS A C 1
ATOM 4989 O O . HIS A 1 627 ? -6.754 3.757 16.786 1.00 94.44 627 HIS A O 1
ATOM 4995 N N . GLY A 1 628 ? -4.515 3.806 16.791 1.00 91.19 628 GLY A N 1
ATOM 4996 C CA . GLY A 1 628 ? -4.406 5.243 17.066 1.00 91.19 628 GLY A CA 1
ATOM 4997 C C . GLY A 1 628 ? -4.533 6.113 15.810 1.00 91.19 628 GLY A C 1
ATOM 4998 O O . GLY A 1 628 ? -4.709 5.608 14.706 1.00 91.19 628 GLY A O 1
ATOM 4999 N N . GLU A 1 629 ? -4.384 7.424 15.990 1.00 87.62 629 GLU A N 1
ATOM 5000 C CA . GLU A 1 629 ? -4.405 8.431 14.920 1.00 87.62 629 GLU A CA 1
ATOM 5001 C C . GLU A 1 629 ? -3.105 9.243 14.944 1.00 87.62 629 GLU A C 1
ATOM 5003 O O . GLU A 1 629 ? -2.631 9.634 16.024 1.00 87.62 629 GLU A O 1
ATOM 5008 N N . GLU A 1 630 ? -2.535 9.495 13.767 1.00 83.56 630 GLU A N 1
ATOM 5009 C CA . GLU A 1 630 ? -1.309 10.275 13.601 1.00 83.56 630 GLU A CA 1
ATOM 5010 C C . GLU A 1 630 ? -1.633 11.649 13.002 1.00 83.56 630 GLU A C 1
ATOM 5012 O O . GLU A 1 630 ? -2.287 11.761 11.971 1.00 83.56 630 GLU A O 1
ATOM 5017 N N . PHE A 1 631 ? -1.143 12.723 13.626 1.00 78.12 631 PHE A N 1
ATOM 5018 C CA . PHE A 1 631 ? -1.417 14.099 13.190 1.00 78.12 631 PHE A CA 1
ATOM 5019 C C . PHE A 1 631 ? -0.213 14.772 12.501 1.00 78.12 631 PHE A C 1
ATOM 5021 O O . PHE A 1 631 ? -0.036 15.983 12.643 1.00 78.12 631 PHE A O 1
ATOM 5028 N N . ALA A 1 632 ? 0.629 14.011 11.786 1.00 60.91 632 ALA A N 1
ATOM 5029 C CA . ALA A 1 632 ? 1.830 14.503 11.091 1.00 60.91 632 ALA A CA 1
ATOM 5030 C C . ALA A 1 632 ? 2.860 15.193 12.012 1.00 60.91 632 ALA A C 1
ATOM 5032 O O . ALA A 1 632 ? 3.528 16.166 11.644 1.00 60.91 632 ALA A O 1
ATOM 5033 N N . ALA A 1 633 ? 2.987 14.708 13.246 1.00 46.94 633 ALA A N 1
ATOM 5034 C CA . ALA A 1 633 ? 3.981 15.202 14.186 1.00 46.94 633 ALA A CA 1
ATOM 5035 C C . ALA A 1 633 ? 5.358 14.632 13.814 1.00 46.94 633 ALA A C 1
ATOM 5037 O O . ALA A 1 633 ? 5.768 13.583 14.305 1.00 46.94 633 ALA A O 1
ATOM 5038 N N . GLY A 1 634 ? 6.078 15.331 12.934 1.00 40.28 634 GLY A N 1
ATOM 5039 C CA . GLY A 1 634 ? 7.482 15.029 12.658 1.00 40.28 634 GLY A CA 1
ATOM 5040 C C . GLY A 1 634 ? 8.342 15.068 13.931 1.00 40.28 634 GLY A C 1
ATOM 5041 O O . GLY A 1 634 ? 7.920 15.568 14.973 1.00 40.28 634 GLY A O 1
ATOM 5042 N N . ALA A 1 635 ? 9.585 14.590 13.836 1.00 36.69 635 ALA A N 1
ATOM 5043 C CA . ALA A 1 635 ? 10.535 14.481 14.955 1.00 36.69 635 ALA A CA 1
ATOM 5044 C C . ALA A 1 635 ? 10.820 15.794 15.732 1.00 36.69 635 ALA A C 1
ATOM 5046 O O . ALA A 1 635 ? 11.408 15.740 16.810 1.00 36.69 635 ALA A O 1
ATOM 5047 N N . ASP A 1 636 ? 10.385 16.947 15.210 1.00 38.84 636 ASP A N 1
ATOM 5048 C CA . ASP A 1 636 ? 10.498 18.276 15.826 1.00 38.84 636 ASP A CA 1
ATOM 5049 C C . ASP A 1 636 ? 9.213 18.750 16.542 1.00 38.84 636 ASP A C 1
ATOM 5051 O O . ASP A 1 636 ? 9.172 19.867 17.068 1.00 38.84 636 ASP A O 1
ATOM 5055 N N . ALA A 1 637 ? 8.144 17.946 16.568 1.00 38.56 637 ALA A N 1
ATOM 5056 C CA . ALA A 1 637 ? 6.969 18.247 17.379 1.00 38.56 637 ALA A CA 1
ATOM 5057 C C . ALA A 1 637 ? 7.364 18.270 18.863 1.00 38.56 637 ALA A C 1
ATOM 5059 O O . ALA A 1 637 ? 8.168 17.448 19.306 1.00 38.56 637 ALA A O 1
ATOM 5060 N N . GLU A 1 638 ? 6.817 19.224 19.631 1.00 36.81 638 GLU A N 1
ATOM 5061 C CA . GLU A 1 638 ? 7.113 19.358 21.061 1.00 36.81 638 GLU A CA 1
ATOM 5062 C C . GLU A 1 638 ? 7.103 17.980 21.748 1.00 36.81 638 GLU A C 1
ATOM 5064 O O . GLU A 1 638 ? 6.201 17.182 21.482 1.00 36.81 638 GLU A O 1
ATOM 5069 N N . PRO A 1 639 ? 8.042 17.689 22.668 1.00 33.75 639 PRO A N 1
ATOM 5070 C CA . PRO A 1 639 ? 8.114 16.395 23.346 1.00 33.75 639 PRO A CA 1
ATOM 5071 C C . PRO A 1 639 ? 6.791 15.960 23.991 1.00 33.75 639 PRO A C 1
ATOM 5073 O O . PRO A 1 639 ? 6.560 14.769 24.148 1.00 33.75 639 PRO A O 1
ATOM 5076 N N . ALA A 1 640 ? 5.905 16.906 24.328 1.00 33.50 640 ALA A N 1
ATOM 5077 C CA . ALA A 1 640 ? 4.561 16.638 24.835 1.00 33.50 640 ALA A CA 1
ATOM 5078 C C . ALA A 1 640 ? 3.598 16.044 23.784 1.00 33.50 640 ALA A C 1
ATOM 5080 O O . ALA A 1 640 ? 2.719 15.272 24.153 1.00 33.50 640 ALA A O 1
ATOM 5081 N N . LEU A 1 641 ? 3.775 16.355 22.494 1.00 34.28 641 LEU A N 1
ATOM 5082 C CA . LEU A 1 641 ? 3.032 15.751 21.382 1.00 34.28 641 LEU A CA 1
ATOM 5083 C C . LEU A 1 641 ? 3.639 14.397 20.976 1.00 34.28 641 LEU A C 1
ATOM 5085 O O . LEU A 1 641 ? 2.907 13.444 20.723 1.00 34.28 641 LEU A O 1
ATOM 5089 N N . ALA A 1 642 ? 4.973 14.292 20.968 1.00 28.20 642 ALA A N 1
ATOM 5090 C CA . ALA A 1 642 ? 5.693 13.074 20.588 1.00 28.20 642 ALA A CA 1
ATOM 5091 C C . ALA A 1 642 ? 5.591 11.945 21.634 1.00 28.20 642 ALA A C 1
ATOM 5093 O O . ALA A 1 642 ? 5.492 10.777 21.264 1.00 28.20 642 ALA A O 1
ATOM 5094 N N . LEU A 1 643 ? 5.549 12.261 22.938 1.00 29.36 643 LEU A N 1
ATOM 5095 C CA . LEU A 1 643 ? 5.387 11.241 23.989 1.00 29.36 643 LEU A CA 1
ATOM 5096 C C . LEU A 1 643 ? 4.000 10.579 24.007 1.00 29.36 643 LEU A C 1
ATOM 5098 O O . LEU A 1 643 ? 3.818 9.606 24.729 1.00 29.36 643 LEU A O 1
ATOM 5102 N N . HIS A 1 644 ? 3.014 11.120 23.290 1.00 32.50 644 HIS A N 1
ATOM 5103 C CA . HIS A 1 644 ? 1.662 10.552 23.184 1.00 32.50 644 HIS A CA 1
ATOM 5104 C C . HIS A 1 644 ? 1.438 9.821 21.848 1.00 32.50 644 HIS A C 1
ATOM 5106 O O . HIS A 1 644 ? 0.304 9.473 21.523 1.00 32.50 644 HIS A O 1
ATOM 5112 N N . LEU A 1 645 ? 2.495 9.622 21.053 1.00 32.50 645 LEU A N 1
ATOM 5113 C CA . LEU A 1 645 ? 2.466 8.928 19.758 1.00 32.50 645 LEU A CA 1
ATOM 5114 C C . LEU A 1 645 ? 3.163 7.554 19.781 1.00 32.50 645 LEU A C 1
ATOM 5116 O O . LEU A 1 645 ? 3.216 6.901 18.742 1.00 32.50 645 LEU A O 1
ATOM 5120 N N . ALA A 1 646 ? 3.685 7.117 20.934 1.00 25.16 646 ALA A N 1
ATOM 5121 C CA . ALA A 1 646 ? 4.412 5.855 21.099 1.00 25.16 646 ALA A CA 1
ATOM 5122 C C . ALA A 1 646 ? 3.670 4.855 21.992 1.00 25.16 646 ALA A C 1
ATOM 5124 O O . ALA A 1 646 ? 3.165 5.288 23.055 1.00 25.16 646 ALA A O 1
#

Sequence (646 aa):
MGKESSKPTNTRPNWDPVLTMAWLTGASVLQVPFQRAFKFGPGNFGYNILIGTAVVALGVLALVGLVHLARRCLHQHEHETRLCRLVMASLTVCTLIFLVAFHPAVPFELYWIGIGLGGLAALLFTILICTLPRTKRDPPRQPSSQRQRKKAWQFNGAFWTLVLLVFLTRDFSSFGDIGERSIWESTLLVLGRLLSLGGFTMAGILLSHALLVFFPPYTRWLVIAGMVLIPLVVLADLAADIYWEQSLIDVVNNLTLDGRFDMKVELEAAGINQSPLQVTLAVLAVIALAIGAYFGLQKLSRRYDLRLRTSKALLLFAGLWMGAIAQQALSMVSMRKEVWQAEHATFAIHLGLFRPDPGLETLAIRFALTQTDTEIEALLSSSLPALKRRPDIYIVMVETWRSDTVRPQVMPFLSTFAKEECQQFDVTFAGSNCTPVSWYTLFHSRIGIYWRDALGEGRRPGGFKGSYPIRLLHELGYRFSVRAVCDLSYKKMCDLNFGSDHKFAEHFLDAPLLPDGASIPEREKIIVADLKKQLESTPPGSHLHFLSLDSAHYNYYWPSENFTPIHEDCAAIDFGALKPTPEQIREVVKRYENAVNWIDRQMEEFINYLKKEDRYEDSIIIITGDHGEEFAAGADAEPALALHLA

Nearest PDB structures (foldseek):
  5h5m-assembly1_A  TM=2.487E-01  e=9.712E+00  Caenorhabditis elegans

pLDDT: mean 85.42, std 14.76, range [25.16, 98.56]